Protein AF-A0A842USV2-F1 (afdb_monomer_lite)

Foldseek 3Di:
DDDDDDDDDDDDDPPPVVVVVVVVVVVVVPVPDPPVCVPVPDDPVRVVVVPDDDDDDDDPVNVVVVVVVVVVVVVVVVVVVPDPPCPPVVLLVVLVVVLVVVVVVVVVVVVVDDPVPDDLVVLVVVLVVSLVVSVVVCVPPPVVVVPDDPVVVVVVSVVSVVVSVVVSVVVVVVVVVVVVVVVVVVVVVVVVVVVVVVVVVVVVVVVVVVVVVVVVVVVVVVVVVVVVVVVVVVLVVLVVVLVVLLVVLVVLVVVLVVLVVVLVVLVVVLVVLVVVLVVLVVVLVVLCVVLVVVLVVLVVVLVVCVVVVPDDPVVSVVSVVVSVVSVVVSVVVNVVSVVVSVVSVVSSVVSVVVSVVSVVVSVVSVVVSVVSVVVSVVSLVVSLVVLVVVLVVLVVVLVVLVVVCVVDVVLVVDPVSVVVNVVSVVVNVVSVVVNVCSVVVVPVVVVVCVVPPDDDDPDDDPDDDPVVVVVVVVVVVVVVLVVVLVVLVVVLVVCVPPVDDLVVNLVSLVVNVVSVDPQLQSLLVSLQVNLCSCVPPVVVLVSSLVSLVSSLVSLVVVCVVPVPPPSSVVSNVVSVVSNVVSVVSVVVD

pLDDT: mean 71.05, std 18.77, range [28.55, 98.5]

Radius of gyration: 66.69 Å; chains: 1; bounding box: 138×66×203 Å

Sequence (589 aa):
MAKKNKKSQKSENPLRTFQDLHSAVADLAAHYIPRSEIKEYFTPEELKGVQKKPSYSVTPDERGLVERVVFRLVEKKDKEDGTGEASASESILKAARACIPRILVEAEDLAGIDPSNINPHNVQPFLKNAAENIAMYLLNNEPRLRKYDETAFIDALNNIFTIGEHVETQVRHACKKKINMLEDEVLDAKAAKAEVQADKEKVAGQKEALARDVAKLEADKTAQAAEKSVIEAREAELETELTEAGHACRSVTLANDTLKQRVSGLEAGKAVFEEDKKNLQLDLAQTLEYKQAEMQELQERILANEHDQKLSAAEIKDLQEKLMYAEHEYMQEIDKLQGQLLEADENIVTLSEKSAGLEQERDKAKKDSAQMREEYDALFAQYSARFAELGDSVAEWYAFIESAFAQNAEFNDNEQLQELRSRGKKLAVLVSDLIEEAKSGSRVGQDRKKVNAPWHEPEEASLPTLEDEDDRYSQMLDEVKAEHQKEIWGWMHALKENNAPYELKQKVYAKFLATEPKDNLIRCVAHNNLGNIFYEHSQDYKSARVHYQKAVAAVEQELVQNPENKVAVTRLAQAKQNLDDCNKKLSAA

Structure (mmCIF, N/CA/C/O backbone):
data_AF-A0A842USV2-F1
#
_entry.id   AF-A0A842USV2-F1
#
loop_
_atom_site.group_PDB
_atom_site.id
_atom_site.type_symbol
_atom_site.label_atom_id
_atom_site.label_alt_id
_atom_site.label_comp_id
_atom_site.label_asym_id
_atom_site.label_entity_id
_atom_site.label_seq_id
_atom_site.pdbx_PDB_ins_code
_atom_site.Cartn_x
_atom_site.Cartn_y
_atom_site.Cartn_z
_atom_site.occupancy
_atom_site.B_iso_or_equiv
_atom_site.auth_seq_id
_atom_site.auth_comp_id
_atom_site.auth_asym_id
_atom_site.auth_atom_id
_atom_site.pdbx_PDB_model_num
ATOM 1 N N . MET A 1 1 ? 35.390 -12.923 -41.623 1.00 38.16 1 MET A N 1
ATOM 2 C CA . MET A 1 1 ? 35.066 -13.075 -43.060 1.00 38.16 1 MET A CA 1
ATOM 3 C C . MET A 1 1 ? 35.526 -11.822 -43.797 1.00 38.16 1 MET A C 1
ATOM 5 O O . MET A 1 1 ? 34.946 -10.770 -43.585 1.00 38.16 1 MET A O 1
ATOM 9 N N . ALA A 1 2 ? 36.601 -11.905 -44.587 1.00 28.55 2 ALA A N 1
ATOM 10 C CA . ALA A 1 2 ? 37.207 -10.765 -45.285 1.00 28.55 2 ALA A CA 1
ATOM 11 C C . ALA A 1 2 ? 37.013 -10.905 -46.807 1.00 28.55 2 ALA A C 1
ATOM 13 O O . ALA A 1 2 ? 37.418 -11.914 -47.383 1.00 28.55 2 ALA A O 1
ATOM 14 N N . LYS A 1 3 ? 36.401 -9.909 -47.466 1.00 34.62 3 LYS A N 1
ATOM 15 C CA . LYS A 1 3 ? 36.283 -9.842 -48.935 1.00 34.62 3 LYS A CA 1
ATOM 16 C C . LYS A 1 3 ? 37.470 -9.067 -49.520 1.00 34.62 3 LYS A C 1
ATOM 18 O O . LYS A 1 3 ? 37.649 -7.889 -49.229 1.00 34.62 3 LYS A O 1
ATOM 23 N N . LYS A 1 4 ? 38.273 -9.739 -50.355 1.00 33.78 4 LYS A N 1
ATOM 24 C CA . LYS A 1 4 ? 39.347 -9.151 -51.174 1.00 33.78 4 LYS A CA 1
ATOM 25 C C . LYS A 1 4 ? 38.769 -8.544 -52.458 1.00 33.78 4 LYS A C 1
ATOM 27 O O . LYS A 1 4 ? 38.073 -9.232 -53.198 1.00 33.78 4 LYS A O 1
ATOM 32 N N . ASN A 1 5 ? 39.138 -7.297 -52.744 1.00 30.56 5 ASN A N 1
ATOM 33 C CA . ASN A 1 5 ? 38.917 -6.614 -54.021 1.00 30.56 5 ASN A CA 1
ATOM 34 C C . ASN A 1 5 ? 40.096 -6.890 -54.975 1.00 30.56 5 ASN A C 1
ATOM 36 O O . ASN A 1 5 ? 41.249 -6.667 -54.609 1.00 30.56 5 ASN A O 1
ATOM 40 N N . LYS A 1 6 ? 39.813 -7.357 -56.199 1.00 33.75 6 LYS A N 1
ATOM 41 C CA . LYS A 1 6 ? 40.771 -7.490 -57.314 1.00 33.75 6 LYS A CA 1
ATOM 42 C C . LYS A 1 6 ? 40.609 -6.280 -58.246 1.00 33.75 6 LYS A C 1
ATOM 44 O O . LYS A 1 6 ? 39.528 -6.087 -58.789 1.00 33.75 6 LYS A O 1
ATOM 49 N N . LYS A 1 7 ? 41.674 -5.497 -58.462 1.00 32.78 7 LYS A N 1
ATOM 50 C CA . LYS A 1 7 ? 41.780 -4.518 -59.564 1.00 32.78 7 LYS A CA 1
ATOM 51 C C . LYS A 1 7 ? 42.645 -5.103 -60.686 1.00 32.78 7 LYS A C 1
ATOM 53 O O . LYS A 1 7 ? 43.707 -5.656 -60.419 1.00 32.78 7 LYS A O 1
ATOM 58 N N . SER A 1 8 ? 42.159 -4.979 -61.918 1.00 31.83 8 SER A N 1
ATOM 59 C CA . SER A 1 8 ? 42.776 -5.404 -63.180 1.00 31.83 8 SER A CA 1
ATOM 60 C C . SER A 1 8 ? 43.800 -4.385 -63.700 1.00 31.83 8 SER A C 1
ATOM 62 O O . SER A 1 8 ? 43.504 -3.190 -63.734 1.00 31.83 8 SER A O 1
ATOM 64 N N . GLN A 1 9 ? 44.958 -4.857 -64.168 1.00 31.30 9 GLN A N 1
ATOM 65 C CA . GLN A 1 9 ? 45.901 -4.096 -64.998 1.00 31.30 9 GLN A CA 1
ATOM 66 C C . GLN A 1 9 ? 45.394 -4.023 -66.451 1.00 31.30 9 GLN A C 1
ATOM 68 O O . GLN A 1 9 ? 44.938 -5.027 -66.994 1.00 31.30 9 GLN A O 1
ATOM 73 N N . LYS A 1 10 ? 45.468 -2.835 -67.067 1.00 33.06 10 LYS A N 1
ATOM 74 C CA . LYS A 1 10 ? 45.264 -2.598 -68.508 1.00 33.06 10 LYS A CA 1
ATOM 75 C C . LYS A 1 10 ? 46.613 -2.718 -69.231 1.00 33.06 10 LYS A C 1
ATOM 77 O O . LYS A 1 10 ? 47.576 -2.109 -68.778 1.00 33.06 10 LYS A O 1
ATOM 82 N N . SER A 1 11 ? 46.660 -3.462 -70.334 1.00 32.09 11 SER A N 1
ATOM 83 C CA . SER A 1 11 ? 47.782 -3.513 -71.281 1.00 32.09 11 SER A CA 1
ATOM 84 C C . SER A 1 11 ? 47.703 -2.364 -72.298 1.00 32.09 11 SER A C 1
ATOM 86 O O . SER A 1 11 ? 46.607 -1.976 -72.708 1.00 32.09 11 SER A O 1
ATOM 88 N N . GLU A 1 12 ? 48.856 -1.833 -72.702 1.00 34.00 12 GLU A N 1
ATOM 89 C CA . GLU A 1 12 ? 49.008 -0.778 -73.713 1.00 34.00 12 GLU A CA 1
ATOM 90 C C . GLU A 1 12 ? 48.711 -1.271 -75.143 1.00 34.00 12 GLU A C 1
ATOM 92 O O . GLU A 1 12 ? 48.787 -2.461 -75.442 1.00 34.00 12 GLU A O 1
ATOM 97 N N . ASN A 1 13 ? 48.301 -0.340 -76.011 1.00 35.97 13 ASN A N 1
ATOM 98 C CA . ASN A 1 13 ? 47.619 -0.590 -77.283 1.00 35.97 13 ASN A CA 1
ATOM 99 C C . ASN A 1 13 ? 48.578 -0.376 -78.488 1.00 35.97 13 ASN A C 1
ATOM 101 O O . ASN A 1 13 ? 49.054 0.748 -78.659 1.00 35.97 13 ASN A O 1
ATOM 105 N N . PRO A 1 14 ? 48.834 -1.378 -79.354 1.00 34.91 14 PRO A N 1
ATOM 106 C CA . PRO A 1 14 ? 49.806 -1.324 -80.466 1.00 34.91 14 PRO A CA 1
ATOM 107 C C . PRO A 1 14 ? 49.409 -0.430 -81.664 1.00 34.91 14 PRO A C 1
ATOM 109 O O . PRO A 1 14 ? 50.066 -0.442 -82.696 1.00 34.91 14 PRO A O 1
ATOM 112 N N . LEU A 1 15 ? 48.342 0.364 -81.547 1.00 43.56 15 LEU A N 1
ATOM 113 C CA . LEU A 1 15 ? 47.781 1.179 -82.635 1.00 43.56 15 LEU A CA 1
ATOM 114 C C . LEU A 1 15 ? 48.346 2.611 -82.713 1.00 43.56 15 LEU A C 1
ATOM 116 O O . LEU A 1 15 ? 47.993 3.355 -83.625 1.00 43.56 15 LEU A O 1
ATOM 120 N N . ARG A 1 16 ? 49.211 3.017 -81.773 1.00 39.38 16 ARG A N 1
ATOM 121 C CA . ARG A 1 16 ? 49.755 4.388 -81.706 1.00 39.38 16 ARG A CA 1
ATOM 122 C C . ARG A 1 16 ? 50.909 4.631 -82.694 1.00 39.38 16 ARG A C 1
ATOM 124 O O . ARG A 1 16 ? 51.051 5.739 -83.186 1.00 39.38 16 ARG A O 1
ATOM 131 N N . THR A 1 17 ? 51.659 3.590 -83.055 1.00 47.75 17 THR A N 1
ATOM 132 C CA . THR A 1 17 ? 52.836 3.658 -83.947 1.00 47.75 17 THR A CA 1
ATOM 133 C C . THR A 1 17 ? 52.497 3.923 -85.418 1.00 47.75 17 THR A C 1
ATOM 135 O O . THR A 1 17 ? 53.303 4.502 -86.139 1.00 47.75 17 THR A O 1
ATOM 138 N N . PHE A 1 18 ? 51.296 3.565 -85.881 1.00 40.94 18 PHE A N 1
ATOM 139 C CA . PHE A 1 18 ? 50.905 3.728 -87.291 1.00 40.94 18 PHE A CA 1
ATOM 140 C C . PHE A 1 18 ? 50.497 5.174 -87.644 1.00 40.94 18 PHE A C 1
ATOM 142 O O . PHE A 1 18 ? 50.621 5.617 -88.784 1.00 40.94 18 PHE A O 1
ATOM 149 N N . GLN A 1 19 ? 50.031 5.933 -86.649 1.00 42.72 19 GLN A N 1
ATOM 150 C CA . GLN A 1 19 ? 49.592 7.325 -86.795 1.00 42.72 19 GLN A CA 1
ATOM 151 C C . GLN A 1 19 ? 50.779 8.300 -86.931 1.00 42.72 19 GLN A C 1
ATOM 153 O O . GLN A 1 19 ? 50.674 9.333 -87.600 1.00 42.72 19 GLN A O 1
ATOM 158 N N . ASP A 1 20 ? 51.927 7.923 -86.364 1.00 46.88 20 ASP A N 1
ATOM 159 C CA . ASP A 1 20 ? 53.172 8.689 -86.428 1.00 46.88 20 ASP A CA 1
ATOM 160 C C . ASP A 1 20 ? 53.834 8.588 -87.820 1.00 46.88 20 ASP A C 1
ATOM 162 O O . ASP A 1 20 ? 54.338 9.584 -88.340 1.00 46.88 20 ASP A O 1
ATOM 166 N N . LEU A 1 21 ? 53.740 7.428 -88.488 1.00 41.53 21 LEU A N 1
ATOM 167 C CA . LEU A 1 21 ? 54.283 7.215 -89.839 1.00 41.53 21 LEU A CA 1
ATOM 168 C C . LEU A 1 21 ? 53.532 8.035 -90.905 1.00 41.53 21 LEU A C 1
ATOM 170 O O . LEU A 1 21 ? 54.140 8.643 -91.784 1.00 41.53 21 LEU A O 1
ATOM 174 N N . HIS A 1 22 ? 52.204 8.112 -90.792 1.00 43.81 22 HIS A N 1
ATOM 175 C CA . HIS A 1 22 ? 51.360 8.858 -91.730 1.00 43.81 22 HIS A CA 1
ATOM 176 C C . HIS A 1 22 ? 51.573 10.381 -91.636 1.00 43.81 22 HIS A C 1
ATOM 178 O O . HIS A 1 22 ? 51.468 11.093 -92.637 1.00 43.81 22 HIS A O 1
ATOM 184 N N . SER A 1 23 ? 51.907 10.880 -90.440 1.00 45.72 23 SER A N 1
ATOM 185 C CA . SER A 1 23 ? 52.206 12.300 -90.211 1.00 45.72 23 SER A CA 1
ATOM 186 C C . SER A 1 23 ? 53.564 12.694 -90.805 1.00 45.72 23 SER A C 1
ATOM 188 O O . SER A 1 23 ? 53.673 13.742 -91.438 1.00 45.72 23 SER A O 1
ATOM 190 N N . ALA A 1 24 ? 54.569 11.815 -90.720 1.00 43.31 24 ALA A N 1
ATOM 191 C CA . ALA A 1 24 ? 55.893 12.059 -91.296 1.00 43.31 24 ALA A CA 1
ATOM 192 C C . ALA A 1 24 ? 55.877 12.167 -92.836 1.00 43.31 24 ALA A C 1
ATOM 194 O O . ALA A 1 24 ? 56.591 12.990 -93.409 1.00 43.31 24 ALA A O 1
ATOM 195 N N . VAL A 1 25 ? 55.035 11.380 -93.518 1.00 41.03 25 VAL A N 1
ATOM 196 C CA . VAL A 1 25 ? 54.899 11.416 -94.989 1.00 41.03 25 VAL A CA 1
ATOM 197 C C . VAL A 1 25 ? 54.176 12.684 -95.465 1.00 41.03 25 VAL A C 1
ATOM 199 O O . VAL A 1 25 ? 54.561 13.275 -96.476 1.00 41.03 25 VAL A O 1
ATOM 202 N N . ALA A 1 26 ? 53.164 13.144 -94.721 1.00 45.59 26 ALA A N 1
ATOM 203 C CA . ALA A 1 26 ? 52.454 14.389 -95.017 1.00 45.59 26 ALA A CA 1
ATOM 204 C C . ALA A 1 26 ? 53.352 15.629 -94.841 1.00 45.59 26 ALA A C 1
ATOM 206 O O . ALA A 1 26 ? 53.312 16.544 -95.669 1.00 45.59 26 ALA A O 1
ATOM 207 N N . ASP A 1 27 ? 54.211 15.628 -93.820 1.00 43.28 27 ASP A N 1
ATOM 208 C CA . ASP A 1 27 ? 55.177 16.704 -93.579 1.00 43.28 27 ASP A CA 1
ATOM 209 C C . ASP A 1 27 ? 56.269 16.763 -94.662 1.00 43.28 27 ASP A C 1
ATOM 211 O O . ASP A 1 27 ? 56.686 17.855 -95.065 1.00 43.28 27 ASP A O 1
ATOM 215 N N . LEU A 1 28 ? 56.670 15.605 -95.205 1.00 39.31 28 LEU A N 1
ATOM 216 C CA . LEU A 1 28 ? 57.614 15.514 -96.322 1.00 39.31 28 LEU A CA 1
ATOM 217 C C . LEU A 1 28 ? 57.017 16.095 -97.618 1.00 39.31 28 LEU A C 1
ATOM 219 O O . LEU A 1 28 ? 57.683 16.847 -98.326 1.00 39.31 28 LEU A O 1
ATOM 223 N N . ALA A 1 29 ? 55.743 15.807 -97.909 1.00 41.22 29 ALA A N 1
ATOM 224 C CA . ALA A 1 29 ? 55.046 16.338 -99.084 1.00 41.22 29 ALA A CA 1
ATOM 225 C C . ALA A 1 29 ? 54.831 17.862 -99.006 1.00 41.22 29 ALA A C 1
ATOM 227 O O . ALA A 1 29 ? 54.928 18.562 -100.016 1.00 41.22 29 ALA A O 1
ATOM 228 N N . ALA A 1 30 ? 54.595 18.391 -97.802 1.00 43.78 30 ALA A N 1
ATOM 229 C CA . ALA A 1 30 ? 54.422 19.823 -97.566 1.00 43.78 30 ALA A CA 1
ATOM 230 C C . ALA A 1 30 ? 55.724 20.638 -97.705 1.00 43.78 30 ALA A C 1
ATOM 232 O O . ALA A 1 30 ? 55.653 21.850 -97.906 1.00 43.78 30 ALA A O 1
ATOM 233 N N . HIS A 1 31 ? 56.897 20.000 -97.608 1.00 39.09 31 HIS A N 1
ATOM 234 C CA . HIS A 1 31 ? 58.198 20.674 -97.710 1.00 39.09 31 HIS A CA 1
ATOM 235 C C . HIS A 1 31 ? 58.675 20.921 -99.151 1.00 39.09 31 HIS A C 1
ATOM 237 O O . HIS A 1 31 ? 59.448 21.850 -99.369 1.00 39.09 31 HIS A O 1
ATOM 243 N N . TYR A 1 32 ? 58.216 20.139 -100.134 1.00 39.03 32 TYR A N 1
ATOM 244 C CA . TYR A 1 32 ? 58.728 20.200 -101.515 1.00 39.03 32 TYR A CA 1
ATOM 245 C C . TYR A 1 32 ? 57.762 20.823 -102.538 1.00 39.03 32 TYR A C 1
ATOM 247 O O . TYR A 1 32 ? 58.141 21.000 -103.695 1.00 39.03 32 TYR A O 1
ATOM 255 N N . ILE A 1 33 ? 56.537 21.188 -102.139 1.00 41.28 33 ILE A N 1
ATOM 256 C CA . ILE A 1 33 ? 55.538 21.810 -103.025 1.00 41.28 33 ILE A CA 1
ATOM 257 C C . ILE A 1 33 ? 55.096 23.159 -102.428 1.00 41.28 33 ILE A C 1
ATOM 259 O O . ILE A 1 33 ? 54.502 23.177 -101.346 1.00 41.28 33 ILE A O 1
ATOM 263 N N . PRO A 1 34 ? 55.333 24.303 -103.101 1.00 45.97 34 PRO A N 1
ATOM 264 C CA . PRO A 1 34 ? 54.844 25.598 -102.638 1.00 45.97 34 PRO A CA 1
ATOM 265 C C . PRO A 1 34 ? 53.315 25.592 -102.501 1.00 45.97 34 PRO A C 1
ATOM 267 O O . PRO A 1 34 ? 52.591 25.256 -103.439 1.00 45.97 34 PRO A O 1
ATOM 270 N N . ARG A 1 35 ? 52.793 26.018 -101.341 1.00 41.81 35 ARG A N 1
ATOM 271 C CA . ARG A 1 35 ? 51.342 26.035 -101.042 1.00 41.81 35 ARG A CA 1
ATOM 272 C C . ARG A 1 35 ? 50.483 26.800 -102.061 1.00 41.81 35 ARG A C 1
ATOM 274 O O . ARG A 1 35 ? 49.276 26.576 -102.109 1.00 41.81 35 ARG A O 1
ATOM 281 N N . SER A 1 36 ? 51.075 27.700 -102.845 1.00 44.25 36 SER A N 1
ATOM 282 C CA . SER A 1 36 ? 50.402 28.453 -103.909 1.00 44.25 36 SER A CA 1
ATOM 283 C C . SER A 1 36 ? 50.013 27.593 -105.113 1.00 44.25 36 SER A C 1
ATOM 285 O O . SER A 1 36 ? 48.995 27.876 -105.733 1.00 44.25 36 SER A O 1
ATOM 287 N N . GLU A 1 37 ? 50.763 26.530 -105.409 1.00 47.53 37 GLU A N 1
ATOM 288 C CA . GLU A 1 37 ? 50.543 25.678 -106.587 1.00 47.53 37 GLU A CA 1
ATOM 289 C C . GLU A 1 37 ? 49.551 24.541 -106.305 1.00 47.53 37 GLU A C 1
ATOM 291 O O . GLU A 1 37 ? 48.874 24.064 -107.206 1.00 47.53 37 GLU A O 1
ATOM 296 N N . ILE A 1 38 ? 49.355 24.166 -105.036 1.00 44.78 38 ILE A N 1
ATOM 297 C CA . ILE A 1 38 ? 48.460 23.068 -104.618 1.00 44.78 38 ILE A CA 1
ATOM 298 C C . ILE A 1 38 ? 47.001 23.281 -105.084 1.00 44.78 38 ILE A C 1
ATOM 300 O O . ILE A 1 38 ? 46.274 22.315 -105.299 1.00 44.78 38 ILE A O 1
ATOM 304 N N . LYS A 1 39 ? 46.563 24.530 -105.294 1.00 43.84 39 LYS A N 1
ATOM 305 C CA . LYS A 1 39 ? 45.187 24.858 -105.717 1.00 43.84 39 LYS A CA 1
ATOM 306 C C . LYS A 1 39 ? 44.909 24.667 -107.212 1.00 43.84 39 LYS A C 1
ATOM 308 O O . LYS A 1 39 ? 43.743 24.638 -107.585 1.00 43.84 39 LYS A O 1
ATOM 313 N N . GLU A 1 40 ? 45.935 24.541 -108.053 1.00 45.09 40 GLU A N 1
ATOM 314 C CA . GLU A 1 40 ? 45.755 24.269 -109.489 1.00 45.09 40 GLU A CA 1
ATOM 315 C C . GLU A 1 40 ? 45.607 22.772 -109.794 1.00 45.09 40 GLU A C 1
ATOM 317 O O . GLU A 1 40 ? 45.164 22.403 -110.880 1.00 45.09 40 GLU A O 1
ATOM 322 N N . TYR A 1 41 ? 45.947 21.904 -108.836 1.00 42.25 41 TYR A N 1
ATOM 323 C CA . TYR A 1 41 ? 46.089 20.463 -109.073 1.00 42.25 41 TYR A CA 1
ATOM 324 C C . TYR A 1 41 ? 45.097 19.582 -108.309 1.00 42.25 41 TYR A C 1
ATOM 326 O O . TYR A 1 41 ? 45.066 18.379 -108.559 1.00 42.25 41 TYR A O 1
ATOM 334 N N . PHE A 1 42 ? 44.277 20.160 -107.428 1.00 43.59 42 PHE A N 1
ATOM 335 C CA . PHE A 1 42 ? 43.240 19.447 -106.680 1.00 43.59 42 PHE A CA 1
ATOM 336 C C . PHE A 1 42 ? 41.930 20.228 -106.705 1.00 43.59 42 PHE A C 1
ATOM 338 O O . PHE A 1 42 ? 41.908 21.445 -106.500 1.00 43.59 42 PHE A O 1
ATOM 345 N N . THR A 1 43 ? 40.822 19.527 -106.923 1.00 55.19 43 THR A N 1
ATOM 346 C CA . THR A 1 43 ? 39.489 20.122 -106.816 1.00 55.19 43 THR A CA 1
ATOM 347 C C . THR A 1 43 ? 39.140 20.407 -105.346 1.00 55.19 43 THR A C 1
ATOM 349 O O . THR A 1 43 ? 39.605 19.710 -104.437 1.00 55.19 43 THR A O 1
ATOM 352 N N . PRO A 1 44 ? 38.302 21.420 -105.058 1.00 49.94 44 PRO A N 1
ATOM 353 C CA . PRO A 1 44 ? 37.838 21.692 -103.697 1.00 49.94 44 PRO A CA 1
ATOM 354 C C . PRO A 1 44 ? 37.141 20.495 -103.022 1.00 49.94 44 PRO A C 1
ATOM 356 O O . PRO A 1 44 ? 37.145 20.410 -101.792 1.00 49.94 44 PRO A O 1
ATOM 359 N N . GLU A 1 45 ? 36.554 19.569 -103.789 1.00 50.09 45 GLU A N 1
ATOM 360 C CA . GLU A 1 45 ? 35.992 18.311 -103.283 1.00 50.09 45 GLU A CA 1
ATOM 361 C C . GLU A 1 45 ? 37.061 17.327 -102.774 1.00 50.09 45 GLU A C 1
ATOM 363 O O . GLU A 1 45 ? 36.884 16.755 -101.697 1.00 50.09 45 GLU A O 1
ATOM 368 N N . GLU A 1 46 ? 38.186 17.173 -103.477 1.00 47.91 46 GLU A N 1
ATOM 369 C CA . GLU A 1 46 ? 39.289 16.278 -103.077 1.00 47.91 46 GLU A CA 1
ATOM 370 C C . GLU A 1 46 ? 39.966 16.754 -101.783 1.00 47.91 46 GLU A C 1
ATOM 372 O O . GLU A 1 46 ? 40.330 15.952 -100.923 1.00 47.91 46 GLU A O 1
ATOM 377 N N . LEU A 1 47 ? 40.035 18.070 -101.572 1.00 48.78 47 LEU A N 1
ATOM 378 C CA . LEU A 1 47 ? 40.558 18.656 -100.334 1.00 48.78 47 LEU A CA 1
ATOM 379 C C . LEU A 1 47 ? 39.574 18.561 -99.151 1.00 48.78 47 LEU A C 1
ATOM 381 O O . LEU A 1 47 ? 39.999 18.572 -97.994 1.00 48.78 47 LEU A O 1
ATOM 385 N N . LYS A 1 48 ? 38.263 18.422 -99.402 1.00 46.22 48 LYS A N 1
ATOM 386 C CA . LYS A 1 48 ? 37.244 18.240 -98.346 1.00 46.22 48 LYS A CA 1
ATOM 387 C C . LYS A 1 48 ? 37.225 16.826 -97.756 1.00 46.22 48 LYS A C 1
ATOM 389 O O . LYS A 1 48 ? 36.739 16.658 -96.636 1.00 46.22 48 LYS A O 1
ATOM 394 N N . GLY A 1 49 ? 37.769 15.830 -98.459 1.00 45.62 49 GLY A N 1
ATOM 395 C CA . GLY A 1 49 ? 37.882 14.448 -97.970 1.00 45.62 49 GLY A CA 1
ATOM 396 C C . GLY A 1 49 ? 38.835 14.273 -96.780 1.00 45.62 49 GLY A C 1
ATOM 397 O O . GLY A 1 49 ? 38.699 13.322 -96.020 1.00 45.62 49 GLY A O 1
ATOM 398 N N . VAL A 1 50 ? 39.743 15.228 -96.553 1.00 39.09 50 VAL A N 1
ATOM 399 C CA . VAL A 1 50 ? 40.839 15.130 -95.569 1.00 39.09 50 VAL A CA 1
ATOM 400 C C . VAL A 1 50 ? 40.424 15.550 -94.141 1.00 39.09 50 VAL A C 1
ATOM 402 O O . VAL A 1 50 ? 41.189 15.389 -93.196 1.00 39.09 50 VAL A O 1
ATOM 405 N N . GLN A 1 51 ? 39.197 16.048 -93.926 1.00 37.31 51 GLN A N 1
ATOM 406 C CA . GLN A 1 51 ? 38.736 16.547 -92.612 1.00 37.31 51 GLN A CA 1
ATOM 407 C C . GLN A 1 51 ? 37.547 15.793 -91.983 1.00 37.31 51 GLN A C 1
ATOM 409 O O . GLN A 1 51 ? 36.819 16.358 -91.162 1.00 37.31 51 GLN A O 1
ATOM 414 N N . LYS A 1 52 ? 37.334 14.505 -92.284 1.00 36.31 52 LYS A N 1
ATOM 415 C CA . LYS A 1 52 ? 36.351 13.684 -91.546 1.00 36.31 52 LYS A CA 1
ATOM 416 C C . LYS A 1 52 ? 36.959 12.393 -90.986 1.00 36.31 52 LYS A C 1
ATOM 418 O O . LYS A 1 52 ? 37.798 11.764 -91.611 1.00 36.31 52 LYS A O 1
ATOM 423 N N . LYS A 1 53 ? 36.528 12.068 -89.758 1.00 33.25 53 LYS A N 1
ATOM 424 C CA . LYS A 1 53 ? 36.924 10.940 -88.887 1.00 33.25 53 LYS A CA 1
ATOM 425 C C . LYS A 1 53 ? 37.068 9.589 -89.622 1.00 33.25 53 LYS A C 1
ATOM 427 O O . LYS A 1 53 ? 36.349 9.362 -90.591 1.00 33.25 53 LYS A O 1
ATOM 432 N N . PRO A 1 54 ? 37.934 8.681 -89.126 1.00 39.50 54 PRO A N 1
ATOM 433 C CA . PRO A 1 54 ? 38.548 7.637 -89.937 1.00 39.50 54 PRO A CA 1
ATOM 434 C C . PRO A 1 54 ? 37.605 6.460 -90.195 1.00 39.50 54 PRO A C 1
ATOM 436 O O . PRO A 1 54 ? 37.067 5.861 -89.263 1.00 39.50 54 PRO A O 1
ATOM 439 N N . SER A 1 55 ? 37.477 6.081 -91.464 1.00 31.33 55 SER A N 1
ATOM 440 C CA . SER A 1 55 ? 37.139 4.717 -91.868 1.00 31.33 55 SER A CA 1
ATOM 441 C C . SER A 1 55 ? 38.419 4.033 -92.340 1.00 31.33 55 SER A C 1
ATOM 443 O O . SER A 1 55 ? 39.106 4.536 -93.224 1.00 31.33 55 SER A O 1
ATOM 445 N N . TYR A 1 56 ? 38.752 2.908 -91.716 1.00 46.88 56 TYR A N 1
ATOM 446 C CA . TYR A 1 56 ? 39.998 2.180 -91.924 1.00 46.88 56 TYR A CA 1
ATOM 447 C C . TYR A 1 56 ? 39.924 1.284 -93.166 1.00 46.88 56 TYR A C 1
ATOM 449 O O . TYR A 1 56 ? 39.409 0.171 -93.094 1.00 46.88 56 TYR A O 1
ATOM 457 N N . SER A 1 57 ? 40.469 1.766 -94.282 1.00 33.56 57 SER A N 1
ATOM 458 C CA . SER A 1 57 ? 41.028 0.954 -95.373 1.00 33.56 57 SER A CA 1
ATOM 459 C C . SER A 1 57 ? 41.754 1.880 -96.348 1.00 33.56 57 SER A C 1
ATOM 461 O O . SER A 1 57 ? 41.121 2.788 -96.882 1.00 33.56 57 SER A O 1
ATOM 463 N N . VAL A 1 58 ? 43.046 1.647 -96.591 1.00 36.03 58 VAL A N 1
ATOM 464 C CA . VAL A 1 58 ? 43.791 2.337 -97.658 1.00 36.03 58 VAL A CA 1
ATOM 465 C C . VAL A 1 58 ? 43.150 1.959 -98.987 1.00 36.03 58 VAL A C 1
ATOM 467 O O . VAL A 1 58 ? 43.046 0.771 -99.309 1.00 36.03 58 VAL A O 1
ATOM 470 N N . THR A 1 59 ? 42.684 2.948 -99.742 1.00 45.75 59 THR A N 1
ATOM 471 C CA . THR A 1 59 ? 42.077 2.686 -101.052 1.00 45.75 59 THR A CA 1
ATOM 472 C C . THR A 1 59 ? 43.159 2.641 -102.137 1.00 45.75 59 THR A C 1
ATOM 474 O O . THR A 1 59 ? 44.179 3.324 -102.022 1.00 45.75 59 THR A O 1
ATOM 477 N N . PRO A 1 60 ? 42.977 1.856 -103.217 1.00 41.38 60 PRO A N 1
ATOM 478 C CA . PRO A 1 60 ? 43.901 1.835 -104.357 1.00 41.38 60 PRO A CA 1
ATOM 479 C C . PRO A 1 60 ? 44.221 3.229 -104.934 1.00 41.38 60 PRO A C 1
ATOM 481 O O . PRO A 1 60 ? 45.308 3.438 -105.475 1.00 41.38 60 PRO A O 1
ATOM 484 N N . ASP A 1 61 ? 43.315 4.193 -104.754 1.00 46.59 61 ASP A N 1
ATOM 485 C CA . ASP A 1 61 ? 43.441 5.564 -105.251 1.00 46.59 61 ASP A CA 1
ATOM 486 C C . ASP A 1 61 ? 44.514 6.391 -104.519 1.00 46.59 61 ASP A C 1
ATOM 488 O O . ASP A 1 61 ? 45.160 7.247 -105.133 1.00 46.59 61 ASP A O 1
ATOM 492 N N . GLU A 1 62 ? 44.783 6.095 -103.242 1.00 43.81 62 GLU A N 1
ATOM 493 C CA . GLU A 1 62 ? 45.795 6.790 -102.428 1.00 43.81 62 GLU A CA 1
ATOM 494 C C . GLU A 1 62 ? 47.222 6.364 -102.814 1.00 43.81 62 GLU A C 1
ATOM 496 O O . GLU A 1 62 ? 48.138 7.189 -102.856 1.00 43.81 62 GLU A O 1
ATOM 501 N N . ARG A 1 63 ? 47.401 5.099 -103.225 1.00 44.31 63 ARG A N 1
ATOM 502 C CA . ARG A 1 63 ? 48.669 4.582 -103.774 1.00 44.31 63 ARG A CA 1
ATOM 503 C C . ARG A 1 63 ? 48.989 5.214 -105.133 1.00 44.31 63 ARG A C 1
ATOM 505 O O . ARG A 1 63 ? 50.129 5.597 -105.388 1.00 44.31 63 ARG A O 1
ATOM 512 N N . GLY A 1 64 ? 47.962 5.425 -105.960 1.00 49.06 64 GLY A N 1
ATOM 513 C CA . GLY A 1 64 ? 48.090 6.110 -107.248 1.00 49.06 64 GLY A CA 1
ATOM 514 C C . GLY A 1 64 ? 48.416 7.606 -107.137 1.00 49.06 64 GLY A C 1
ATOM 515 O O . GLY A 1 64 ? 48.823 8.223 -108.123 1.00 49.06 64 GLY A O 1
ATOM 516 N N . LEU A 1 65 ? 48.241 8.233 -105.967 1.00 46.12 65 LEU A N 1
ATOM 517 C CA . LEU A 1 65 ? 48.564 9.650 -105.763 1.00 46.12 65 LEU A CA 1
ATOM 518 C C . LEU A 1 65 ? 50.081 9.878 -105.659 1.00 46.12 65 LEU A C 1
ATOM 520 O O . LEU A 1 65 ? 50.619 10.769 -106.316 1.00 46.12 65 LEU A O 1
ATOM 524 N N . VAL A 1 66 ? 50.775 9.025 -104.902 1.00 43.62 66 VAL A N 1
ATOM 525 C CA . VAL A 1 66 ? 52.238 9.082 -104.730 1.00 43.62 66 VAL A CA 1
ATOM 526 C C . VAL A 1 66 ? 52.950 8.788 -106.054 1.00 43.62 66 VAL A C 1
ATOM 528 O O . VAL A 1 66 ? 53.878 9.501 -106.434 1.00 43.62 66 VAL A O 1
ATOM 531 N N . GLU A 1 67 ? 52.458 7.809 -106.819 1.00 46.09 67 GLU A N 1
ATOM 532 C CA . GLU A 1 67 ? 53.002 7.474 -108.141 1.00 46.09 67 GLU A CA 1
ATOM 533 C C . GLU A 1 67 ? 52.875 8.636 -109.141 1.00 46.09 67 GLU A C 1
ATOM 535 O O . GLU A 1 67 ? 53.818 8.915 -109.884 1.00 46.09 67 GLU A O 1
ATOM 540 N N . ARG A 1 68 ? 51.755 9.374 -109.126 1.00 51.75 68 ARG A N 1
ATOM 541 C CA . ARG A 1 68 ? 51.528 10.525 -110.020 1.00 51.75 68 ARG A CA 1
ATOM 542 C C . ARG A 1 68 ? 52.399 11.737 -109.682 1.00 51.75 68 ARG A C 1
ATOM 544 O O . ARG A 1 68 ? 52.856 12.417 -110.602 1.00 51.75 68 ARG A O 1
ATOM 551 N N . VAL A 1 69 ? 52.662 11.995 -108.399 1.00 46.66 69 VAL A N 1
ATOM 552 C CA . VAL A 1 69 ? 53.537 13.099 -107.957 1.00 46.66 69 VAL A CA 1
ATOM 553 C C . VAL A 1 69 ? 54.988 12.840 -108.367 1.00 46.66 69 VAL A C 1
ATOM 555 O O . VAL A 1 69 ? 55.639 13.717 -108.933 1.00 46.66 69 VAL A O 1
ATOM 558 N N . VAL A 1 70 ? 55.470 11.608 -108.183 1.00 45.59 70 VAL A N 1
ATOM 559 C CA . VAL A 1 70 ? 56.817 11.205 -108.616 1.00 45.59 70 VAL A CA 1
ATOM 560 C C . VAL A 1 70 ? 56.945 11.241 -110.144 1.00 45.59 70 VAL A C 1
ATOM 562 O O . VAL A 1 70 ? 57.974 11.672 -110.661 1.00 45.59 70 VAL A O 1
ATOM 565 N N . PHE A 1 71 ? 55.901 10.848 -110.884 1.00 47.66 71 PHE A N 1
ATOM 566 C CA . PHE A 1 71 ? 55.904 10.887 -112.351 1.00 47.66 71 PHE A CA 1
ATOM 567 C C . PHE A 1 71 ? 56.056 12.314 -112.900 1.00 47.66 71 PHE A C 1
ATOM 569 O O . PHE A 1 71 ? 56.849 12.539 -113.811 1.00 47.66 71 PHE A O 1
ATOM 576 N N . ARG A 1 72 ? 55.360 13.297 -112.313 1.00 50.41 72 ARG A N 1
ATOM 577 C CA . ARG A 1 72 ? 55.401 14.690 -112.790 1.00 50.41 72 ARG A CA 1
ATOM 578 C C . ARG A 1 72 ? 56.651 15.463 -112.369 1.00 50.41 72 ARG A C 1
ATOM 580 O O . ARG A 1 72 ? 57.061 16.364 -113.094 1.00 50.41 72 ARG A O 1
ATOM 587 N N . LEU A 1 73 ? 57.282 15.111 -111.246 1.00 46.06 73 LEU A N 1
ATOM 588 C CA . LEU A 1 73 ? 58.565 15.704 -110.841 1.00 46.06 73 LEU A CA 1
ATOM 589 C C . LEU A 1 73 ? 59.712 15.290 -111.776 1.00 46.06 73 LEU A C 1
ATOM 591 O O . LEU A 1 73 ? 60.590 16.100 -112.061 1.00 46.06 73 LEU A O 1
ATOM 595 N N . VAL A 1 74 ? 59.665 14.065 -112.308 1.00 47.66 74 VAL A N 1
ATOM 596 C CA . VAL A 1 74 ? 60.596 13.593 -113.348 1.00 47.66 74 VAL A CA 1
ATOM 597 C C . VAL A 1 74 ? 60.334 14.306 -114.676 1.00 47.66 74 VAL A C 1
ATOM 599 O O . VAL A 1 74 ? 61.261 14.827 -115.283 1.00 47.66 74 VAL A O 1
ATOM 602 N N . GLU A 1 75 ? 59.067 14.429 -115.080 1.00 49.19 75 GLU A N 1
ATOM 603 C CA . GLU A 1 75 ? 58.681 15.113 -116.323 1.00 49.19 75 GLU A CA 1
ATOM 604 C C . GLU A 1 75 ? 59.047 16.611 -116.328 1.00 49.19 75 GLU A C 1
ATOM 606 O O . GLU A 1 75 ? 59.298 17.193 -117.383 1.00 49.19 75 GLU A O 1
ATOM 611 N N . LYS A 1 76 ? 59.074 17.248 -115.149 1.00 50.03 76 LYS A N 1
ATOM 612 C CA . LYS A 1 76 ? 59.520 18.638 -114.978 1.00 50.03 76 LYS A CA 1
ATOM 613 C C . LYS A 1 76 ? 61.036 18.765 -115.145 1.00 50.03 76 LYS A C 1
ATOM 615 O O . LYS A 1 76 ? 61.483 19.687 -115.817 1.00 50.03 76 LYS A O 1
ATOM 620 N N . LYS A 1 77 ? 61.805 17.810 -114.617 1.00 48.12 77 LYS A N 1
ATOM 621 C CA . LYS A 1 77 ? 63.270 17.800 -114.713 1.00 48.12 77 LYS A CA 1
ATOM 622 C C . LYS A 1 77 ? 63.760 17.494 -116.137 1.00 48.12 77 LYS A C 1
ATOM 624 O O . LYS A 1 77 ? 64.620 18.201 -116.645 1.00 48.12 77 LYS A O 1
ATOM 629 N N . ASP A 1 78 ? 63.107 16.564 -116.838 1.00 48.47 78 ASP A N 1
ATOM 630 C CA . ASP A 1 78 ? 63.395 16.273 -118.256 1.00 48.47 78 ASP A CA 1
ATOM 631 C C . ASP A 1 78 ? 63.086 17.465 -119.186 1.00 48.47 78 ASP A C 1
ATOM 633 O O . ASP A 1 78 ? 63.729 17.639 -120.223 1.00 48.47 78 ASP A O 1
ATOM 637 N N . LYS A 1 79 ? 62.113 18.315 -118.824 1.00 51.00 79 LYS A N 1
ATOM 638 C CA . LYS A 1 79 ? 61.806 19.558 -119.556 1.00 51.00 79 LYS A CA 1
ATOM 639 C C . LYS A 1 79 ? 62.791 20.689 -119.249 1.00 51.00 79 LYS A C 1
ATOM 641 O O . LYS A 1 79 ? 62.991 21.542 -120.111 1.00 51.00 79 LYS A O 1
ATOM 646 N N . GLU A 1 80 ? 63.387 20.704 -118.059 1.00 49.53 80 GLU A N 1
ATOM 647 C CA . GLU A 1 80 ? 64.384 21.701 -117.647 1.00 49.53 80 GLU A CA 1
ATOM 648 C C . GLU A 1 80 ? 65.782 21.402 -118.226 1.00 49.53 80 GLU A C 1
ATOM 650 O O . GLU A 1 80 ? 66.497 22.340 -118.577 1.00 49.53 80 GLU A O 1
ATOM 655 N N . ASP A 1 81 ? 66.131 20.127 -118.442 1.00 44.22 81 ASP A N 1
ATOM 656 C CA . ASP A 1 81 ? 67.483 19.719 -118.867 1.00 44.22 81 ASP A CA 1
ATOM 657 C C . ASP A 1 81 ? 67.691 19.629 -120.397 1.00 44.22 81 ASP A C 1
ATOM 659 O O . ASP A 1 81 ? 68.803 19.370 -120.859 1.00 44.22 81 ASP A O 1
ATOM 663 N N . GLY A 1 82 ? 66.655 19.876 -121.213 1.00 47.28 82 GLY A N 1
ATOM 664 C CA . GLY A 1 82 ? 66.769 20.199 -122.649 1.00 47.28 82 GLY A CA 1
ATOM 665 C C . GLY A 1 82 ? 67.515 19.201 -123.554 1.00 47.28 82 GLY A C 1
ATOM 666 O O . GLY A 1 82 ? 67.854 19.546 -124.688 1.00 47.28 82 GLY A O 1
ATOM 667 N N . THR A 1 83 ? 67.776 17.974 -123.100 1.00 47.25 83 THR A N 1
ATOM 668 C CA . THR A 1 83 ? 68.527 16.955 -123.843 1.00 47.25 83 THR A CA 1
ATOM 669 C C . THR A 1 83 ? 67.604 15.794 -124.198 1.00 47.25 83 THR A C 1
ATOM 671 O O . THR A 1 83 ? 67.020 15.134 -123.346 1.00 47.25 83 THR A O 1
ATOM 674 N N . GLY A 1 84 ? 67.425 15.549 -125.497 1.00 49.28 84 GLY A N 1
ATOM 675 C CA . GLY A 1 84 ? 66.568 14.491 -126.040 1.00 49.28 84 GLY A CA 1
ATOM 676 C C . GLY A 1 84 ? 67.099 13.064 -125.839 1.00 49.28 84 GLY A C 1
ATOM 677 O O . GLY A 1 84 ? 67.072 12.281 -126.783 1.00 49.28 84 GLY A O 1
ATOM 678 N N . GLU A 1 85 ? 67.556 12.705 -124.636 1.00 50.22 85 GLU A N 1
ATOM 679 C CA . GLU A 1 85 ? 67.949 11.343 -124.235 1.00 50.22 85 GLU A CA 1
ATOM 680 C C . GLU A 1 85 ? 66.929 10.713 -123.266 1.00 50.22 85 GLU A C 1
ATOM 682 O O . GLU A 1 85 ? 67.269 10.089 -122.264 1.00 50.22 85 GLU A O 1
ATOM 687 N N . ALA A 1 86 ? 65.638 10.816 -123.592 1.00 45.62 86 ALA A N 1
ATOM 688 C CA . ALA A 1 86 ? 64.553 10.261 -122.774 1.00 45.62 86 ALA A CA 1
ATOM 689 C C . ALA A 1 86 ? 64.654 8.731 -122.560 1.00 45.62 86 ALA A C 1
ATOM 691 O O . ALA A 1 86 ? 64.166 8.199 -121.572 1.00 45.62 86 ALA A O 1
ATOM 692 N N . SER A 1 87 ? 65.333 7.987 -123.441 1.00 47.94 87 SER A N 1
ATOM 693 C CA . SER A 1 87 ? 65.302 6.516 -123.409 1.00 47.94 87 SER A CA 1
ATOM 694 C C . SER A 1 87 ? 66.209 5.862 -122.351 1.00 47.94 87 SER A C 1
ATOM 696 O O . SER A 1 87 ? 65.910 4.741 -121.925 1.00 47.94 87 SER A O 1
ATOM 698 N N . ALA A 1 88 ? 67.318 6.494 -121.954 1.00 46.09 88 ALA A N 1
ATOM 699 C CA . ALA A 1 88 ? 68.281 5.902 -121.016 1.00 46.09 88 ALA A CA 1
ATOM 700 C C . ALA A 1 88 ? 67.926 6.243 -119.562 1.00 46.09 88 ALA A C 1
ATOM 702 O O . ALA A 1 88 ? 67.848 5.342 -118.723 1.00 46.09 88 ALA A O 1
ATOM 703 N N . SER A 1 89 ? 67.590 7.510 -119.297 1.00 48.22 89 SER A N 1
ATOM 704 C CA . SER A 1 89 ? 67.097 7.981 -117.998 1.00 48.22 89 SER A CA 1
ATOM 705 C C . SER A 1 89 ? 65.807 7.271 -117.588 1.00 48.22 89 SER A C 1
ATOM 707 O O . SER A 1 89 ? 65.682 6.840 -116.443 1.00 48.22 89 SER A O 1
ATOM 709 N N . GLU A 1 90 ? 64.887 7.037 -118.530 1.00 48.97 90 GLU A N 1
ATOM 710 C CA . GLU A 1 90 ? 63.650 6.296 -118.271 1.00 48.97 90 GLU A CA 1
ATOM 711 C C . GLU A 1 90 ? 63.917 4.828 -117.903 1.00 48.97 90 GLU A C 1
ATOM 713 O O . GLU A 1 90 ? 63.260 4.295 -117.012 1.00 48.97 90 GLU A O 1
ATOM 718 N N . SER A 1 91 ? 64.925 4.185 -118.502 1.00 49.31 91 SER A N 1
ATOM 719 C CA . SER A 1 91 ? 65.287 2.790 -118.200 1.00 49.31 91 SER A CA 1
ATOM 720 C C . SER A 1 91 ? 65.958 2.650 -116.826 1.00 49.31 91 SER A C 1
ATOM 722 O O . SER A 1 91 ? 65.607 1.750 -116.059 1.00 49.31 91 SER A O 1
ATOM 724 N N . ILE A 1 92 ? 66.845 3.586 -116.462 1.00 50.25 92 ILE A N 1
ATOM 725 C CA . ILE A 1 92 ? 67.462 3.656 -115.125 1.00 50.25 92 ILE A CA 1
ATOM 726 C C . ILE A 1 92 ? 66.401 3.965 -114.061 1.00 50.25 92 ILE A C 1
ATOM 728 O O . ILE A 1 92 ? 66.360 3.305 -113.024 1.00 50.25 92 ILE A O 1
ATOM 732 N N . LEU A 1 93 ? 65.485 4.902 -114.327 1.00 51.47 93 LEU A N 1
ATOM 733 C CA . LEU A 1 93 ? 64.375 5.222 -113.426 1.00 51.47 93 LEU A CA 1
ATOM 734 C C . LEU A 1 93 ? 63.390 4.061 -113.279 1.00 51.47 93 LEU A C 1
ATOM 736 O O . LEU A 1 93 ? 62.874 3.849 -112.186 1.00 51.47 93 LEU A O 1
ATOM 740 N N . LYS A 1 94 ? 63.136 3.277 -114.332 1.00 54.06 94 LYS A N 1
ATOM 741 C CA . LYS A 1 94 ? 62.275 2.084 -114.269 1.00 54.06 94 LYS A CA 1
ATOM 742 C C . LYS A 1 94 ? 62.911 0.969 -113.436 1.00 54.06 94 LYS A C 1
ATOM 744 O O . LYS A 1 94 ? 62.215 0.324 -112.655 1.00 54.06 94 LYS A O 1
ATOM 749 N N . ALA A 1 95 ? 64.226 0.789 -113.546 1.00 49.00 95 ALA A N 1
ATOM 750 C CA . ALA A 1 95 ? 64.984 -0.139 -112.712 1.00 49.00 95 ALA A CA 1
ATOM 751 C C . ALA A 1 95 ? 65.082 0.336 -111.249 1.00 49.00 95 ALA A C 1
ATOM 753 O O . ALA A 1 95 ? 64.845 -0.454 -110.338 1.00 49.00 95 ALA A O 1
ATOM 754 N N . ALA A 1 96 ? 65.312 1.630 -111.000 1.00 48.88 96 ALA A N 1
ATOM 755 C CA . ALA A 1 96 ? 65.263 2.207 -109.656 1.00 48.88 96 ALA A CA 1
ATOM 756 C C . ALA A 1 96 ? 63.857 2.082 -109.034 1.00 48.88 96 ALA A C 1
ATOM 758 O O . ALA A 1 96 ? 63.728 1.658 -107.888 1.00 48.88 96 ALA A O 1
ATOM 759 N N . ARG A 1 97 ? 62.789 2.338 -109.809 1.00 51.03 97 ARG A N 1
ATOM 760 C CA . ARG A 1 97 ? 61.381 2.132 -109.407 1.00 51.03 97 ARG A CA 1
ATOM 761 C C . ARG A 1 97 ? 61.066 0.679 -109.044 1.00 51.03 97 ARG A C 1
ATOM 763 O O . ARG A 1 97 ? 60.245 0.461 -108.163 1.00 51.03 97 ARG A O 1
ATOM 770 N N . ALA A 1 98 ? 61.703 -0.302 -109.685 1.00 49.84 98 ALA A N 1
ATOM 771 C CA . ALA A 1 98 ? 61.528 -1.714 -109.341 1.00 49.84 98 ALA A CA 1
ATOM 772 C C . ALA A 1 98 ? 62.248 -2.105 -108.035 1.00 49.84 98 ALA A C 1
ATOM 774 O O . ALA A 1 98 ? 61.786 -2.997 -107.325 1.00 49.84 98 ALA A O 1
ATOM 775 N N . CYS A 1 99 ? 63.349 -1.427 -107.693 1.00 46.53 99 CYS A N 1
ATOM 776 C CA . CYS A 1 99 ? 64.138 -1.717 -106.493 1.00 46.53 99 CYS A CA 1
ATOM 777 C C . CYS A 1 99 ? 63.659 -0.958 -105.239 1.00 46.53 99 CYS A C 1
ATOM 779 O O . CYS A 1 99 ? 63.740 -1.503 -104.140 1.00 46.53 99 CYS A O 1
ATOM 781 N N . ILE A 1 100 ? 63.114 0.257 -105.381 1.00 46.81 100 ILE A N 1
ATOM 782 C CA . ILE A 1 100 ? 62.672 1.113 -104.259 1.00 46.81 100 ILE A CA 1
ATOM 783 C C . ILE A 1 100 ? 61.641 0.435 -103.329 1.00 46.81 100 ILE A C 1
ATOM 785 O O . ILE A 1 100 ? 61.842 0.493 -102.119 1.00 46.81 100 ILE A O 1
ATOM 789 N N . PRO A 1 101 ? 60.590 -0.260 -103.814 1.00 47.31 101 PRO A N 1
ATOM 790 C CA . PRO A 1 101 ? 59.646 -0.956 -102.937 1.00 47.31 101 PRO A CA 1
ATOM 791 C C . PRO A 1 101 ? 60.306 -2.053 -102.098 1.00 47.31 101 PRO A C 1
ATOM 793 O O . PRO A 1 101 ? 59.899 -2.286 -100.969 1.00 47.31 101 PRO A O 1
ATOM 796 N N . ARG A 1 102 ? 61.347 -2.707 -102.626 1.00 48.72 102 ARG A N 1
ATOM 797 C CA . ARG A 1 102 ? 62.075 -3.767 -101.921 1.00 48.72 102 ARG A CA 1
ATOM 798 C C . ARG A 1 102 ? 62.989 -3.197 -100.835 1.00 48.72 102 ARG A C 1
ATOM 800 O O . ARG A 1 102 ? 63.020 -3.731 -99.736 1.00 48.72 102 ARG A O 1
ATOM 807 N N . ILE A 1 103 ? 63.638 -2.065 -101.117 1.00 48.28 103 ILE A N 1
ATOM 808 C CA . ILE A 1 103 ? 64.437 -1.304 -100.142 1.00 48.28 103 ILE A CA 1
ATOM 809 C C . ILE A 1 103 ? 63.545 -0.732 -99.031 1.00 48.28 103 ILE A C 1
ATOM 811 O O . ILE A 1 103 ? 63.937 -0.749 -97.871 1.00 48.28 103 ILE A O 1
ATOM 815 N N . LEU A 1 104 ? 62.342 -0.251 -99.365 1.00 43.91 104 LEU A N 1
ATOM 816 C CA . LEU A 1 104 ? 61.390 0.292 -98.390 1.00 43.91 104 LEU A CA 1
ATOM 817 C C . LEU A 1 104 ? 60.773 -0.793 -97.496 1.00 43.91 104 LEU A C 1
ATOM 819 O O . LEU A 1 104 ? 60.654 -0.563 -96.301 1.00 43.91 104 LEU A O 1
ATOM 823 N N . VAL A 1 105 ? 60.449 -1.974 -98.037 1.00 46.94 105 VAL A N 1
ATOM 824 C CA . VAL A 1 105 ? 59.961 -3.120 -97.242 1.00 46.94 105 VAL A CA 1
ATOM 825 C C . VAL A 1 105 ? 61.053 -3.647 -96.303 1.00 46.94 105 VAL A C 1
ATOM 827 O O . VAL A 1 105 ? 60.792 -3.873 -95.127 1.00 46.94 105 VAL A O 1
ATOM 830 N N . GLU A 1 106 ? 62.299 -3.764 -96.773 1.00 48.72 106 GLU A N 1
ATOM 831 C CA . GLU A 1 106 ? 63.424 -4.179 -95.918 1.00 48.72 106 GLU A CA 1
ATOM 832 C C . GLU A 1 106 ? 63.801 -3.097 -94.877 1.00 48.72 106 GLU A C 1
ATOM 834 O O . GLU A 1 106 ? 64.268 -3.422 -93.785 1.00 48.72 106 GLU A O 1
ATOM 839 N N . ALA A 1 107 ? 63.551 -1.813 -95.165 1.00 45.84 107 ALA A N 1
ATOM 840 C CA . ALA A 1 107 ? 63.701 -0.716 -94.206 1.00 45.84 107 ALA A CA 1
ATOM 841 C C . ALA A 1 107 ? 62.554 -0.646 -93.175 1.00 45.84 107 ALA A C 1
ATOM 843 O O . ALA A 1 107 ? 62.808 -0.289 -92.025 1.00 45.84 107 ALA A O 1
ATOM 844 N N . GLU A 1 108 ? 61.319 -1.007 -93.543 1.00 44.09 108 GLU A N 1
ATOM 845 C CA . GLU A 1 108 ? 60.192 -1.168 -92.608 1.00 44.09 108 GLU A CA 1
ATOM 846 C C . GLU A 1 108 ? 60.424 -2.339 -91.641 1.00 44.09 108 GLU A C 1
ATOM 848 O O . GLU A 1 108 ? 60.187 -2.190 -90.440 1.00 44.09 108 GLU A O 1
ATOM 853 N N . ASP A 1 109 ? 60.979 -3.456 -92.122 1.00 47.78 109 ASP A N 1
ATOM 854 C CA . ASP A 1 109 ? 61.380 -4.586 -91.271 1.00 47.78 109 ASP A CA 1
ATOM 855 C C . ASP A 1 109 ? 62.499 -4.195 -90.282 1.00 47.78 109 ASP A C 1
ATOM 857 O O . ASP A 1 109 ? 62.504 -4.648 -89.136 1.00 47.78 109 ASP A O 1
ATOM 861 N N . LEU A 1 110 ? 63.411 -3.295 -90.675 1.00 45.38 110 LEU A N 1
ATOM 862 C CA . LEU A 1 110 ? 64.414 -2.696 -89.781 1.00 45.38 110 LEU A CA 1
ATOM 863 C C . LEU A 1 110 ? 63.814 -1.662 -88.808 1.00 45.38 110 LEU A C 1
ATOM 865 O O . LEU A 1 110 ? 64.305 -1.532 -87.689 1.00 45.38 110 LEU A O 1
ATOM 869 N N . ALA A 1 111 ? 62.751 -0.945 -89.188 1.00 43.84 111 ALA A N 1
ATOM 870 C CA . ALA A 1 111 ? 62.061 0.032 -88.335 1.00 43.84 111 ALA A CA 1
ATOM 871 C C . ALA A 1 111 ? 61.180 -0.619 -87.248 1.00 43.84 111 ALA A C 1
ATOM 873 O O . ALA A 1 111 ? 60.845 0.029 -86.255 1.00 43.84 111 ALA A O 1
ATOM 874 N N . GLY A 1 112 ? 60.839 -1.903 -87.403 1.00 43.19 112 GLY A N 1
ATOM 875 C CA . GLY A 1 112 ? 60.236 -2.734 -86.356 1.00 43.19 112 GLY A CA 1
ATOM 876 C C . GLY A 1 112 ? 61.221 -3.209 -85.277 1.00 43.19 112 GLY A C 1
ATOM 877 O O . GLY A 1 112 ? 60.799 -3.806 -84.284 1.00 43.19 112 GLY A O 1
ATOM 878 N N . ILE A 1 113 ? 62.523 -2.954 -85.448 1.00 44.22 113 ILE A N 1
ATOM 879 C CA . ILE A 1 113 ? 63.574 -3.287 -84.481 1.00 44.22 113 ILE A CA 1
ATOM 880 C C . ILE A 1 113 ? 63.756 -2.110 -83.520 1.00 44.22 113 ILE A C 1
ATOM 882 O O . ILE A 1 113 ? 63.837 -0.957 -83.937 1.00 44.22 113 ILE A O 1
ATOM 886 N N . ASP A 1 114 ? 63.842 -2.407 -82.220 1.00 43.56 114 ASP A N 1
ATOM 887 C CA . ASP A 1 114 ? 64.171 -1.427 -81.183 1.00 43.56 114 ASP A CA 1
ATOM 888 C C . ASP A 1 114 ? 65.414 -0.604 -81.601 1.00 43.56 114 ASP A C 1
ATOM 890 O O . ASP A 1 114 ? 66.480 -1.196 -81.815 1.00 43.56 114 ASP A O 1
ATOM 894 N N . PRO A 1 115 ? 65.319 0.738 -81.714 1.00 43.44 115 PRO A N 1
ATOM 895 C CA . PRO A 1 115 ? 66.422 1.595 -82.149 1.00 43.44 115 PRO A CA 1
ATOM 896 C C . PRO A 1 115 ? 67.700 1.438 -81.315 1.00 43.44 115 PRO A C 1
ATOM 898 O O . PRO A 1 115 ? 68.789 1.735 -81.804 1.00 43.44 115 PRO A O 1
ATOM 901 N N . SER A 1 116 ? 67.591 0.948 -80.074 1.00 44.88 116 SER A N 1
ATOM 902 C CA . SER A 1 116 ? 68.734 0.653 -79.202 1.00 44.88 116 SER A CA 1
ATOM 903 C C . SER A 1 116 ? 69.541 -0.593 -79.612 1.00 44.88 116 SER A C 1
ATOM 905 O O . SER A 1 116 ? 70.686 -0.738 -79.185 1.00 44.88 116 SER A O 1
ATOM 907 N N . ASN A 1 117 ? 68.996 -1.452 -80.484 1.00 42.53 117 ASN A N 1
ATOM 908 C CA . ASN A 1 117 ? 69.634 -2.673 -80.994 1.00 42.53 117 ASN A CA 1
ATOM 909 C C . ASN A 1 117 ? 70.187 -2.542 -82.426 1.00 42.53 117 ASN A C 1
ATOM 911 O O . ASN A 1 117 ? 70.808 -3.479 -82.937 1.00 42.53 117 ASN A O 1
ATOM 915 N N . ILE A 1 118 ? 69.994 -1.397 -83.088 1.00 47.81 118 ILE A N 1
ATOM 916 C CA . ILE A 1 118 ? 70.542 -1.151 -84.425 1.00 47.81 118 ILE A CA 1
ATOM 917 C C . ILE A 1 118 ? 72.004 -0.728 -84.274 1.00 47.81 118 ILE A C 1
ATOM 919 O O . ILE A 1 118 ? 72.305 0.412 -83.926 1.00 47.81 118 ILE A O 1
ATOM 923 N N . ASN A 1 119 ? 72.932 -1.651 -84.540 1.00 48.19 119 ASN A N 1
ATOM 924 C CA . ASN A 1 119 ? 74.353 -1.322 -84.589 1.00 48.19 119 ASN A CA 1
ATOM 925 C C . ASN A 1 119 ? 74.622 -0.434 -85.823 1.00 48.19 119 ASN A C 1
ATOM 927 O O . ASN A 1 119 ? 74.483 -0.927 -86.948 1.00 48.19 119 ASN A O 1
ATOM 931 N N . PRO A 1 120 ? 75.049 0.834 -85.658 1.00 48.47 120 PRO A N 1
ATOM 932 C CA . PRO A 1 120 ? 75.306 1.742 -86.779 1.00 48.47 120 PRO A CA 1
ATOM 933 C C . PRO A 1 120 ? 76.330 1.180 -87.774 1.00 48.47 120 PRO A C 1
ATOM 935 O O . PRO A 1 120 ? 76.254 1.450 -88.970 1.00 48.47 120 PRO A O 1
ATOM 938 N N . HIS A 1 121 ? 77.247 0.325 -87.307 1.00 50.09 121 HIS A N 1
ATOM 939 C CA . HIS A 1 121 ? 78.251 -0.325 -88.149 1.00 50.09 121 HIS A CA 1
ATOM 940 C C . HIS A 1 121 ? 77.676 -1.346 -89.145 1.00 50.09 121 HIS A C 1
ATOM 942 O O . HIS A 1 121 ? 78.370 -1.712 -90.089 1.00 50.09 121 HIS A O 1
ATOM 948 N N . ASN A 1 122 ? 76.419 -1.775 -88.984 1.00 52.84 122 ASN A N 1
ATOM 949 C CA . ASN A 1 122 ? 75.764 -2.727 -89.887 1.00 52.84 122 ASN A CA 1
ATOM 950 C C . ASN A 1 122 ? 74.930 -2.053 -90.989 1.00 52.84 122 ASN A C 1
ATOM 952 O O . ASN A 1 122 ? 74.554 -2.718 -91.953 1.00 52.84 122 ASN A O 1
ATOM 956 N N . VAL A 1 123 ? 74.684 -0.741 -90.899 1.00 54.06 123 VAL A N 1
ATOM 957 C CA . VAL A 1 123 ? 73.919 0.014 -91.910 1.00 54.06 123 VAL A CA 1
ATOM 958 C C . VAL A 1 123 ? 74.765 0.263 -93.164 1.00 54.06 123 VAL A C 1
ATOM 960 O O . VAL A 1 123 ? 74.282 0.122 -94.287 1.00 54.06 123 VAL A O 1
ATOM 963 N N . GLN A 1 124 ? 76.058 0.548 -92.991 1.00 53.34 124 GLN A N 1
ATOM 964 C CA . GLN A 1 124 ? 76.969 0.840 -94.101 1.00 53.34 124 GLN A CA 1
ATOM 965 C C . GLN A 1 124 ? 77.218 -0.370 -95.034 1.00 53.34 124 GLN A C 1
ATOM 967 O O . GLN A 1 124 ? 77.121 -0.202 -96.252 1.00 53.34 124 GLN A O 1
ATOM 972 N N . PRO A 1 125 ? 77.469 -1.601 -94.530 1.00 57.84 125 PRO A N 1
ATOM 973 C CA . PRO A 1 125 ? 77.561 -2.794 -95.375 1.00 57.84 125 PRO A CA 1
ATOM 974 C C . PRO A 1 125 ? 76.252 -3.103 -96.107 1.00 57.84 125 PRO A C 1
ATOM 976 O O . PRO A 1 125 ? 76.286 -3.578 -97.239 1.00 57.84 125 PRO A O 1
ATOM 979 N N . PHE A 1 126 ? 75.106 -2.813 -95.485 1.00 57.69 126 PHE A N 1
ATOM 980 C CA . PHE A 1 126 ? 73.787 -3.072 -96.059 1.00 57.69 126 PHE A CA 1
ATOM 981 C C . PHE A 1 126 ? 73.477 -2.127 -97.229 1.00 57.69 126 PHE A C 1
ATOM 983 O O . PHE A 1 126 ? 73.122 -2.587 -98.313 1.00 57.69 126 PHE A O 1
ATOM 990 N N . LEU A 1 127 ? 73.712 -0.821 -97.056 1.00 54.78 127 LEU A N 1
ATOM 991 C CA . LEU A 1 127 ? 73.564 0.172 -98.128 1.00 54.78 127 LEU A CA 1
ATOM 992 C C . LEU A 1 127 ? 74.544 -0.076 -99.280 1.00 54.78 127 LEU A C 1
ATOM 994 O O . LEU A 1 127 ? 74.165 0.036 -100.445 1.00 54.78 127 LEU A O 1
ATOM 998 N N . LYS A 1 128 ? 75.780 -0.482 -98.964 1.00 59.56 128 LYS A N 1
ATOM 999 C CA . LYS A 1 128 ? 76.777 -0.869 -99.968 1.00 59.56 128 LYS A CA 1
ATOM 1000 C C . LYS A 1 128 ? 76.316 -2.082 -100.784 1.00 59.56 128 LYS A C 1
ATOM 1002 O O . LYS A 1 128 ? 76.357 -2.036 -102.008 1.00 59.56 128 LYS A O 1
ATOM 1007 N N . ASN A 1 129 ? 75.814 -3.127 -100.127 1.00 62.72 129 ASN A N 1
ATOM 1008 C CA . ASN A 1 129 ? 75.323 -4.336 -100.792 1.00 62.72 129 ASN A CA 1
ATOM 1009 C C . ASN A 1 129 ? 74.063 -4.053 -101.637 1.00 62.72 129 ASN A C 1
ATOM 1011 O O . ASN A 1 129 ? 73.919 -4.558 -102.748 1.00 62.72 129 ASN A O 1
ATOM 1015 N N . ALA A 1 130 ? 73.161 -3.185 -101.167 1.00 60.38 130 ALA A N 1
ATOM 1016 C CA . ALA A 1 130 ? 72.012 -2.737 -101.954 1.00 60.38 130 ALA A CA 1
ATOM 1017 C C . ALA A 1 130 ? 72.446 -1.960 -103.212 1.00 60.38 130 ALA A C 1
ATOM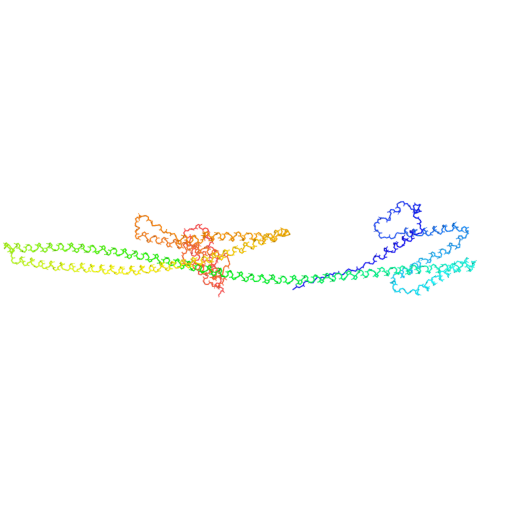 1019 O O . ALA A 1 130 ? 71.957 -2.244 -104.306 1.00 60.38 130 ALA A O 1
ATOM 1020 N N . ALA A 1 131 ? 73.408 -1.039 -103.087 1.00 57.41 131 ALA A N 1
ATOM 1021 C CA . ALA A 1 131 ? 73.960 -0.294 -104.218 1.00 57.41 131 ALA A CA 1
ATOM 1022 C C . ALA A 1 131 ? 74.670 -1.210 -105.233 1.00 57.41 131 ALA A C 1
ATOM 1024 O O . ALA A 1 131 ? 74.447 -1.077 -106.436 1.00 57.41 131 ALA A O 1
ATOM 1025 N N . GLU A 1 132 ? 75.451 -2.188 -104.763 1.00 61.41 132 GLU A N 1
ATOM 1026 C CA . GLU A 1 132 ? 76.117 -3.195 -105.605 1.00 61.41 132 GLU A CA 1
ATOM 1027 C C . GLU A 1 132 ? 75.107 -4.079 -106.357 1.00 61.41 132 GLU A C 1
ATOM 1029 O O . GLU A 1 132 ? 75.272 -4.333 -107.552 1.00 61.41 132 GLU A O 1
ATOM 1034 N N . ASN A 1 133 ? 74.015 -4.491 -105.708 1.00 62.38 133 ASN A N 1
ATOM 1035 C CA . ASN A 1 133 ? 72.962 -5.280 -106.352 1.00 62.38 133 ASN A CA 1
ATOM 1036 C C . ASN A 1 133 ? 72.175 -4.476 -107.397 1.00 62.38 133 ASN A C 1
ATOM 1038 O O . ASN A 1 133 ? 71.834 -5.010 -108.453 1.00 62.38 133 ASN A O 1
ATOM 1042 N N . ILE A 1 134 ? 71.922 -3.187 -107.147 1.00 60.72 134 ILE A N 1
ATOM 1043 C CA . ILE A 1 134 ? 71.285 -2.285 -108.120 1.00 60.72 134 ILE A CA 1
ATOM 1044 C C . ILE A 1 134 ? 72.212 -2.058 -109.320 1.00 60.72 134 ILE A C 1
ATOM 1046 O O . ILE A 1 134 ? 71.767 -2.163 -110.463 1.00 60.72 134 ILE A O 1
ATOM 1050 N N . ALA A 1 135 ? 73.503 -1.824 -109.073 1.00 59.16 135 ALA A N 1
ATOM 1051 C CA . ALA A 1 135 ? 74.528 -1.700 -110.107 1.00 59.16 135 ALA A CA 1
ATOM 1052 C C . ALA A 1 135 ? 74.605 -2.957 -110.989 1.00 59.16 135 ALA A C 1
ATOM 1054 O O . ALA A 1 135 ? 74.560 -2.864 -112.217 1.00 59.16 135 ALA A O 1
ATOM 1055 N N . MET A 1 136 ? 74.637 -4.142 -110.373 1.00 61.94 136 MET A N 1
ATOM 1056 C CA . MET A 1 136 ? 74.646 -5.426 -111.078 1.00 61.94 136 MET A CA 1
ATOM 1057 C C . MET A 1 136 ? 73.359 -5.675 -111.870 1.00 61.94 136 MET A C 1
ATOM 1059 O O . MET A 1 136 ? 73.410 -6.186 -112.990 1.00 61.94 136 MET A O 1
ATOM 1063 N N . TYR A 1 137 ? 72.198 -5.303 -111.325 1.00 61.09 137 TYR A N 1
ATOM 1064 C CA . TYR A 1 137 ? 70.919 -5.431 -112.021 1.00 61.09 137 TYR A CA 1
ATOM 1065 C C . TYR A 1 137 ? 70.848 -4.524 -113.258 1.00 61.09 137 TYR A C 1
ATOM 1067 O O . TYR A 1 137 ? 70.400 -4.973 -114.315 1.00 61.09 137 TYR A O 1
ATOM 1075 N N . LEU A 1 138 ? 71.335 -3.283 -113.151 1.00 58.44 138 LEU A N 1
ATOM 1076 C CA . LEU A 1 138 ? 71.401 -2.322 -114.255 1.00 58.44 138 LEU A CA 1
ATOM 1077 C C . LEU A 1 138 ? 72.363 -2.782 -115.363 1.00 58.44 138 LEU A C 1
ATOM 1079 O O . LEU A 1 138 ? 72.003 -2.757 -116.539 1.00 58.44 138 LEU A O 1
ATOM 1083 N N . LEU A 1 139 ? 73.552 -3.273 -114.995 1.00 58.59 139 LEU A N 1
ATOM 1084 C CA . LEU A 1 139 ? 74.561 -3.774 -115.941 1.00 58.59 139 LEU A CA 1
ATOM 1085 C C . LEU A 1 139 ? 74.112 -5.035 -116.698 1.00 58.59 139 LEU A C 1
ATOM 1087 O O . LEU A 1 139 ? 74.468 -5.225 -117.868 1.00 58.59 139 LEU A O 1
ATOM 1091 N N . ASN A 1 140 ? 73.340 -5.903 -116.038 1.00 59.94 140 ASN A N 1
ATOM 1092 C CA . ASN A 1 140 ? 72.887 -7.163 -116.624 1.00 59.94 140 ASN A CA 1
ATOM 1093 C C . ASN A 1 140 ? 71.640 -7.018 -117.495 1.00 59.94 140 ASN A C 1
ATOM 1095 O O . ASN A 1 140 ? 71.523 -7.740 -118.484 1.00 59.94 140 ASN A O 1
ATOM 1099 N N . ASN A 1 141 ? 70.725 -6.109 -117.152 1.00 52.06 141 ASN A N 1
ATOM 1100 C CA . ASN A 1 141 ? 69.429 -6.039 -117.823 1.00 52.06 141 ASN A CA 1
ATOM 1101 C C . ASN A 1 141 ? 69.326 -4.950 -118.888 1.00 52.06 141 ASN A C 1
ATOM 1103 O O . ASN A 1 141 ? 68.421 -5.055 -119.709 1.00 52.06 141 ASN A O 1
ATOM 1107 N N . GLU A 1 142 ? 70.247 -3.976 -118.944 1.00 58.59 142 GLU A N 1
ATOM 1108 C CA . GLU A 1 142 ? 70.151 -2.890 -119.925 1.00 58.59 142 GLU A CA 1
ATOM 1109 C C . GLU A 1 142 ? 71.407 -2.755 -120.812 1.00 58.59 142 GLU A C 1
ATOM 1111 O O . GLU A 1 142 ? 72.354 -2.036 -120.483 1.00 58.59 142 GLU A O 1
ATOM 1116 N N . PRO A 1 143 ? 71.442 -3.423 -121.988 1.00 56.59 143 PRO A N 1
ATOM 1117 C CA . PRO A 1 143 ? 72.617 -3.481 -122.868 1.00 56.59 143 PRO A CA 1
ATOM 1118 C C . PRO A 1 143 ? 73.126 -2.115 -123.348 1.00 56.59 143 PRO A C 1
ATOM 1120 O O . PRO A 1 143 ? 74.284 -1.992 -123.745 1.00 56.59 143 PRO A O 1
ATOM 1123 N N . ARG A 1 144 ? 72.268 -1.086 -123.319 1.00 54.59 144 ARG A N 1
ATOM 1124 C CA . ARG A 1 144 ? 72.594 0.292 -123.714 1.00 54.59 144 ARG A CA 1
ATOM 1125 C C . ARG A 1 144 ? 73.529 0.987 -122.722 1.00 54.59 144 ARG A C 1
ATOM 1127 O O . ARG A 1 144 ? 74.310 1.832 -123.146 1.00 54.59 144 ARG A O 1
ATOM 1134 N N . LEU A 1 145 ? 73.535 0.571 -121.453 1.00 54.16 145 LEU A N 1
ATOM 1135 C CA . LEU A 1 145 ? 74.441 1.109 -120.432 1.00 54.16 145 LEU A CA 1
ATOM 1136 C C . LEU A 1 145 ? 75.904 0.699 -120.651 1.00 54.16 145 LEU A C 1
ATOM 1138 O O . LEU A 1 145 ? 76.799 1.386 -120.179 1.00 54.16 145 LEU A O 1
ATOM 1142 N N . ARG A 1 146 ? 76.178 -0.339 -121.459 1.00 56.19 146 ARG A N 1
ATOM 1143 C CA . ARG A 1 146 ? 77.555 -0.735 -121.828 1.00 56.19 146 ARG A CA 1
ATOM 1144 C C . ARG A 1 146 ? 78.256 0.242 -122.780 1.00 56.19 146 ARG A C 1
ATOM 1146 O O . ARG A 1 146 ? 79.427 0.042 -123.081 1.00 56.19 146 ARG A O 1
ATOM 1153 N N . LYS A 1 147 ? 77.542 1.245 -123.305 1.00 52.22 147 LYS A N 1
ATOM 1154 C CA . LYS A 1 147 ? 78.092 2.292 -124.184 1.00 52.22 147 LYS A CA 1
ATOM 1155 C C . LYS A 1 147 ? 78.319 3.634 -123.481 1.00 52.22 147 LYS A C 1
ATOM 1157 O O . LYS A 1 147 ? 78.842 4.537 -124.125 1.00 52.22 147 LYS A O 1
ATOM 1162 N N . TYR A 1 148 ? 77.919 3.774 -122.218 1.00 53.62 148 TYR A N 1
ATOM 1163 C CA . TYR A 1 148 ? 78.140 5.000 -121.456 1.00 53.62 148 TYR A CA 1
ATOM 1164 C C . TYR A 1 148 ? 79.559 5.023 -120.873 1.00 53.62 148 TYR A C 1
ATOM 1166 O O . TYR A 1 148 ? 80.093 3.987 -120.483 1.00 53.62 148 TYR A O 1
ATOM 1174 N N . ASP A 1 149 ? 80.161 6.212 -120.865 1.00 54.62 149 ASP A N 1
ATOM 1175 C CA . ASP A 1 149 ? 81.464 6.502 -120.264 1.00 54.62 149 ASP A CA 1
ATOM 1176 C C . ASP A 1 149 ? 81.474 6.058 -118.789 1.00 54.62 149 ASP A C 1
ATOM 1178 O O . ASP A 1 149 ? 80.567 6.399 -118.023 1.00 54.62 149 ASP A O 1
ATOM 1182 N N . GLU A 1 150 ? 82.493 5.286 -118.404 1.00 61.25 150 GLU A N 1
ATOM 1183 C CA . GLU A 1 150 ? 82.734 4.750 -117.055 1.00 61.25 150 GLU A CA 1
ATOM 1184 C C . GLU A 1 150 ? 82.629 5.846 -115.978 1.00 61.25 150 GLU A C 1
ATOM 1186 O O . GLU A 1 150 ? 82.151 5.607 -114.866 1.00 61.25 150 GLU A O 1
ATOM 1191 N N . THR A 1 151 ? 82.959 7.082 -116.356 1.00 59.91 151 THR A N 1
ATOM 1192 C CA . THR A 1 151 ? 82.890 8.279 -115.515 1.00 59.91 151 THR A CA 1
ATOM 1193 C C . THR A 1 151 ? 81.461 8.604 -115.047 1.00 59.91 151 THR A C 1
ATOM 1195 O O . THR A 1 151 ? 81.240 8.843 -113.861 1.00 59.91 151 THR A O 1
ATOM 1198 N N . ALA A 1 152 ? 80.456 8.530 -115.929 1.00 60.59 152 ALA A N 1
ATOM 1199 C CA . ALA A 1 152 ? 79.068 8.867 -115.584 1.00 60.59 152 ALA A CA 1
ATOM 1200 C C . ALA A 1 152 ? 78.425 7.836 -114.637 1.00 60.59 152 ALA A C 1
ATOM 1202 O O . ALA A 1 152 ? 77.566 8.165 -113.815 1.00 60.59 152 ALA A O 1
ATOM 1203 N N . PHE A 1 153 ? 78.855 6.576 -114.731 1.00 63.91 153 PHE A N 1
ATOM 1204 C CA . PHE A 1 153 ? 78.405 5.511 -113.838 1.00 63.91 153 PHE A CA 1
ATOM 1205 C C . PHE A 1 153 ? 79.005 5.652 -112.433 1.00 63.91 153 PHE A C 1
ATOM 1207 O O . PHE A 1 153 ? 78.299 5.489 -111.435 1.00 63.91 153 PHE A O 1
ATOM 1214 N N . ILE A 1 154 ? 80.290 6.013 -112.352 1.00 67.81 154 ILE A N 1
ATOM 1215 C CA . ILE A 1 154 ? 80.969 6.304 -111.084 1.00 67.81 154 ILE A CA 1
ATOM 1216 C C . ILE A 1 154 ? 80.319 7.509 -110.387 1.00 67.81 154 ILE A C 1
ATOM 1218 O O . ILE A 1 154 ? 80.055 7.443 -109.186 1.00 67.81 154 ILE A O 1
ATOM 1222 N N . ASP A 1 155 ? 79.966 8.564 -111.125 1.00 66.00 155 ASP A N 1
ATOM 1223 C CA . ASP A 1 155 ? 79.281 9.734 -110.561 1.00 66.00 155 ASP A CA 1
ATOM 1224 C C . ASP A 1 155 ? 77.882 9.403 -110.017 1.00 66.00 155 ASP A C 1
ATOM 1226 O O . ASP A 1 155 ? 77.490 9.888 -108.952 1.00 66.00 155 ASP A O 1
ATOM 1230 N N . ALA A 1 156 ? 77.130 8.525 -110.688 1.00 62.41 156 ALA A N 1
ATOM 1231 C CA . ALA A 1 156 ? 75.836 8.061 -110.188 1.00 62.41 156 ALA A CA 1
ATOM 1232 C C . ALA A 1 156 ? 75.971 7.265 -108.877 1.00 62.41 156 ALA A C 1
ATOM 1234 O O . ALA A 1 156 ? 75.189 7.472 -107.947 1.00 62.41 156 ALA A O 1
ATOM 1235 N N . LEU A 1 157 ? 76.981 6.393 -108.771 1.00 65.25 157 LEU A N 1
ATOM 1236 C CA . LEU A 1 157 ? 77.262 5.650 -107.540 1.00 65.25 157 LEU A CA 1
ATOM 1237 C C . LEU A 1 157 ? 77.704 6.575 -106.403 1.00 65.25 157 LEU A C 1
ATOM 1239 O O . LEU A 1 157 ? 77.203 6.439 -105.287 1.00 65.25 157 LEU A O 1
ATOM 1243 N N . ASN A 1 158 ? 78.572 7.549 -106.683 1.00 67.25 158 ASN A N 1
ATOM 1244 C CA . ASN A 1 158 ? 79.001 8.535 -105.692 1.00 67.25 158 ASN A CA 1
ATOM 1245 C C . ASN A 1 158 ? 77.814 9.339 -105.147 1.00 67.25 158 ASN A C 1
ATOM 1247 O O . ASN A 1 158 ? 77.688 9.486 -103.934 1.00 67.25 158 ASN A O 1
ATOM 1251 N N . ASN A 1 159 ? 76.884 9.760 -106.009 1.00 67.62 159 ASN A N 1
ATOM 1252 C CA . ASN A 1 159 ? 75.667 10.452 -105.578 1.00 67.62 159 ASN A CA 1
ATOM 1253 C C . ASN A 1 159 ? 74.775 9.582 -104.676 1.00 67.62 159 ASN A C 1
ATOM 1255 O O . ASN A 1 159 ? 74.218 10.083 -103.699 1.00 67.62 159 ASN A O 1
ATOM 1259 N N . ILE A 1 160 ? 74.661 8.279 -104.954 1.00 63.69 160 ILE A N 1
ATOM 1260 C CA . ILE A 1 160 ? 73.923 7.342 -104.091 1.00 63.69 160 ILE A CA 1
ATOM 1261 C C . ILE A 1 160 ? 74.597 7.227 -102.715 1.00 63.69 160 ILE A C 1
ATOM 1263 O O . ILE A 1 160 ? 73.904 7.262 -101.696 1.00 63.69 160 ILE A O 1
ATOM 1267 N N . PHE A 1 161 ? 75.931 7.154 -102.664 1.00 62.97 161 PHE A N 1
ATOM 1268 C CA . PHE A 1 161 ? 76.671 7.147 -101.398 1.00 62.97 161 PHE A CA 1
ATOM 1269 C C . PHE A 1 161 ? 76.475 8.445 -100.604 1.00 62.97 161 PHE A C 1
ATOM 1271 O O . PHE A 1 161 ? 76.188 8.379 -99.409 1.00 62.97 161 PHE A O 1
ATOM 1278 N N . THR A 1 162 ? 76.532 9.612 -101.253 1.00 67.00 162 THR A N 1
ATOM 1279 C CA . THR A 1 162 ? 76.299 10.909 -100.593 1.00 67.00 162 THR A CA 1
ATOM 1280 C C . THR A 1 162 ? 74.877 11.029 -100.037 1.00 67.00 162 THR A C 1
ATOM 1282 O O . THR A 1 162 ? 74.676 11.546 -98.937 1.00 67.00 162 THR A O 1
ATOM 1285 N N . ILE A 1 163 ? 73.873 10.510 -100.753 1.00 66.62 163 ILE A N 1
ATOM 1286 C CA . ILE A 1 163 ? 72.492 10.443 -100.252 1.00 66.62 163 ILE A CA 1
ATOM 1287 C C . ILE A 1 163 ? 72.412 9.514 -99.031 1.00 66.62 163 ILE A C 1
ATOM 1289 O O . ILE A 1 163 ? 71.762 9.866 -98.046 1.00 66.62 163 ILE A O 1
ATOM 1293 N N . GLY A 1 164 ? 73.110 8.374 -99.055 1.00 65.94 164 GLY A N 1
ATOM 1294 C CA . GLY A 1 164 ? 73.205 7.455 -97.917 1.00 65.94 164 GLY A CA 1
ATOM 1295 C C . GLY A 1 164 ? 73.771 8.113 -96.654 1.00 65.94 164 GLY A C 1
ATOM 1296 O O . GLY A 1 164 ? 73.172 7.997 -95.584 1.00 65.94 164 GLY A O 1
ATOM 1297 N N . GLU A 1 165 ? 74.861 8.875 -96.775 1.00 70.56 165 GLU A N 1
ATOM 1298 C CA . GLU A 1 165 ? 75.459 9.622 -95.655 1.00 70.56 165 GLU A CA 1
ATOM 1299 C C . GLU A 1 165 ? 74.524 10.711 -95.104 1.00 70.56 165 GLU A C 1
ATOM 1301 O O . GLU A 1 165 ? 74.434 10.925 -93.888 1.00 70.56 165 GLU A O 1
ATOM 1306 N N . HIS A 1 166 ? 73.781 11.388 -95.985 1.00 65.56 166 HIS A N 1
ATOM 1307 C CA . HIS A 1 166 ? 72.810 12.395 -95.568 1.00 65.56 166 HIS A CA 1
ATOM 1308 C C . HIS A 1 166 ? 71.644 11.772 -94.786 1.00 65.56 166 HIS A C 1
ATOM 1310 O O . HIS A 1 166 ? 71.257 12.288 -93.733 1.00 65.56 166 HIS A O 1
ATOM 1316 N N . VAL A 1 167 ? 71.123 10.633 -95.253 1.00 65.06 167 VAL A N 1
ATOM 1317 C CA . VAL A 1 167 ? 70.059 9.885 -94.567 1.00 65.06 167 VAL A CA 1
ATOM 1318 C C . VAL A 1 167 ? 70.544 9.363 -93.214 1.00 65.06 167 VAL A C 1
ATOM 1320 O O . VAL A 1 167 ? 69.845 9.546 -92.218 1.00 65.06 167 VAL A O 1
ATOM 1323 N N . GLU A 1 168 ? 71.756 8.803 -93.129 1.00 71.00 168 GLU A N 1
ATOM 1324 C CA . GLU A 1 168 ? 72.331 8.355 -91.852 1.00 71.00 168 GLU A CA 1
ATOM 1325 C C . GLU A 1 168 ? 72.416 9.511 -90.843 1.00 71.00 168 GLU A C 1
ATOM 1327 O O . GLU A 1 168 ? 72.043 9.368 -89.674 1.00 71.00 168 GLU A O 1
ATOM 1332 N N . THR A 1 169 ? 72.848 10.688 -91.302 1.00 71.56 169 THR A N 1
ATOM 1333 C CA . THR A 1 169 ? 72.966 11.880 -90.456 1.00 71.56 169 THR A CA 1
ATOM 1334 C C . THR A 1 169 ? 71.606 12.343 -89.930 1.00 71.56 169 THR A C 1
ATOM 1336 O O . THR A 1 169 ? 71.478 12.657 -88.742 1.00 71.56 169 THR A O 1
ATOM 1339 N N . GLN A 1 170 ? 70.571 12.350 -90.777 1.00 69.62 170 GLN A N 1
ATOM 1340 C CA . GLN A 1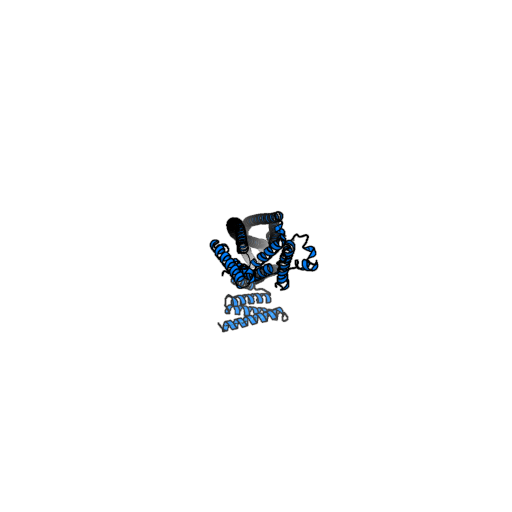 170 ? 69.219 12.733 -90.359 1.00 69.62 170 GLN A CA 1
ATOM 1341 C C . GLN A 1 170 ? 68.598 11.722 -89.389 1.00 69.62 170 GLN A C 1
ATOM 1343 O O . GLN A 1 170 ? 68.026 12.130 -88.376 1.00 69.62 170 GLN A O 1
ATOM 1348 N N . VAL A 1 171 ? 68.774 10.420 -89.634 1.00 66.88 171 VAL A N 1
ATOM 1349 C CA . VAL A 1 171 ? 68.306 9.359 -88.725 1.00 66.88 171 VAL A CA 1
ATOM 1350 C C . VAL A 1 171 ? 68.999 9.480 -87.368 1.00 66.88 171 VAL A C 1
ATOM 1352 O O . VAL A 1 171 ? 68.337 9.476 -86.330 1.00 66.88 171 VAL A O 1
ATOM 1355 N N . ARG A 1 172 ? 70.319 9.697 -87.348 1.00 69.81 172 ARG A N 1
ATOM 1356 C CA . ARG A 1 172 ? 71.075 9.896 -86.103 1.00 69.81 172 ARG A CA 1
ATOM 1357 C C . ARG A 1 172 ? 70.585 11.124 -85.328 1.00 69.81 172 ARG A C 1
ATOM 1359 O O . ARG A 1 172 ? 70.481 11.074 -84.101 1.00 69.81 172 ARG A O 1
ATOM 1366 N N . HIS A 1 173 ? 70.255 12.214 -86.023 1.00 73.69 173 HIS A N 1
ATOM 1367 C CA . HIS A 1 173 ? 69.715 13.420 -85.395 1.00 73.69 173 HIS A CA 1
ATOM 1368 C C . HIS A 1 173 ? 68.303 13.201 -84.824 1.00 73.69 173 HIS A C 1
ATOM 1370 O O . HIS A 1 173 ? 68.036 13.592 -83.686 1.00 73.69 173 HIS A O 1
ATOM 1376 N N . ALA A 1 174 ? 67.426 12.519 -85.566 1.00 67.56 174 ALA A N 1
ATOM 1377 C CA . ALA A 1 174 ? 66.075 12.182 -85.121 1.00 67.56 174 ALA A CA 1
ATOM 1378 C C . ALA A 1 174 ? 66.086 11.256 -83.892 1.00 67.56 174 ALA A C 1
ATOM 1380 O O . ALA A 1 174 ? 65.400 11.537 -82.906 1.00 67.56 174 ALA A O 1
ATOM 1381 N N . CYS A 1 175 ? 66.932 10.218 -83.897 1.00 70.19 175 CYS A N 1
ATOM 1382 C CA . CYS A 1 175 ? 67.107 9.321 -82.753 1.00 70.19 175 CYS A CA 1
ATOM 1383 C C . CYS A 1 175 ? 67.605 10.076 -81.516 1.00 70.19 175 CYS A C 1
ATOM 1385 O O . CYS A 1 175 ? 67.044 9.918 -80.434 1.00 70.19 175 CYS A O 1
ATOM 1387 N N . LYS A 1 176 ? 68.600 10.962 -81.667 1.00 80.75 176 LYS A N 1
ATOM 1388 C CA . LYS A 1 176 ? 69.115 11.768 -80.550 1.00 80.75 176 LYS A CA 1
ATOM 1389 C C . LYS A 1 176 ? 68.047 12.695 -79.965 1.00 80.75 176 LYS A C 1
ATOM 1391 O O . LYS A 1 176 ? 67.923 12.798 -78.749 1.00 80.75 176 LYS A O 1
ATOM 1396 N N . LYS A 1 177 ? 67.238 13.333 -80.817 1.00 79.88 177 LYS A N 1
ATOM 1397 C CA . LYS A 1 177 ? 66.120 14.176 -80.373 1.00 79.88 177 LYS A CA 1
ATOM 1398 C C . LYS A 1 177 ? 65.081 13.368 -79.590 1.00 79.88 177 LYS A C 1
ATOM 1400 O O . LYS A 1 177 ? 64.594 13.844 -78.569 1.00 79.88 177 LYS A O 1
ATOM 1405 N N . LYS A 1 178 ? 64.764 12.148 -80.036 1.00 74.94 178 LYS A N 1
ATOM 1406 C CA . LYS A 1 178 ? 63.791 11.284 -79.356 1.00 74.94 178 LYS A CA 1
ATOM 1407 C C . LYS A 1 178 ? 64.301 10.768 -78.010 1.00 74.94 178 LYS A C 1
ATOM 1409 O O . LYS A 1 178 ? 63.519 10.729 -77.067 1.00 74.94 178 LYS A O 1
ATOM 1414 N N . ILE A 1 179 ? 65.589 10.429 -77.910 1.00 77.00 179 ILE A N 1
ATOM 1415 C CA . ILE A 1 179 ? 66.224 10.033 -76.644 1.00 77.00 179 ILE A CA 1
ATOM 1416 C C . ILE A 1 179 ? 66.102 11.160 -75.615 1.00 77.00 179 ILE A C 1
ATOM 1418 O O . ILE A 1 179 ? 65.591 10.919 -74.528 1.00 77.00 179 ILE A O 1
ATOM 1422 N N . ASN A 1 180 ? 66.453 12.395 -75.988 1.00 79.25 180 ASN A N 1
ATOM 1423 C CA . ASN A 1 180 ? 66.357 13.535 -75.073 1.00 79.25 180 ASN A CA 1
ATOM 1424 C C . ASN A 1 180 ? 64.914 13.772 -74.584 1.00 79.25 180 ASN A C 1
ATOM 1426 O O . ASN A 1 180 ? 64.699 14.001 -73.402 1.00 79.25 180 ASN A O 1
ATOM 1430 N N . MET A 1 181 ? 63.911 13.658 -75.467 1.00 78.38 181 MET A N 1
ATOM 1431 C CA . MET A 1 181 ? 62.502 13.788 -75.060 1.00 78.38 181 MET A CA 1
ATOM 1432 C C . MET A 1 181 ? 62.076 12.708 -74.054 1.00 78.38 181 MET A C 1
ATOM 1434 O O . MET A 1 181 ? 61.316 12.991 -73.135 1.00 78.38 181 MET A O 1
ATOM 1438 N N . LEU A 1 182 ? 62.553 11.472 -74.226 1.00 75.88 182 LEU A N 1
ATOM 1439 C CA . LEU A 1 182 ? 62.241 10.378 -73.305 1.00 75.88 182 LEU A CA 1
ATOM 1440 C C . LEU A 1 182 ? 62.944 10.550 -71.950 1.00 75.88 182 LEU A C 1
ATOM 1442 O O . LEU A 1 182 ? 62.375 10.190 -70.923 1.00 75.88 182 LEU A O 1
ATOM 1446 N N . GLU A 1 183 ? 64.157 11.106 -71.923 1.00 82.50 183 GLU A N 1
ATOM 1447 C CA . GLU A 1 183 ? 64.864 11.417 -70.674 1.00 82.50 183 GLU A CA 1
ATOM 1448 C C . GLU A 1 183 ? 64.118 12.471 -69.839 1.00 82.50 183 GLU A C 1
ATOM 1450 O O . GLU A 1 183 ? 63.969 12.286 -68.626 1.00 82.50 183 GLU A O 1
ATOM 1455 N N . ASP A 1 184 ? 63.581 13.508 -70.489 1.00 79.81 184 ASP A N 1
ATOM 1456 C CA . ASP A 1 184 ? 62.765 14.542 -69.841 1.00 79.81 184 ASP A CA 1
ATOM 1457 C C . ASP A 1 184 ? 61.448 13.956 -69.285 1.00 79.81 184 ASP A C 1
ATOM 1459 O O . ASP A 1 184 ? 61.121 14.157 -68.114 1.00 79.81 184 ASP A O 1
ATOM 1463 N N . GLU A 1 185 ? 60.737 13.125 -70.061 1.00 80.06 185 GLU A N 1
ATOM 1464 C CA . GLU A 1 185 ? 59.508 12.447 -69.602 1.00 80.06 185 GLU A CA 1
ATOM 1465 C C . GLU A 1 185 ? 59.758 11.529 -68.386 1.00 80.06 185 GLU A C 1
ATOM 1467 O O . GLU A 1 185 ? 58.926 11.425 -67.477 1.00 80.06 185 GLU A O 1
ATOM 1472 N N . VAL A 1 186 ? 60.920 10.869 -68.330 1.00 78.50 186 VAL A N 1
ATOM 1473 C CA . VAL A 1 186 ? 61.310 10.019 -67.193 1.00 78.50 186 VAL A CA 1
ATOM 1474 C C . VAL A 1 186 ? 61.611 10.849 -65.940 1.00 78.50 186 VAL A C 1
ATOM 1476 O O . VAL A 1 186 ? 61.323 10.393 -64.826 1.00 78.50 186 VAL A O 1
ATOM 1479 N N . LEU A 1 187 ? 62.187 12.044 -66.085 1.00 79.69 187 LEU A N 1
ATOM 1480 C CA . LEU A 1 187 ? 62.430 12.964 -64.970 1.00 79.69 187 LEU A CA 1
ATOM 1481 C C . LEU A 1 187 ? 61.114 13.485 -64.380 1.00 79.69 187 LEU A C 1
ATOM 1483 O O . LEU A 1 187 ? 60.926 13.400 -63.162 1.00 79.69 187 LEU A O 1
ATOM 1487 N N . ASP A 1 188 ? 60.174 13.899 -65.228 1.00 77.56 188 ASP A N 1
ATOM 1488 C CA . ASP A 1 188 ? 58.849 14.362 -64.801 1.00 77.56 188 ASP A CA 1
ATOM 1489 C C . ASP A 1 188 ? 58.057 13.249 -64.096 1.00 77.56 188 ASP A C 1
ATOM 1491 O O . ASP A 1 188 ? 57.467 13.455 -63.030 1.00 77.56 188 ASP A O 1
ATOM 1495 N N . ALA A 1 189 ? 58.115 12.017 -64.615 1.00 73.88 189 ALA A N 1
ATOM 1496 C CA . ALA A 1 189 ? 57.473 10.865 -63.984 1.00 73.88 189 ALA A CA 1
ATOM 1497 C C . ALA A 1 189 ? 58.064 10.534 -62.598 1.00 73.88 189 ALA A C 1
ATOM 1499 O O . ALA A 1 189 ? 57.340 10.101 -61.692 1.00 73.88 189 ALA A O 1
ATOM 1500 N N . LYS A 1 190 ? 59.375 10.738 -62.399 1.00 80.69 190 LYS A N 1
ATOM 1501 C CA . LYS A 1 190 ? 60.021 10.560 -61.087 1.00 80.69 190 LYS A CA 1
ATOM 1502 C C . LYS A 1 190 ? 59.590 11.636 -60.091 1.00 80.69 190 LYS A C 1
ATOM 1504 O O . LYS A 1 190 ? 59.344 11.292 -58.935 1.00 80.69 190 LYS A O 1
ATOM 1509 N N . ALA A 1 191 ? 59.457 12.889 -60.529 1.00 78.31 191 ALA A N 1
ATOM 1510 C CA . ALA A 1 191 ? 58.975 13.985 -59.690 1.00 78.31 191 ALA A CA 1
ATOM 1511 C C . ALA A 1 191 ? 57.524 13.747 -59.232 1.00 78.31 191 ALA A C 1
ATOM 1513 O O . ALA A 1 191 ? 57.251 13.760 -58.031 1.00 78.31 191 ALA A O 1
ATOM 1514 N N . ALA A 1 192 ? 56.628 13.384 -60.156 1.00 75.62 192 ALA A N 1
ATOM 1515 C CA . ALA A 1 192 ? 55.234 13.067 -59.835 1.00 75.62 192 ALA A CA 1
ATOM 1516 C C . ALA A 1 192 ? 55.107 11.880 -58.858 1.00 75.62 192 ALA A C 1
ATOM 1518 O O . ALA A 1 192 ? 54.265 11.872 -57.960 1.00 75.62 192 ALA A O 1
ATOM 1519 N N . LYS A 1 193 ? 55.974 10.865 -58.983 1.00 78.88 193 LYS A N 1
ATOM 1520 C CA . LYS A 1 193 ? 55.994 9.726 -58.052 1.00 78.88 193 LYS A CA 1
ATOM 1521 C C . LYS A 1 193 ? 56.431 10.127 -56.637 1.00 78.88 193 LYS A C 1
ATOM 1523 O O . LYS A 1 193 ? 55.929 9.546 -55.675 1.00 78.88 193 LYS A O 1
ATOM 1528 N N . ALA A 1 194 ? 57.353 11.081 -56.504 1.00 78.56 194 ALA A N 1
ATOM 1529 C CA . ALA A 1 194 ? 57.791 11.590 -55.206 1.00 78.56 194 ALA A CA 1
ATOM 1530 C C . ALA A 1 194 ? 56.682 12.396 -54.507 1.00 78.56 194 ALA A C 1
ATOM 1532 O O . ALA A 1 194 ? 56.460 12.211 -53.312 1.00 78.56 194 ALA A O 1
ATOM 1533 N N . GLU A 1 195 ? 55.934 13.207 -55.258 1.00 78.69 195 GLU A N 1
ATOM 1534 C CA . GLU A 1 195 ? 54.788 13.973 -54.748 1.00 78.69 195 GLU A CA 1
ATOM 1535 C C . GLU A 1 195 ? 53.676 13.052 -54.217 1.00 78.69 195 GLU A C 1
ATOM 1537 O O . GLU A 1 195 ? 53.248 13.178 -53.070 1.00 78.69 195 GLU A O 1
ATOM 1542 N N . VAL A 1 196 ? 53.309 12.017 -54.982 1.00 76.38 196 VAL A N 1
ATOM 1543 C CA . VAL A 1 196 ? 52.317 11.012 -54.552 1.00 76.38 196 VAL A CA 1
ATOM 1544 C C . VAL A 1 196 ? 52.760 10.261 -53.289 1.00 76.38 196 VAL A C 1
ATOM 1546 O O . VAL A 1 196 ? 51.928 9.880 -52.461 1.00 76.38 196 VAL A O 1
ATOM 1549 N N . GLN A 1 197 ? 54.063 10.022 -53.122 1.00 76.94 197 GLN A N 1
ATOM 1550 C CA . GLN A 1 197 ? 54.593 9.361 -51.930 1.00 76.94 197 GLN A CA 1
ATOM 1551 C C . GLN A 1 197 ? 54.524 10.274 -50.693 1.00 76.94 197 GLN A C 1
ATOM 1553 O O . GLN A 1 197 ? 54.131 9.799 -49.627 1.00 76.94 197 GLN A O 1
ATOM 1558 N N . ALA A 1 198 ? 54.813 11.571 -50.839 1.00 76.25 198 ALA A N 1
ATOM 1559 C CA . ALA A 1 198 ? 54.687 12.550 -49.759 1.00 76.25 198 ALA A CA 1
ATOM 1560 C C . ALA A 1 198 ? 53.226 12.714 -49.295 1.00 76.25 198 ALA A C 1
ATOM 1562 O O . ALA A 1 198 ? 52.942 12.704 -48.093 1.00 76.25 198 ALA A O 1
ATOM 1563 N N . ASP A 1 199 ? 52.276 12.765 -50.232 1.00 76.81 199 ASP A N 1
ATOM 1564 C CA . ASP A 1 199 ? 50.846 12.830 -49.906 1.00 76.81 199 ASP A CA 1
ATOM 1565 C C . ASP A 1 199 ? 50.360 11.578 -49.167 1.00 76.81 199 ASP A C 1
ATOM 1567 O O . ASP A 1 199 ? 49.561 11.659 -48.229 1.00 76.81 199 ASP A O 1
ATOM 1571 N N . LYS A 1 200 ? 50.881 10.403 -49.531 1.00 77.19 200 LYS A N 1
ATOM 1572 C CA . LYS A 1 200 ? 50.545 9.142 -48.862 1.00 77.19 200 LYS A CA 1
ATOM 1573 C C . LYS A 1 200 ? 51.001 9.120 -47.401 1.00 77.19 200 LYS A C 1
ATOM 1575 O O . LYS A 1 200 ? 50.276 8.604 -46.549 1.00 77.19 200 LYS A O 1
ATOM 1580 N N . GLU A 1 201 ? 52.170 9.680 -47.106 1.00 80.75 201 GLU A N 1
ATOM 1581 C CA . GLU A 1 201 ? 52.698 9.797 -45.741 1.00 80.75 201 GLU A CA 1
ATOM 1582 C C . GLU A 1 201 ? 51.898 10.811 -44.912 1.00 80.75 201 GLU A C 1
ATOM 1584 O O . GLU A 1 201 ? 51.546 10.533 -43.764 1.00 80.75 201 GLU A O 1
ATOM 1589 N N . LYS A 1 202 ? 51.487 11.932 -45.518 1.00 80.62 202 LYS A N 1
ATOM 1590 C CA . LYS A 1 202 ? 50.600 12.916 -44.881 1.00 80.62 202 LYS A CA 1
ATOM 1591 C C . LYS A 1 202 ? 49.234 12.319 -44.518 1.00 80.62 202 LYS A C 1
ATOM 1593 O O . LYS A 1 202 ? 48.757 12.510 -43.398 1.00 80.62 202 LYS A O 1
ATOM 1598 N N . VAL A 1 203 ? 48.626 11.549 -45.424 1.00 75.06 203 VAL A N 1
ATOM 1599 C CA . VAL A 1 203 ? 47.347 10.854 -45.175 1.00 75.06 203 VAL A CA 1
ATOM 1600 C C . VAL A 1 203 ? 47.492 9.777 -44.095 1.00 75.06 203 VAL A C 1
ATOM 1602 O O . VAL A 1 203 ? 46.584 9.596 -43.282 1.00 75.06 203 VAL A O 1
ATOM 1605 N N . ALA A 1 204 ? 48.629 9.076 -44.038 1.00 75.25 204 ALA A N 1
ATOM 1606 C CA . ALA A 1 204 ? 48.898 8.106 -42.976 1.00 75.25 204 ALA A CA 1
ATOM 1607 C C . ALA A 1 204 ? 48.951 8.777 -41.590 1.00 75.25 204 ALA A C 1
ATOM 1609 O O . ALA A 1 204 ? 48.285 8.305 -40.668 1.00 75.25 204 ALA A O 1
ATOM 1610 N N . GLY A 1 205 ? 49.635 9.922 -41.469 1.00 79.50 205 GLY A N 1
ATOM 1611 C CA . GLY A 1 205 ? 49.672 10.700 -40.225 1.00 79.50 205 GLY A CA 1
ATOM 1612 C C . GLY A 1 205 ? 48.296 11.223 -39.793 1.00 79.50 205 GLY A C 1
ATOM 1613 O O . GLY A 1 205 ? 47.938 11.137 -38.619 1.00 79.50 205 GLY A O 1
ATOM 1614 N N . GLN A 1 206 ? 47.475 11.691 -40.741 1.00 79.31 206 GLN A N 1
ATOM 1615 C CA . GLN A 1 206 ? 46.093 12.106 -40.462 1.00 79.31 206 GLN A CA 1
ATOM 1616 C C . GLN A 1 206 ? 45.220 10.939 -39.987 1.00 79.31 206 GLN A C 1
ATOM 1618 O O . GLN A 1 206 ? 44.418 11.101 -39.071 1.00 79.31 206 GLN A O 1
ATOM 1623 N N . LYS A 1 207 ? 45.398 9.745 -40.564 1.00 78.56 207 LYS A N 1
ATOM 1624 C CA . LYS A 1 207 ? 44.658 8.544 -40.164 1.00 78.56 207 LYS A CA 1
ATOM 1625 C C . LYS A 1 207 ? 44.994 8.104 -38.736 1.00 78.56 207 LYS A C 1
ATOM 1627 O O . LYS A 1 207 ? 44.096 7.693 -38.007 1.00 78.56 207 LYS A O 1
ATOM 1632 N N . GLU A 1 208 ? 46.257 8.198 -38.327 1.00 80.12 208 GLU A N 1
ATOM 1633 C CA . GLU A 1 208 ? 46.679 7.886 -36.954 1.00 80.12 208 GLU A CA 1
ATOM 1634 C C . GLU A 1 208 ? 46.202 8.923 -35.931 1.00 80.12 208 GLU A C 1
ATOM 1636 O O . GLU A 1 208 ? 45.885 8.561 -34.798 1.00 80.12 208 GLU A O 1
ATOM 1641 N N . ALA A 1 209 ? 46.133 10.202 -36.311 1.00 77.50 209 ALA A N 1
ATOM 1642 C CA . ALA A 1 209 ? 45.524 11.237 -35.476 1.00 77.50 209 ALA A CA 1
ATOM 1643 C C . ALA A 1 209 ? 44.021 10.970 -35.284 1.00 77.50 209 ALA A C 1
ATOM 1645 O O . ALA A 1 209 ? 43.559 10.876 -34.150 1.00 77.50 209 ALA A O 1
ATOM 1646 N N . LEU A 1 210 ? 43.295 10.701 -36.375 1.00 77.62 210 LEU A N 1
ATOM 1647 C CA . LEU A 1 210 ? 41.863 10.396 -36.328 1.00 77.62 210 LEU A CA 1
ATOM 1648 C C . LEU A 1 210 ? 41.564 9.138 -35.495 1.00 77.62 210 LEU A C 1
ATOM 1650 O O . LEU A 1 210 ? 40.594 9.101 -34.748 1.00 77.62 210 LEU A O 1
ATOM 1654 N N . ALA A 1 211 ? 42.409 8.105 -35.590 1.00 78.31 211 ALA A N 1
ATOM 1655 C CA . ALA A 1 211 ? 42.261 6.887 -34.795 1.00 78.31 211 ALA A CA 1
ATOM 1656 C C . ALA A 1 211 ? 42.441 7.140 -33.287 1.00 78.31 211 ALA A C 1
ATOM 1658 O O . ALA A 1 211 ? 41.735 6.535 -32.482 1.00 78.31 211 ALA A O 1
ATOM 1659 N N . ARG A 1 212 ? 43.351 8.047 -32.900 1.00 80.81 212 ARG A N 1
ATOM 1660 C CA . ARG A 1 212 ? 43.516 8.467 -31.499 1.00 80.81 212 ARG A CA 1
ATOM 1661 C C . ARG A 1 212 ? 42.310 9.256 -30.996 1.00 80.81 212 ARG A C 1
ATOM 1663 O O . ARG A 1 212 ? 41.856 8.996 -29.885 1.00 80.81 212 ARG A O 1
ATOM 1670 N N . ASP A 1 213 ? 41.767 10.152 -31.814 1.00 80.19 213 ASP A N 1
ATOM 1671 C CA . ASP A 1 213 ? 40.587 10.942 -31.448 1.00 80.19 213 ASP A CA 1
ATOM 1672 C C . ASP A 1 213 ? 39.334 10.062 -31.308 1.00 80.19 213 ASP A C 1
ATOM 1674 O O . ASP A 1 213 ? 38.578 10.216 -30.351 1.00 80.19 213 ASP A O 1
ATOM 1678 N N . VAL A 1 214 ? 39.153 9.074 -32.193 1.00 76.88 214 VAL A N 1
ATOM 1679 C CA . VAL A 1 214 ? 38.069 8.080 -32.084 1.00 76.88 214 VAL A CA 1
ATOM 1680 C C . VAL A 1 214 ? 38.212 7.240 -30.814 1.00 76.88 214 VAL A C 1
ATOM 1682 O O . VAL A 1 214 ? 37.237 7.081 -30.088 1.00 76.88 214 VAL A O 1
ATOM 1685 N N . ALA A 1 215 ? 39.418 6.757 -30.497 1.00 79.44 215 ALA A N 1
ATOM 1686 C CA . ALA A 1 215 ? 39.652 5.992 -29.271 1.00 79.44 215 ALA A CA 1
ATOM 1687 C C . ALA A 1 215 ? 39.374 6.821 -28.003 1.00 79.44 215 ALA A C 1
ATOM 1689 O O . ALA A 1 215 ? 38.839 6.297 -27.027 1.00 79.44 215 ALA A O 1
ATOM 1690 N N . LYS A 1 216 ? 39.694 8.123 -28.022 1.00 83.88 216 LYS A N 1
ATOM 1691 C CA . LYS A 1 216 ? 39.370 9.042 -26.926 1.00 83.88 216 LYS A CA 1
ATOM 1692 C C . LYS A 1 216 ? 37.857 9.239 -26.782 1.00 83.88 216 LYS A C 1
ATOM 1694 O O . LYS A 1 216 ? 37.343 9.115 -25.679 1.00 83.88 216 LYS A O 1
ATOM 1699 N N . LEU A 1 217 ? 37.138 9.458 -27.885 1.00 74.88 217 LEU A N 1
ATOM 1700 C CA . LEU A 1 217 ? 35.675 9.585 -27.874 1.00 74.88 217 LEU A CA 1
ATOM 1701 C C . LEU A 1 217 ? 34.972 8.304 -27.405 1.00 74.88 217 LEU A C 1
ATOM 1703 O O . LEU A 1 217 ? 33.969 8.375 -26.697 1.00 74.88 217 LEU A O 1
ATOM 1707 N N . GLU A 1 218 ? 35.481 7.129 -27.778 1.00 77.69 218 GLU A N 1
ATOM 1708 C CA . GLU A 1 218 ? 34.957 5.852 -27.286 1.00 77.69 218 GLU A CA 1
ATOM 1709 C C . GLU A 1 218 ? 35.177 5.695 -25.776 1.00 77.69 218 GLU A C 1
ATOM 1711 O O . GLU A 1 218 ? 34.250 5.280 -25.077 1.00 77.69 218 GLU A O 1
ATOM 1716 N N . ALA A 1 219 ? 36.348 6.094 -25.265 1.00 78.50 219 ALA A N 1
ATOM 1717 C CA . ALA A 1 219 ? 36.639 6.102 -23.833 1.00 78.50 219 ALA A CA 1
ATOM 1718 C C . ALA A 1 219 ? 35.723 7.073 -23.061 1.00 78.50 219 ALA A C 1
ATOM 1720 O O . ALA A 1 219 ? 35.130 6.683 -22.050 1.00 78.50 219 ALA A O 1
ATOM 1721 N N . ASP A 1 220 ? 35.533 8.291 -23.576 1.00 74.19 220 ASP A N 1
ATOM 1722 C CA . ASP A 1 220 ? 34.645 9.301 -22.988 1.00 74.19 220 ASP A CA 1
ATOM 1723 C C . ASP A 1 220 ? 33.182 8.816 -22.983 1.00 74.19 220 ASP A C 1
ATOM 1725 O O . ASP A 1 220 ? 32.472 8.966 -21.988 1.00 74.19 220 ASP A O 1
ATOM 1729 N N . LYS A 1 221 ? 32.739 8.128 -24.045 1.00 76.50 221 LYS A N 1
ATOM 1730 C CA . LYS A 1 221 ? 31.403 7.515 -24.111 1.00 76.50 221 LYS A CA 1
ATOM 1731 C C . LYS A 1 221 ? 31.216 6.411 -23.069 1.00 76.50 221 LYS A C 1
ATOM 1733 O O . LYS A 1 221 ? 30.145 6.313 -22.471 1.00 76.50 221 LYS A O 1
ATOM 1738 N N . THR A 1 222 ? 32.228 5.571 -22.840 1.00 73.56 222 THR A N 1
ATOM 1739 C CA . THR A 1 222 ? 32.167 4.559 -21.772 1.00 73.56 222 THR A CA 1
ATOM 1740 C C . THR A 1 222 ? 32.163 5.178 -20.378 1.00 73.56 222 THR A C 1
ATOM 1742 O O . THR A 1 222 ? 31.440 4.685 -19.515 1.00 73.56 222 THR A O 1
ATOM 1745 N N . ALA A 1 223 ? 32.898 6.274 -20.162 1.00 73.56 223 ALA A N 1
ATOM 1746 C CA . ALA A 1 223 ? 32.873 7.006 -18.897 1.00 73.56 223 ALA A CA 1
ATOM 1747 C C . ALA A 1 223 ? 31.489 7.627 -18.633 1.00 73.56 223 ALA A C 1
ATOM 1749 O O . ALA A 1 223 ? 30.929 7.422 -17.559 1.00 73.56 223 ALA A O 1
ATOM 1750 N N . GLN A 1 224 ? 30.884 8.269 -19.639 1.00 70.06 224 GLN A N 1
ATOM 1751 C CA . GLN A 1 224 ? 29.523 8.812 -19.539 1.00 70.06 224 GLN A CA 1
ATOM 1752 C C . GLN A 1 224 ? 28.467 7.726 -19.298 1.00 70.06 224 GLN A C 1
ATOM 1754 O O . GLN A 1 224 ? 27.527 7.936 -18.537 1.00 70.06 224 GLN A O 1
ATOM 1759 N N . ALA A 1 225 ? 28.607 6.549 -19.917 1.00 70.69 225 ALA A N 1
ATOM 1760 C CA . ALA A 1 225 ? 27.693 5.433 -19.672 1.00 70.69 225 ALA A CA 1
ATOM 1761 C C . ALA A 1 225 ? 27.792 4.906 -18.228 1.00 70.69 225 ALA A C 1
ATOM 1763 O O . ALA A 1 225 ? 26.769 4.573 -17.629 1.00 70.69 225 ALA A O 1
ATOM 1764 N N . ALA A 1 226 ? 29.002 4.857 -17.662 1.00 72.62 226 ALA A N 1
ATOM 1765 C CA . ALA A 1 226 ? 29.209 4.481 -16.266 1.00 72.62 226 ALA A CA 1
ATOM 1766 C C . ALA A 1 226 ? 28.599 5.516 -15.308 1.00 72.62 226 ALA A C 1
ATOM 1768 O O . ALA A 1 226 ? 27.847 5.133 -14.413 1.00 72.62 226 ALA A O 1
ATOM 1769 N N . GLU A 1 227 ? 28.852 6.808 -15.542 1.00 72.06 227 GLU A N 1
ATOM 1770 C CA . GLU A 1 227 ? 28.289 7.914 -14.757 1.00 72.06 227 GLU A CA 1
ATOM 1771 C C . GLU A 1 227 ? 26.755 7.918 -14.806 1.00 72.06 227 GLU A C 1
ATOM 1773 O O . GLU A 1 227 ? 26.105 7.964 -13.762 1.00 72.06 227 GLU A O 1
ATOM 1778 N N . LYS A 1 228 ? 26.171 7.720 -15.995 1.00 75.88 228 LYS A N 1
ATOM 1779 C CA . LYS A 1 228 ? 24.721 7.569 -16.161 1.00 75.88 228 LYS A CA 1
ATOM 1780 C C . LYS A 1 228 ? 24.162 6.408 -15.334 1.00 75.88 228 LYS A C 1
ATOM 1782 O O . LYS A 1 228 ? 23.144 6.585 -14.678 1.00 75.88 228 LYS A O 1
ATOM 1787 N N . SER A 1 229 ? 24.827 5.248 -15.314 1.00 73.31 229 SER A N 1
ATOM 1788 C CA . SER A 1 229 ? 24.343 4.105 -14.521 1.00 73.31 229 SER A CA 1
ATOM 1789 C C . SER A 1 229 ? 24.400 4.355 -13.010 1.00 73.31 229 SER A C 1
ATOM 1791 O O . SER A 1 229 ? 23.540 3.871 -12.280 1.00 73.31 229 SER A O 1
ATOM 1793 N N . VAL A 1 230 ? 25.380 5.134 -12.532 1.00 76.44 230 VAL A N 1
ATOM 1794 C CA . VAL A 1 230 ? 25.486 5.512 -11.113 1.00 76.44 230 VAL A CA 1
ATOM 1795 C C . VAL A 1 230 ? 24.370 6.486 -10.732 1.00 76.44 230 VAL A C 1
ATOM 1797 O O . VAL A 1 230 ? 23.792 6.358 -9.654 1.00 76.44 230 VAL A O 1
ATOM 1800 N N . ILE A 1 231 ? 24.040 7.429 -11.621 1.00 68.38 231 ILE A N 1
ATOM 1801 C CA . ILE A 1 231 ? 22.919 8.357 -11.430 1.00 68.38 231 ILE A CA 1
ATOM 1802 C C . ILE A 1 231 ? 21.595 7.586 -11.399 1.00 68.38 231 ILE A C 1
ATOM 1804 O O . ILE A 1 231 ? 20.872 7.701 -10.413 1.00 68.38 231 ILE A O 1
ATOM 1808 N N . GLU A 1 232 ? 21.331 6.733 -12.395 1.00 75.12 232 GLU A N 1
ATOM 1809 C CA . GLU A 1 232 ? 20.109 5.913 -12.469 1.00 75.12 232 GLU A CA 1
ATOM 1810 C C . GLU A 1 232 ? 19.952 4.994 -11.241 1.00 75.12 232 GLU A C 1
ATOM 1812 O O . GLU A 1 232 ? 18.858 4.862 -10.694 1.00 75.12 232 GLU A O 1
ATOM 1817 N N . ALA A 1 233 ? 21.044 4.387 -10.757 1.00 74.38 233 ALA A N 1
ATOM 1818 C CA . ALA A 1 233 ? 21.011 3.557 -9.551 1.00 74.38 233 ALA A CA 1
ATOM 1819 C C . ALA A 1 233 ? 20.672 4.374 -8.295 1.00 74.38 233 ALA A C 1
ATOM 1821 O O . ALA A 1 233 ? 19.858 3.947 -7.478 1.00 74.38 233 ALA A O 1
ATOM 1822 N N . ARG A 1 234 ? 21.260 5.568 -8.148 1.00 77.75 234 ARG A N 1
ATOM 1823 C CA . ARG A 1 234 ? 21.003 6.427 -6.987 1.00 77.75 234 ARG A CA 1
ATOM 1824 C C . ARG A 1 234 ? 19.611 7.065 -7.025 1.00 77.75 234 ARG A C 1
ATOM 1826 O O . ARG A 1 234 ? 19.034 7.294 -5.968 1.00 77.75 234 ARG A O 1
ATOM 1833 N N . GLU A 1 235 ? 19.071 7.349 -8.208 1.00 71.75 235 GLU A N 1
ATOM 1834 C CA . GLU A 1 235 ? 17.676 7.779 -8.377 1.00 71.75 235 GLU A CA 1
ATOM 1835 C C . GLU A 1 235 ? 16.703 6.684 -7.928 1.00 71.75 235 GLU A C 1
ATOM 1837 O O . GLU A 1 235 ? 15.798 6.969 -7.148 1.00 71.75 235 GLU A O 1
ATOM 1842 N N . ALA A 1 236 ? 16.941 5.429 -8.323 1.00 74.50 236 ALA A N 1
ATOM 1843 C CA . ALA A 1 236 ? 16.123 4.297 -7.888 1.00 74.50 236 ALA A CA 1
ATOM 1844 C C . ALA A 1 236 ? 16.193 4.057 -6.364 1.00 74.50 236 ALA A C 1
ATOM 1846 O O . ALA A 1 236 ? 15.179 3.740 -5.737 1.00 74.50 236 ALA A O 1
ATOM 1847 N N . GLU A 1 237 ? 17.370 4.232 -5.750 1.00 76.62 237 GLU A N 1
ATOM 1848 C CA . GLU A 1 237 ? 17.524 4.196 -4.287 1.00 76.62 237 GLU A CA 1
ATOM 1849 C C . GLU A 1 237 ? 16.701 5.297 -3.608 1.00 76.62 237 GLU A C 1
ATOM 1851 O O . GLU A 1 237 ? 15.926 5.002 -2.702 1.00 76.62 237 GLU A O 1
ATOM 1856 N N . LEU A 1 238 ? 16.808 6.546 -4.077 1.00 72.19 238 LEU A N 1
ATOM 1857 C CA . LEU A 1 238 ? 16.058 7.675 -3.517 1.00 72.19 238 LEU A CA 1
ATOM 1858 C C . LEU A 1 238 ? 14.541 7.515 -3.691 1.00 72.19 238 LEU A C 1
ATOM 1860 O O . LEU A 1 238 ? 13.790 7.856 -2.783 1.00 72.19 238 LEU A O 1
ATOM 1864 N N . GLU A 1 239 ? 14.075 6.983 -4.823 1.00 72.94 239 GLU A N 1
ATOM 1865 C CA . GLU A 1 239 ? 12.650 6.708 -5.050 1.00 72.94 239 GLU A CA 1
ATOM 1866 C C . GLU A 1 239 ? 12.127 5.623 -4.093 1.00 72.94 239 GLU A C 1
ATOM 1868 O O . GLU A 1 239 ? 11.018 5.732 -3.557 1.00 72.94 239 GLU A O 1
ATOM 1873 N N . THR A 1 240 ? 12.953 4.611 -3.806 1.00 75.88 240 THR A N 1
ATOM 1874 C CA . THR A 1 240 ? 12.642 3.568 -2.819 1.00 75.88 240 THR A CA 1
ATOM 1875 C C . THR A 1 240 ? 12.596 4.150 -1.403 1.00 75.88 240 THR A C 1
ATOM 1877 O O . THR A 1 240 ? 11.597 3.961 -0.708 1.00 75.88 240 THR A O 1
ATOM 1880 N N . GLU A 1 241 ? 13.610 4.926 -1.002 1.00 75.12 241 GLU A N 1
ATOM 1881 C CA . GLU A 1 241 ? 13.672 5.605 0.304 1.00 75.12 241 GLU A CA 1
ATOM 1882 C C . GLU A 1 241 ? 12.470 6.549 0.508 1.00 75.12 241 GLU A C 1
ATOM 1884 O O . GLU A 1 241 ? 11.833 6.535 1.564 1.00 75.12 241 GLU A O 1
ATOM 1889 N N . LEU A 1 242 ? 12.094 7.325 -0.517 1.00 70.50 242 LEU A N 1
ATOM 1890 C CA . LEU A 1 242 ? 10.940 8.230 -0.472 1.00 70.50 242 LEU A CA 1
ATOM 1891 C C . LEU A 1 242 ? 9.619 7.457 -0.324 1.00 70.50 242 LEU A C 1
ATOM 1893 O O . LEU A 1 242 ? 8.729 7.865 0.427 1.00 70.50 242 LEU A O 1
ATOM 1897 N N . THR A 1 243 ? 9.492 6.325 -1.020 1.00 71.69 243 THR A N 1
ATOM 1898 C CA . THR A 1 243 ? 8.310 5.459 -0.941 1.00 71.69 243 THR A CA 1
ATOM 1899 C C . THR A 1 243 ? 8.177 4.843 0.451 1.00 71.69 243 THR A C 1
ATOM 1901 O O . THR A 1 243 ? 7.097 4.894 1.049 1.00 71.69 243 THR A O 1
ATOM 1904 N N . GLU A 1 244 ? 9.269 4.312 1.003 1.00 75.62 244 GLU A N 1
ATOM 1905 C CA . GLU A 1 244 ? 9.319 3.744 2.354 1.00 75.62 244 GLU A CA 1
ATOM 1906 C C . GLU A 1 244 ? 9.001 4.795 3.428 1.00 75.62 244 GLU A C 1
ATOM 1908 O O . GLU A 1 244 ? 8.137 4.554 4.278 1.00 75.62 244 GLU A O 1
ATOM 1913 N N . ALA A 1 245 ? 9.595 5.990 3.339 1.00 68.81 245 ALA A N 1
ATOM 1914 C CA . ALA A 1 245 ? 9.299 7.110 4.234 1.00 68.81 245 ALA A CA 1
ATOM 1915 C C . ALA A 1 245 ? 7.824 7.545 4.143 1.00 68.81 245 ALA A C 1
ATOM 1917 O O . ALA A 1 245 ? 7.162 7.767 5.162 1.00 68.81 245 ALA A O 1
ATOM 1918 N N . GLY A 1 246 ? 7.258 7.586 2.931 1.00 69.88 246 GLY A N 1
ATOM 1919 C CA . GLY A 1 246 ? 5.838 7.864 2.715 1.00 69.88 246 GLY A CA 1
ATOM 1920 C C . GLY A 1 246 ? 4.918 6.815 3.354 1.00 69.88 246 GLY A C 1
ATOM 1921 O O . GLY A 1 246 ? 3.900 7.162 3.962 1.00 69.88 246 GLY A O 1
ATOM 1922 N N . HIS A 1 247 ? 5.269 5.527 3.272 1.00 73.31 247 HIS A N 1
ATOM 1923 C CA . HIS A 1 247 ? 4.532 4.458 3.954 1.00 73.31 247 HIS A CA 1
ATOM 1924 C C . HIS A 1 247 ? 4.641 4.548 5.478 1.00 73.31 247 HIS A C 1
ATOM 1926 O O . HIS A 1 247 ? 3.619 4.415 6.156 1.00 73.31 247 HIS A O 1
ATOM 1932 N N . ALA A 1 248 ? 5.832 4.825 6.012 1.00 71.06 248 ALA A N 1
ATOM 1933 C CA . ALA A 1 248 ? 6.040 5.022 7.443 1.00 71.06 248 ALA A CA 1
ATOM 1934 C C . ALA A 1 248 ? 5.193 6.193 7.970 1.00 71.06 248 ALA A C 1
ATOM 1936 O O . ALA A 1 248 ? 4.452 6.030 8.941 1.00 71.06 248 ALA A O 1
ATOM 1937 N N . CYS A 1 249 ? 5.196 7.335 7.273 1.00 69.62 249 CYS A N 1
ATOM 1938 C CA . CYS A 1 249 ? 4.392 8.499 7.644 1.00 69.62 249 CYS A CA 1
ATOM 1939 C C . CYS A 1 249 ? 2.884 8.187 7.661 1.00 69.62 249 CYS A C 1
ATOM 1941 O O . CYS A 1 249 ? 2.179 8.570 8.602 1.00 69.62 249 CYS A O 1
ATOM 1943 N N . ARG A 1 250 ? 2.374 7.450 6.661 1.00 73.19 250 ARG A N 1
ATOM 1944 C CA . ARG A 1 250 ? 0.967 7.006 6.629 1.00 73.19 250 ARG A CA 1
ATOM 1945 C C . ARG A 1 250 ? 0.635 6.056 7.779 1.00 73.19 250 ARG A C 1
ATOM 1947 O O . ARG A 1 250 ? -0.397 6.227 8.421 1.00 73.19 250 ARG A O 1
ATOM 1954 N N . SER A 1 251 ? 1.515 5.098 8.073 1.00 74.12 251 SER A N 1
ATOM 1955 C CA . SER A 1 251 ? 1.316 4.135 9.162 1.00 74.12 251 SER A CA 1
ATOM 1956 C C . SER A 1 251 ? 1.256 4.814 10.532 1.00 74.12 251 SER A C 1
ATOM 1958 O O . SER A 1 251 ? 0.389 4.481 11.337 1.00 74.12 251 SER A O 1
ATOM 1960 N N . VAL A 1 252 ? 2.147 5.776 10.802 1.00 73.44 252 VAL A N 1
ATOM 1961 C CA . VAL A 1 252 ? 2.149 6.521 12.074 1.00 73.44 252 VAL A CA 1
ATOM 1962 C C . VAL A 1 252 ? 0.911 7.415 12.186 1.00 73.44 252 VAL A C 1
ATOM 1964 O O . VAL A 1 252 ? 0.325 7.517 13.261 1.00 73.44 252 VAL A O 1
ATOM 1967 N N . THR A 1 253 ? 0.468 8.015 11.077 1.00 72.06 253 THR A N 1
ATOM 1968 C CA . THR A 1 253 ? -0.763 8.826 11.051 1.00 72.06 253 THR A CA 1
ATOM 1969 C C . THR A 1 253 ? -1.989 7.976 11.391 1.00 72.06 253 THR A C 1
ATOM 1971 O O . THR A 1 253 ? -2.735 8.326 12.299 1.00 72.06 253 THR A O 1
ATOM 1974 N N . LEU A 1 254 ? -2.133 6.804 10.764 1.00 76.44 254 LEU A N 1
ATOM 1975 C CA . LEU A 1 254 ? -3.232 5.877 11.048 1.00 76.44 254 LEU A CA 1
ATOM 1976 C C . LEU A 1 254 ? -3.222 5.379 12.504 1.00 76.44 254 LEU A C 1
ATOM 1978 O O . LEU A 1 254 ? -4.275 5.259 13.136 1.00 76.44 254 LEU A O 1
ATOM 1982 N N . ALA A 1 255 ? -2.037 5.105 13.058 1.00 73.56 255 ALA A N 1
ATOM 1983 C CA . ALA A 1 255 ? -1.893 4.717 14.460 1.00 73.56 255 ALA A CA 1
ATOM 1984 C C . ALA A 1 255 ? -2.339 5.841 15.413 1.00 73.56 255 ALA A C 1
ATOM 1986 O O . ALA A 1 255 ? -3.039 5.576 16.388 1.00 73.56 255 ALA A O 1
ATOM 1987 N N . ASN A 1 256 ? -1.990 7.095 15.109 1.00 75.94 256 ASN A N 1
ATOM 1988 C CA . ASN A 1 256 ? -2.422 8.264 15.876 1.00 75.94 256 ASN A CA 1
ATOM 1989 C C . ASN A 1 256 ? -3.949 8.453 15.822 1.00 75.94 256 ASN A C 1
ATOM 1991 O O . ASN A 1 256 ? -4.574 8.660 16.861 1.00 75.94 256 ASN A O 1
ATOM 1995 N N . ASP A 1 257 ? -4.566 8.292 14.649 1.00 75.44 257 ASP A N 1
ATOM 1996 C CA . ASP A 1 257 ? -6.026 8.376 14.498 1.00 75.44 257 ASP A CA 1
ATOM 1997 C C . ASP A 1 257 ? -6.745 7.271 15.285 1.00 75.44 257 ASP A C 1
ATOM 1999 O O . ASP A 1 257 ? -7.727 7.530 15.984 1.00 75.44 257 ASP A O 1
ATOM 2003 N N . THR A 1 258 ? -6.198 6.053 15.259 1.00 80.12 258 THR A N 1
ATOM 2004 C CA . THR A 1 258 ? -6.708 4.927 16.055 1.00 80.12 258 THR A CA 1
ATOM 2005 C C . THR A 1 258 ? -6.608 5.221 17.555 1.00 80.12 258 THR A C 1
ATOM 2007 O O . THR A 1 258 ? -7.554 4.977 18.303 1.00 80.12 258 THR A O 1
ATOM 2010 N N . LEU A 1 259 ? -5.482 5.779 18.018 1.00 78.38 259 LEU A N 1
ATOM 2011 C CA . LEU A 1 259 ? -5.317 6.191 19.416 1.00 78.38 259 LEU A CA 1
ATOM 2012 C C . LEU A 1 259 ? -6.315 7.289 19.799 1.00 78.38 259 LEU A C 1
ATOM 2014 O O . LEU A 1 259 ? -6.926 7.201 20.861 1.00 78.38 259 LEU A O 1
ATOM 2018 N N . LYS A 1 260 ? -6.547 8.274 18.921 1.00 82.06 260 LYS A N 1
ATOM 2019 C CA . LYS A 1 260 ? -7.544 9.334 19.130 1.00 82.06 260 LYS A CA 1
ATOM 2020 C C . LYS A 1 260 ? -8.956 8.761 19.305 1.00 82.06 260 LYS A C 1
ATOM 2022 O O . LYS A 1 260 ? -9.647 9.150 20.242 1.00 82.06 260 LYS A O 1
ATOM 2027 N N . GLN A 1 261 ? -9.364 7.816 18.456 1.00 81.56 261 GLN A N 1
ATOM 2028 C CA . GLN A 1 261 ? -10.664 7.145 18.580 1.00 81.56 261 GLN A CA 1
ATOM 2029 C C . GLN A 1 261 ? -10.780 6.352 19.888 1.00 81.56 261 GLN A C 1
ATOM 2031 O O . GLN A 1 261 ? -11.799 6.430 20.568 1.00 81.56 261 GLN A O 1
ATOM 2036 N N . ARG A 1 262 ? -9.724 5.628 20.285 1.00 82.50 262 ARG A N 1
ATOM 2037 C CA . ARG A 1 262 ? -9.724 4.857 21.540 1.00 82.50 262 ARG A CA 1
ATOM 2038 C C . ARG A 1 262 ? -9.804 5.749 22.776 1.00 82.50 262 ARG A C 1
ATOM 2040 O O . ARG A 1 262 ? -10.548 5.412 23.690 1.00 82.50 262 ARG A O 1
ATOM 2047 N N . VAL A 1 263 ? -9.079 6.871 22.801 1.00 80.19 263 VAL A N 1
ATOM 2048 C CA . VAL A 1 263 ? -9.183 7.869 23.881 1.00 80.19 263 VAL A CA 1
ATOM 2049 C C . VAL A 1 263 ? -10.615 8.388 23.976 1.00 80.19 263 VAL A C 1
ATOM 2051 O O . VAL A 1 263 ? -11.206 8.317 25.048 1.00 80.19 263 VAL A O 1
ATOM 2054 N N . SER A 1 264 ? -11.207 8.803 22.851 1.00 79.12 264 SER A N 1
ATOM 2055 C CA . SER A 1 264 ? -12.587 9.299 22.820 1.00 79.12 264 SER A CA 1
ATOM 2056 C C . SER A 1 264 ? -13.599 8.252 23.306 1.00 79.12 264 SER A C 1
ATOM 2058 O O . SER A 1 264 ? -14.490 8.577 24.086 1.00 79.12 264 SER A O 1
ATOM 2060 N N . GLY A 1 265 ? -13.426 6.978 22.932 1.00 81.12 265 GLY A N 1
ATOM 2061 C CA . GLY A 1 265 ? -14.263 5.883 23.429 1.00 81.12 265 GLY A CA 1
ATOM 2062 C C . GLY A 1 265 ? -14.133 5.649 24.940 1.00 81.12 265 GLY A C 1
ATOM 2063 O O . GLY A 1 265 ? -15.131 5.384 25.608 1.00 81.12 265 GLY A O 1
ATOM 2064 N N . LEU A 1 266 ? -12.927 5.781 25.507 1.00 80.62 266 LEU A N 1
ATOM 2065 C CA . LEU A 1 266 ? -12.727 5.688 26.959 1.00 80.62 266 LEU A CA 1
ATOM 2066 C C . LEU A 1 266 ? -13.332 6.883 27.705 1.00 80.62 266 LEU A C 1
ATOM 2068 O O . LEU A 1 266 ? -13.900 6.693 28.778 1.00 80.62 266 LEU A O 1
ATOM 2072 N N . GLU A 1 267 ? -13.238 8.092 27.150 1.00 79.75 267 GLU A N 1
ATOM 2073 C CA . GLU A 1 267 ? -13.870 9.291 27.717 1.00 79.75 267 GLU A CA 1
ATOM 2074 C C . GLU A 1 267 ? -15.398 9.187 27.698 1.00 79.75 267 GLU A C 1
ATOM 2076 O O . GLU A 1 267 ? -16.043 9.495 28.700 1.00 79.75 267 GLU A O 1
ATOM 2081 N N . ALA A 1 268 ? -15.976 8.672 26.608 1.00 81.19 268 ALA A N 1
ATOM 2082 C CA . ALA A 1 268 ? -17.405 8.388 26.526 1.00 81.19 268 ALA A CA 1
ATOM 2083 C C . ALA A 1 268 ? -17.833 7.334 27.561 1.00 81.19 268 ALA A C 1
ATOM 2085 O O . ALA A 1 268 ? -18.798 7.544 28.292 1.00 81.19 268 ALA A O 1
ATOM 2086 N N . GLY A 1 269 ? -17.078 6.236 27.691 1.00 76.75 269 GLY A N 1
ATOM 2087 C CA . GLY A 1 269 ? -17.333 5.220 28.716 1.00 76.75 269 GLY A CA 1
ATOM 2088 C C . GLY A 1 269 ? -17.259 5.788 30.136 1.00 76.75 269 GLY A C 1
ATOM 2089 O O . GLY A 1 269 ? -18.125 5.508 30.960 1.00 76.75 269 GLY A O 1
ATOM 2090 N N . LYS A 1 270 ? -16.273 6.647 30.417 1.00 84.62 270 LYS A N 1
ATOM 2091 C CA . LYS A 1 270 ? -16.162 7.353 31.699 1.00 84.62 270 LYS A CA 1
ATOM 2092 C C . LYS A 1 270 ? -17.387 8.229 31.978 1.00 84.62 270 LYS A C 1
ATOM 2094 O O . LYS A 1 270 ? -17.875 8.212 33.103 1.00 84.62 270 LYS A O 1
ATOM 2099 N N . ALA A 1 271 ? -17.888 8.957 30.980 1.00 81.50 271 ALA A N 1
ATOM 2100 C CA . ALA A 1 271 ? -19.074 9.796 31.137 1.00 81.50 271 ALA A CA 1
ATOM 2101 C C . ALA A 1 271 ? -20.315 8.976 31.533 1.00 81.50 271 ALA A C 1
ATOM 2103 O O . ALA A 1 271 ? -21.061 9.406 32.410 1.00 81.50 271 ALA A O 1
ATOM 2104 N N . VAL A 1 272 ? -20.482 7.774 30.964 1.00 85.12 272 VAL A N 1
ATOM 2105 C CA . VAL A 1 272 ? -21.559 6.842 31.347 1.00 85.12 272 VAL A CA 1
ATOM 2106 C C . VAL A 1 272 ? -21.432 6.432 32.816 1.00 85.12 272 VAL A C 1
ATOM 2108 O O . VAL A 1 272 ? -22.391 6.563 33.567 1.00 85.12 272 VAL A O 1
ATOM 2111 N N . PHE A 1 273 ? -20.241 6.023 33.268 1.00 78.88 273 PHE A N 1
ATOM 2112 C CA . PHE A 1 273 ? -20.043 5.663 34.679 1.00 78.88 273 PHE A CA 1
ATOM 2113 C C . PHE A 1 273 ? -20.222 6.854 35.636 1.00 78.88 273 PHE A C 1
ATOM 2115 O O . PHE A 1 273 ? -20.703 6.679 36.755 1.00 78.88 273 PHE A O 1
ATOM 2122 N N . GLU A 1 274 ? -19.857 8.072 35.227 1.00 84.19 274 GLU A N 1
ATOM 2123 C CA . GLU A 1 274 ? -20.119 9.283 36.014 1.00 84.19 274 GLU A CA 1
ATOM 2124 C C . GLU A 1 274 ? -21.618 9.601 36.118 1.00 84.19 274 GLU A C 1
ATOM 2126 O O . GLU A 1 274 ? -22.068 10.107 37.149 1.00 84.19 274 GLU A O 1
ATOM 2131 N N . GLU A 1 275 ? -22.396 9.318 35.074 1.00 88.81 275 GLU A N 1
ATOM 2132 C CA . GLU A 1 275 ? -23.854 9.436 35.091 1.00 88.81 275 GLU A CA 1
ATOM 2133 C C . GLU A 1 275 ? -24.495 8.357 35.971 1.00 88.81 275 GLU A C 1
ATOM 2135 O O . GLU A 1 275 ? -25.284 8.693 36.856 1.00 88.81 275 GLU A O 1
ATOM 2140 N N . ASP A 1 276 ? -24.075 7.098 35.836 1.00 82.44 276 ASP A N 1
ATOM 2141 C CA . ASP A 1 276 ? -24.515 5.998 36.701 1.00 82.44 276 ASP A CA 1
ATOM 2142 C C . ASP A 1 276 ? -24.208 6.284 38.172 1.00 82.44 276 ASP A C 1
ATOM 2144 O O . ASP A 1 276 ? -25.064 6.097 39.036 1.00 82.44 276 ASP A O 1
ATOM 2148 N N . LYS A 1 277 ? -23.024 6.830 38.474 1.00 87.06 277 LYS A N 1
ATOM 2149 C CA . LYS A 1 277 ? -22.677 7.275 39.827 1.00 87.06 277 LYS A CA 1
ATOM 2150 C C . LYS A 1 277 ? -23.658 8.330 40.345 1.00 87.06 277 LYS A C 1
ATOM 2152 O O . LYS A 1 277 ? -24.076 8.244 41.498 1.00 87.06 277 LYS A O 1
ATOM 2157 N N . LYS A 1 278 ? -24.030 9.327 39.533 1.00 89.38 278 LYS A N 1
ATOM 2158 C CA . LYS A 1 278 ? -25.012 10.354 39.935 1.00 89.38 278 LYS A CA 1
ATOM 2159 C C . LYS A 1 278 ? -26.390 9.742 40.185 1.00 89.38 278 LYS A C 1
ATOM 2161 O O . LYS A 1 278 ? -27.036 10.115 41.161 1.00 89.38 278 LYS A O 1
ATOM 2166 N N . ASN A 1 279 ? -26.808 8.795 39.347 1.00 88.31 279 ASN A N 1
ATOM 2167 C CA . ASN A 1 279 ? -28.073 8.080 39.511 1.00 88.31 279 ASN A CA 1
ATOM 2168 C C . ASN A 1 279 ? -28.071 7.240 40.797 1.00 88.31 279 ASN A C 1
ATOM 2170 O O . ASN A 1 279 ? -28.980 7.373 41.606 1.00 88.31 279 ASN A O 1
ATOM 2174 N N . LEU A 1 280 ? -26.999 6.490 41.069 1.00 86.12 280 LEU A N 1
ATOM 2175 C CA . LEU A 1 280 ? -26.839 5.731 42.316 1.00 86.12 280 LEU A CA 1
ATOM 2176 C C . LEU A 1 280 ? -26.810 6.636 43.557 1.00 86.12 280 LEU A C 1
ATOM 2178 O O . LEU A 1 280 ? -27.366 6.285 44.596 1.00 86.12 280 LEU A O 1
ATOM 2182 N N . GLN A 1 281 ? -26.186 7.815 43.471 1.00 86.94 281 GLN A N 1
ATOM 2183 C CA . GLN A 1 281 ? -26.221 8.808 44.552 1.00 86.94 281 GLN A CA 1
ATOM 2184 C C . GLN A 1 281 ? -27.637 9.339 44.797 1.00 86.94 281 GLN A C 1
ATOM 2186 O O . GLN A 1 281 ? -28.013 9.557 45.951 1.00 86.94 281 GLN A O 1
ATOM 2191 N N . LEU A 1 282 ? -28.415 9.543 43.732 1.00 91.75 282 LEU A N 1
ATOM 2192 C CA . LEU A 1 282 ? -29.810 9.961 43.821 1.00 91.75 282 LEU A CA 1
ATOM 2193 C C . LEU A 1 282 ? -30.681 8.860 44.438 1.00 91.75 282 LEU A C 1
ATOM 2195 O O . LEU A 1 282 ? -31.429 9.147 45.370 1.00 91.75 282 LEU A O 1
ATOM 2199 N N . ASP A 1 283 ? -30.539 7.617 43.981 1.00 85.62 283 ASP A N 1
ATOM 2200 C CA . ASP A 1 283 ? -31.264 6.457 44.512 1.00 85.62 283 ASP A CA 1
ATOM 2201 C C . ASP A 1 283 ? -30.941 6.228 45.991 1.00 85.62 283 ASP A C 1
ATOM 2203 O O . ASP A 1 283 ? -31.843 5.989 46.799 1.00 85.62 283 ASP A O 1
ATOM 2207 N N . LEU A 1 284 ? -29.669 6.378 46.378 1.00 86.00 284 LEU A N 1
ATOM 2208 C CA . LEU A 1 284 ? -29.257 6.339 47.778 1.00 86.00 284 LEU A CA 1
ATOM 2209 C C . LEU A 1 284 ? -29.930 7.456 48.577 1.00 86.00 284 LEU A C 1
ATOM 2211 O O . LEU A 1 284 ? -30.518 7.174 49.616 1.00 86.00 284 LEU A O 1
ATOM 2215 N N . ALA A 1 285 ? -29.910 8.701 48.097 1.00 87.50 285 ALA A N 1
ATOM 2216 C CA . ALA A 1 285 ? -30.554 9.817 48.790 1.00 87.50 285 ALA A CA 1
ATOM 2217 C C . ALA A 1 285 ? -32.070 9.607 48.964 1.00 87.50 285 ALA A C 1
ATOM 2219 O O . ALA A 1 285 ? -32.592 9.813 50.059 1.00 87.50 285 ALA A O 1
ATOM 2220 N N . GLN A 1 286 ? -32.763 9.140 47.921 1.00 90.94 286 GLN A N 1
ATOM 2221 C CA . GLN A 1 286 ? -34.199 8.848 47.966 1.00 90.94 286 GLN A CA 1
ATOM 2222 C C . GLN A 1 286 ? -34.521 7.680 48.904 1.00 90.94 286 GLN A C 1
ATOM 2224 O O . GLN A 1 286 ? -35.492 7.742 49.658 1.00 90.94 286 GLN A O 1
ATOM 2229 N N . THR A 1 287 ? -33.693 6.633 48.899 1.00 85.94 287 THR A N 1
ATOM 2230 C CA . THR A 1 287 ? -33.850 5.477 49.793 1.00 85.94 287 THR A CA 1
ATOM 2231 C C . THR A 1 287 ? -33.642 5.880 51.252 1.00 85.94 287 THR A C 1
ATOM 2233 O O . THR A 1 287 ? -34.438 5.488 52.106 1.00 85.94 287 THR A O 1
ATOM 2236 N N . LEU A 1 288 ? -32.624 6.704 51.537 1.00 84.12 288 LEU A N 1
ATOM 2237 C CA . LEU A 1 288 ? -32.384 7.285 52.862 1.00 84.12 288 LEU A CA 1
ATOM 2238 C C . LEU A 1 288 ? -33.600 8.088 53.339 1.00 84.12 288 LEU A C 1
ATOM 2240 O O . LEU A 1 288 ? -34.079 7.864 54.448 1.00 84.12 288 LEU A O 1
ATOM 2244 N N . GLU A 1 289 ? -34.140 8.971 52.496 1.00 91.88 289 GLU A N 1
ATOM 2245 C CA . GLU A 1 289 ? -35.301 9.799 52.839 1.00 91.88 289 GLU A CA 1
ATOM 2246 C C . GLU A 1 289 ? -36.561 8.954 53.092 1.00 91.88 289 GLU A C 1
ATOM 2248 O O . GLU A 1 289 ? -37.217 9.112 54.125 1.00 91.88 289 GLU A O 1
ATOM 2253 N N . TYR A 1 290 ? -36.869 8.006 52.199 1.00 89.69 290 TYR A N 1
ATOM 2254 C CA . TYR A 1 290 ? -38.031 7.122 52.322 1.00 89.69 290 TYR A CA 1
ATOM 2255 C C . TYR A 1 290 ? -37.972 6.264 53.590 1.00 89.69 290 TYR A C 1
ATOM 2257 O O . TYR A 1 290 ? -38.937 6.206 54.356 1.00 89.69 290 TYR A O 1
ATOM 2265 N N . LYS A 1 291 ? -36.829 5.621 53.845 1.00 84.62 291 LYS A N 1
ATOM 2266 C CA . LYS A 1 291 ? -36.661 4.746 55.009 1.00 84.62 291 LYS A CA 1
ATOM 2267 C C . LYS A 1 291 ? -36.589 5.526 56.317 1.00 84.62 291 LYS A C 1
ATOM 2269 O O . LYS A 1 291 ? -37.118 5.066 57.326 1.00 84.62 291 LYS A O 1
ATOM 2274 N N . GLN A 1 292 ? -36.019 6.729 56.311 1.00 87.38 292 GLN A N 1
ATOM 2275 C CA . GLN A 1 292 ? -36.047 7.608 57.477 1.00 87.38 292 GLN A CA 1
ATOM 2276 C C . GLN A 1 292 ? -37.477 8.051 57.821 1.00 87.38 292 GLN A C 1
ATOM 2278 O O . GLN A 1 292 ? -37.830 8.056 59.001 1.00 87.38 292 GLN A O 1
ATOM 2283 N N . ALA A 1 293 ? -38.311 8.349 56.819 1.00 90.12 293 ALA A N 1
ATOM 2284 C CA . ALA A 1 293 ? -39.726 8.650 57.026 1.00 90.12 293 ALA A CA 1
ATOM 2285 C C . ALA A 1 293 ? -40.509 7.436 57.568 1.00 90.12 293 ALA A C 1
ATOM 2287 O O . ALA A 1 293 ? -41.271 7.581 58.523 1.00 90.12 293 ALA A O 1
ATOM 2288 N N . GLU A 1 294 ? -40.279 6.234 57.022 1.00 89.81 294 GLU A N 1
ATOM 2289 C CA . GLU A 1 294 ? -40.896 4.982 57.497 1.00 89.81 294 GLU A CA 1
ATOM 2290 C C . GLU A 1 294 ? -40.545 4.694 58.969 1.00 89.81 294 GLU A C 1
ATOM 2292 O O . GLU A 1 294 ? -41.424 4.400 59.785 1.00 89.81 294 GLU A O 1
ATOM 2297 N N . MET A 1 295 ? -39.270 4.843 59.344 1.00 87.62 295 MET A N 1
ATOM 2298 C CA . MET A 1 295 ? -38.837 4.681 60.735 1.00 87.62 295 MET A CA 1
ATOM 2299 C C . MET A 1 295 ? -39.430 5.746 61.661 1.00 87.62 295 MET A C 1
ATOM 2301 O O . MET A 1 295 ? -39.841 5.413 62.773 1.00 87.62 295 MET A O 1
ATOM 2305 N N . GLN A 1 296 ? -39.499 7.009 61.224 1.00 90.94 296 GLN A N 1
ATOM 2306 C CA . GLN A 1 296 ? -40.125 8.081 62.002 1.00 90.94 296 GLN A CA 1
ATOM 2307 C C . GLN A 1 296 ? -41.613 7.808 62.241 1.00 90.94 296 GLN A C 1
ATOM 2309 O O . GLN A 1 296 ? -42.065 7.931 63.376 1.00 90.94 296 GLN A O 1
ATOM 2314 N N . GLU A 1 297 ? -42.359 7.356 61.228 1.00 92.19 297 GLU A N 1
ATOM 2315 C CA . GLU A 1 297 ? -43.771 6.990 61.389 1.00 92.19 297 GLU A CA 1
ATOM 2316 C C . GLU A 1 297 ? -43.939 5.848 62.406 1.00 92.19 297 GLU A C 1
ATOM 2318 O O . GLU A 1 297 ? -44.794 5.916 63.294 1.00 92.19 297 GLU A O 1
ATOM 2323 N N . LEU A 1 298 ? -43.108 4.802 62.322 1.00 86.56 298 LEU A N 1
ATOM 2324 C CA . LEU A 1 298 ? -43.134 3.695 63.282 1.00 86.56 298 LEU A CA 1
ATOM 2325 C C . LEU A 1 298 ? -42.805 4.167 64.706 1.00 86.56 298 LEU A C 1
ATOM 2327 O O . LEU A 1 298 ? -43.499 3.780 65.649 1.00 86.56 298 LEU A O 1
ATOM 2331 N N . GLN A 1 299 ? -41.803 5.034 64.872 1.00 89.06 299 GLN A N 1
ATOM 2332 C CA . GLN A 1 299 ? -41.435 5.616 66.167 1.00 89.06 299 GLN A CA 1
ATOM 2333 C C . GLN A 1 299 ? -42.558 6.481 66.750 1.00 89.06 299 GLN A C 1
ATOM 2335 O O . GLN A 1 299 ? -42.914 6.317 67.918 1.00 89.06 299 GLN A O 1
ATOM 2340 N N . GLU A 1 300 ? -43.163 7.358 65.947 1.00 91.25 300 GLU A N 1
ATOM 2341 C CA . GLU A 1 300 ? -44.295 8.189 66.364 1.00 91.25 300 GLU A CA 1
ATOM 2342 C C . GLU A 1 300 ? -45.507 7.337 66.754 1.00 91.25 300 GLU A C 1
ATOM 2344 O O . GLU A 1 300 ? -46.155 7.608 67.767 1.00 91.25 300 GLU A O 1
ATOM 2349 N N . ARG A 1 301 ? -45.793 6.257 66.011 1.00 87.44 301 ARG A N 1
ATOM 2350 C CA . ARG A 1 301 ? -46.871 5.313 66.345 1.00 87.44 301 ARG A CA 1
ATOM 2351 C C . ARG A 1 301 ? -46.603 4.563 67.644 1.00 87.44 301 ARG A C 1
ATOM 2353 O O . ARG A 1 301 ? -47.547 4.340 68.401 1.00 87.44 301 ARG A O 1
ATOM 2360 N N . ILE A 1 302 ? -45.361 4.169 67.918 1.00 85.56 302 ILE A N 1
ATOM 2361 C CA . ILE A 1 302 ? -44.994 3.545 69.197 1.00 85.56 302 ILE A CA 1
ATOM 2362 C C . ILE A 1 302 ? -45.210 4.553 70.338 1.00 85.56 302 ILE A C 1
ATOM 2364 O O . ILE A 1 302 ? -45.972 4.267 71.262 1.00 85.56 302 ILE A O 1
ATOM 2368 N N . LEU A 1 303 ? -44.649 5.763 70.220 1.00 86.06 303 LEU A N 1
ATOM 2369 C CA . LEU A 1 303 ? -44.742 6.821 71.236 1.00 86.06 303 LEU A CA 1
ATOM 2370 C C . LEU A 1 303 ? -46.190 7.247 71.530 1.00 86.06 303 LEU A C 1
ATOM 2372 O O . LEU A 1 303 ? -46.581 7.377 72.692 1.00 86.06 303 LEU A O 1
ATOM 2376 N N . ALA A 1 304 ? -47.010 7.438 70.493 1.00 85.12 304 ALA A N 1
ATOM 2377 C CA . ALA A 1 304 ? -48.409 7.830 70.649 1.00 85.12 304 ALA A CA 1
ATOM 2378 C C . ALA A 1 304 ? -49.231 6.768 71.402 1.00 85.12 304 ALA A C 1
ATOM 2380 O O . ALA A 1 304 ? -50.095 7.102 72.214 1.00 85.12 304 ALA A O 1
ATOM 2381 N N . ASN A 1 305 ? -48.950 5.483 71.173 1.00 81.75 305 ASN A N 1
ATOM 2382 C CA . ASN A 1 305 ? -49.683 4.392 71.813 1.00 81.75 305 ASN A CA 1
ATOM 2383 C C . ASN A 1 305 ? -49.210 4.093 73.240 1.00 81.75 305 ASN A C 1
ATOM 2385 O O . ASN A 1 305 ? -50.036 3.712 74.073 1.00 81.75 305 ASN A O 1
ATOM 2389 N N . GLU A 1 306 ? -47.928 4.312 73.544 1.00 80.88 306 GLU A N 1
ATOM 2390 C CA . GLU A 1 306 ? -47.413 4.271 74.918 1.00 80.88 306 GLU A CA 1
ATOM 2391 C C . GLU A 1 306 ? -48.070 5.343 75.799 1.00 80.88 306 GLU A C 1
ATOM 2393 O O . GLU A 1 306 ? -48.395 5.079 76.958 1.00 80.88 306 GLU A O 1
ATOM 2398 N N . HIS A 1 307 ? -48.325 6.529 75.239 1.00 78.25 307 HIS A N 1
ATOM 2399 C CA . HIS A 1 307 ? -48.961 7.631 75.958 1.00 78.25 307 HIS A CA 1
ATOM 2400 C C . HIS A 1 307 ? -50.470 7.411 76.184 1.00 78.25 307 HIS A C 1
ATOM 2402 O O . HIS A 1 307 ? -50.993 7.733 77.251 1.00 78.25 307 HIS A O 1
ATOM 2408 N N . ASP A 1 308 ? -51.177 6.835 75.207 1.00 78.69 308 ASP A N 1
ATOM 2409 C CA . ASP A 1 308 ? -52.639 6.694 75.245 1.00 78.69 308 ASP A CA 1
ATOM 2410 C C . ASP A 1 308 ? -53.151 5.384 75.890 1.00 78.69 308 ASP A C 1
ATOM 2412 O O . ASP A 1 308 ? -54.359 5.245 76.087 1.00 78.69 308 ASP A O 1
ATOM 2416 N N . GLN A 1 309 ? -52.275 4.415 76.204 1.00 74.00 309 GLN A N 1
ATOM 2417 C CA . GLN A 1 309 ? -52.617 3.060 76.702 1.00 74.00 309 GLN A CA 1
ATOM 2418 C C . GLN A 1 309 ? -53.636 2.287 75.833 1.00 74.00 309 GLN A C 1
ATOM 2420 O O . GLN A 1 309 ? -54.320 1.380 76.311 1.00 74.00 309 GLN A O 1
ATOM 2425 N N . LYS A 1 310 ? -53.773 2.644 74.551 1.00 73.75 310 LYS A N 1
ATOM 2426 C CA . LYS A 1 310 ? -54.801 2.082 73.654 1.00 73.75 310 LYS A CA 1
ATOM 2427 C C . LYS A 1 310 ? -54.425 0.735 73.042 1.00 73.75 310 LYS A C 1
ATOM 2429 O O . LYS A 1 310 ? -55.325 -0.013 72.672 1.00 73.75 310 LYS A O 1
ATOM 2434 N N . LEU A 1 311 ? -53.132 0.434 72.930 1.00 78.88 311 LEU A N 1
ATOM 2435 C CA . LEU A 1 311 ? -52.639 -0.835 72.397 1.00 78.88 311 LEU A CA 1
ATOM 2436 C C . LEU A 1 311 ? -52.232 -1.792 73.515 1.00 78.88 311 LEU A C 1
ATOM 2438 O O . LEU A 1 311 ? -51.747 -1.395 74.575 1.00 78.88 311 LEU A O 1
ATOM 2442 N N . SER A 1 312 ? -52.404 -3.080 73.249 1.00 86.31 312 SER A N 1
ATOM 2443 C CA . SER A 1 312 ? -51.898 -4.154 74.092 1.00 86.31 312 SER A CA 1
ATOM 2444 C C . SER A 1 312 ? -50.370 -4.252 74.014 1.00 86.31 312 SER A C 1
ATOM 2446 O O . SER A 1 312 ? -49.746 -3.909 73.010 1.00 86.31 312 SER A O 1
ATOM 2448 N N . ALA A 1 313 ? -49.746 -4.810 75.057 1.00 82.94 313 ALA A N 1
ATOM 2449 C CA . ALA A 1 313 ? -48.300 -5.057 75.069 1.00 82.94 313 ALA A CA 1
ATOM 2450 C C . ALA A 1 313 ? -47.832 -5.945 73.895 1.00 82.94 313 ALA A C 1
ATOM 2452 O O . ALA A 1 313 ? -46.690 -5.840 73.457 1.00 82.94 313 ALA A O 1
ATOM 2453 N N . ALA A 1 314 ? -48.715 -6.804 73.373 1.00 83.69 314 ALA A N 1
ATOM 2454 C CA . ALA A 1 314 ? -48.437 -7.631 72.204 1.00 83.69 314 ALA A CA 1
ATOM 2455 C C . ALA A 1 314 ? -48.337 -6.799 70.913 1.00 83.69 314 ALA A C 1
ATOM 2457 O O . ALA A 1 314 ? -47.445 -7.041 70.108 1.00 83.69 314 ALA A O 1
ATOM 2458 N N . GLU A 1 315 ? -49.202 -5.797 70.740 1.00 85.94 315 GLU A N 1
ATOM 2459 C CA . GLU A 1 315 ? -49.184 -4.902 69.574 1.00 85.94 315 GLU A CA 1
ATOM 2460 C C . GLU A 1 315 ? -47.985 -3.945 69.605 1.00 85.94 315 GLU A C 1
ATOM 2462 O O . GLU A 1 315 ? -47.376 -3.698 68.568 1.00 85.94 315 GLU A O 1
ATOM 2467 N N . ILE A 1 316 ? -47.588 -3.458 70.789 1.00 81.19 316 ILE A N 1
ATOM 2468 C CA . ILE A 1 316 ? -46.358 -2.659 70.945 1.00 81.19 316 ILE A CA 1
ATOM 2469 C C . ILE A 1 316 ? -45.129 -3.494 70.568 1.00 81.19 316 ILE A C 1
ATOM 2471 O O . ILE A 1 316 ? -44.254 -3.018 69.848 1.00 81.19 316 ILE A O 1
ATOM 2475 N N . LYS A 1 317 ? -45.081 -4.758 71.003 1.00 88.44 317 LYS A N 1
ATOM 2476 C CA . LYS A 1 317 ? -43.987 -5.671 70.663 1.00 88.44 317 LYS A CA 1
ATOM 2477 C C . LYS A 1 317 ? -43.916 -5.964 69.157 1.00 88.44 317 LYS A C 1
ATOM 2479 O O . LYS A 1 317 ? -42.825 -5.949 68.603 1.00 88.44 317 LYS A O 1
ATOM 2484 N N . ASP A 1 318 ? -45.053 -6.182 68.495 1.00 89.94 318 ASP A N 1
ATOM 2485 C CA . ASP A 1 318 ? -45.116 -6.370 67.035 1.00 89.94 318 ASP A CA 1
ATOM 2486 C C . ASP A 1 318 ? -44.605 -5.132 66.273 1.00 89.94 318 ASP A C 1
ATOM 2488 O O . ASP A 1 318 ? -43.845 -5.261 65.315 1.00 89.94 318 ASP A O 1
ATOM 2492 N N . LEU A 1 319 ? -44.946 -3.919 66.729 1.00 86.25 319 LEU A N 1
ATOM 2493 C CA . LEU A 1 319 ? -44.414 -2.677 66.153 1.00 86.25 319 LEU A CA 1
ATOM 2494 C C . LEU A 1 319 ? -42.902 -2.523 66.374 1.00 86.25 319 LEU A C 1
ATOM 2496 O O . LEU A 1 319 ? -42.202 -2.084 65.464 1.00 86.25 319 LEU A O 1
ATOM 2500 N N . GLN A 1 320 ? -42.386 -2.910 67.544 1.00 87.25 320 GLN A N 1
ATOM 2501 C CA . GLN A 1 320 ? -40.945 -2.911 67.822 1.00 87.25 320 GLN A CA 1
ATOM 2502 C C . GLN A 1 320 ? -40.192 -3.933 66.959 1.00 87.25 320 GLN A C 1
ATOM 2504 O O . GLN A 1 320 ? -39.117 -3.626 66.449 1.00 87.25 320 GLN A O 1
ATOM 2509 N N . GLU A 1 321 ? -40.752 -5.129 66.756 1.00 91.38 321 GLU A N 1
ATOM 2510 C CA . GLU A 1 321 ? -40.183 -6.130 65.847 1.00 91.38 321 GLU A CA 1
ATOM 2511 C C . GLU A 1 321 ? -40.180 -5.610 64.400 1.00 91.38 321 GLU A C 1
ATOM 2513 O O . GLU A 1 321 ? -39.153 -5.701 63.730 1.00 91.38 321 GLU A O 1
ATOM 2518 N N . LYS A 1 322 ? -41.268 -4.977 63.939 1.00 88.62 322 LYS A N 1
ATOM 2519 C CA . LYS A 1 322 ? -41.335 -4.336 62.611 1.00 88.62 322 LYS A CA 1
ATOM 2520 C C . LYS A 1 322 ? -40.314 -3.217 62.433 1.00 88.62 322 LYS A C 1
ATOM 2522 O O . LYS A 1 322 ? -39.687 -3.159 61.381 1.00 88.62 322 LYS A O 1
ATOM 2527 N N . LEU A 1 323 ? -40.118 -2.368 63.446 1.00 87.94 323 LEU A N 1
ATOM 2528 C CA . LEU A 1 323 ? -39.089 -1.326 63.417 1.00 87.94 323 LEU A CA 1
ATOM 2529 C C . LEU A 1 323 ? -37.689 -1.939 63.279 1.00 87.94 323 LEU A C 1
ATOM 2531 O O . LEU A 1 323 ? -36.924 -1.507 62.427 1.00 87.94 323 LEU A O 1
ATOM 2535 N N . MET A 1 324 ? -37.385 -2.990 64.045 1.00 90.00 324 MET A N 1
ATOM 2536 C CA . MET A 1 324 ? -36.086 -3.669 63.975 1.00 90.00 324 MET A CA 1
ATOM 2537 C C . MET A 1 324 ? -35.845 -4.336 62.608 1.00 90.00 324 MET A C 1
ATOM 2539 O O . MET A 1 324 ? -34.736 -4.281 62.077 1.00 90.00 324 MET A O 1
ATOM 2543 N N . TYR A 1 325 ? -36.874 -4.956 62.016 1.00 89.12 325 TYR A N 1
ATOM 2544 C CA . TYR A 1 325 ? -36.785 -5.514 60.661 1.00 89.12 325 TYR A CA 1
ATOM 2545 C C . TYR A 1 325 ? -36.582 -4.419 59.606 1.00 89.12 325 TYR A C 1
ATOM 2547 O O . TYR A 1 325 ? -35.722 -4.578 58.743 1.00 89.12 325 TYR A O 1
ATOM 2555 N N . ALA A 1 326 ? -37.312 -3.303 59.702 1.00 83.12 326 ALA A N 1
ATOM 2556 C CA . ALA A 1 326 ? -37.157 -2.167 58.794 1.00 83.12 326 ALA A CA 1
ATOM 2557 C C . ALA A 1 326 ? -35.757 -1.535 58.893 1.00 83.12 326 ALA A C 1
ATOM 2559 O O . ALA A 1 326 ? -35.151 -1.240 57.866 1.00 83.12 326 ALA A O 1
ATOM 2560 N N . GLU A 1 327 ? -35.206 -1.395 60.105 1.00 85.12 327 GLU A N 1
ATOM 2561 C CA . GLU A 1 327 ? -33.820 -0.957 60.333 1.00 85.12 327 GLU A CA 1
ATOM 2562 C C . GLU A 1 327 ? -32.808 -1.910 59.682 1.00 85.12 327 GLU A C 1
ATOM 2564 O O . GLU A 1 327 ? -31.836 -1.468 59.067 1.00 85.12 327 GLU A O 1
ATOM 2569 N N . HIS A 1 328 ? -33.033 -3.221 59.789 1.00 89.75 328 HIS A N 1
ATOM 2570 C CA . HIS A 1 328 ? -32.144 -4.211 59.192 1.00 89.75 328 HIS A CA 1
ATOM 2571 C C . HIS A 1 328 ? -32.184 -4.188 57.659 1.00 89.75 328 HIS A C 1
ATOM 2573 O O . HIS A 1 328 ? -31.128 -4.169 57.027 1.00 89.75 328 HIS A O 1
ATOM 2579 N N . GLU A 1 329 ? -33.378 -4.155 57.059 1.00 87.31 329 GLU A N 1
ATOM 2580 C CA . GLU A 1 329 ? -33.541 -4.027 55.604 1.00 87.31 329 GLU A CA 1
ATOM 2581 C C . GLU A 1 329 ? -32.935 -2.719 55.084 1.00 87.31 329 GLU A C 1
ATOM 2583 O O . GLU A 1 329 ? -32.254 -2.715 54.061 1.00 87.31 329 GLU A O 1
ATOM 2588 N N . TYR A 1 330 ? -33.123 -1.619 55.816 1.00 86.94 330 TYR A N 1
ATOM 2589 C CA . TYR A 1 330 ? -32.538 -0.325 55.481 1.00 86.94 330 TYR A CA 1
ATOM 2590 C C . TYR A 1 330 ? -31.009 -0.374 55.421 1.00 86.94 330 TYR A C 1
ATOM 2592 O O . TYR A 1 330 ? -30.419 0.071 54.437 1.00 86.94 330 TYR A O 1
ATOM 2600 N N . MET A 1 331 ? -30.369 -0.960 56.436 1.00 88.25 331 MET A N 1
ATOM 2601 C CA . MET A 1 331 ? -28.914 -1.113 56.461 1.00 88.25 331 MET A CA 1
ATOM 2602 C C . MET A 1 331 ? -28.406 -1.991 55.311 1.00 88.25 331 MET A C 1
ATOM 2604 O O . MET A 1 331 ? -27.403 -1.648 54.693 1.00 88.25 331 MET A O 1
ATOM 2608 N N . GLN A 1 332 ? -29.112 -3.078 54.973 1.00 91.06 332 GLN A N 1
ATOM 2609 C CA . GLN A 1 332 ? -28.731 -3.932 53.842 1.00 91.06 332 GLN A CA 1
ATOM 2610 C C . GLN A 1 332 ? -28.812 -3.201 52.495 1.00 91.06 332 GLN A C 1
ATOM 2612 O O . GLN A 1 332 ? -27.914 -3.349 51.664 1.00 91.06 332 GLN A O 1
ATOM 2617 N N . GLU A 1 333 ? -29.868 -2.415 52.262 1.00 88.19 333 GLU A N 1
ATOM 2618 C CA . GLU A 1 333 ? -30.020 -1.669 51.007 1.00 88.19 333 GLU A CA 1
ATOM 2619 C C . GLU A 1 333 ? -28.981 -0.539 50.902 1.00 88.19 333 GLU A C 1
ATOM 2621 O O . GLU A 1 333 ? -28.402 -0.341 49.832 1.00 88.19 333 GLU A O 1
ATOM 2626 N N . ILE A 1 334 ? -28.668 0.150 52.012 1.00 85.94 334 ILE A N 1
ATOM 2627 C CA . ILE A 1 334 ? -27.576 1.135 52.056 1.00 85.94 334 ILE A CA 1
ATOM 2628 C C . ILE A 1 334 ? -26.237 0.475 51.723 1.00 85.94 334 ILE A C 1
ATOM 2630 O O . ILE A 1 334 ? -25.526 0.979 50.854 1.00 85.94 334 ILE A O 1
ATOM 2634 N N . ASP A 1 335 ? -25.891 -0.636 52.379 1.00 90.31 335 ASP A N 1
ATOM 2635 C CA . ASP A 1 335 ? -24.617 -1.331 52.158 1.00 90.31 335 ASP A CA 1
ATOM 2636 C C . ASP A 1 335 ? -24.478 -1.771 50.691 1.00 90.31 335 ASP A C 1
ATOM 2638 O O . ASP A 1 335 ? -23.413 -1.639 50.083 1.00 90.31 335 ASP A O 1
ATOM 2642 N N . LYS A 1 336 ? -25.577 -2.238 50.088 1.00 90.88 336 LYS A N 1
ATOM 2643 C CA . LYS A 1 336 ? -25.635 -2.612 48.672 1.00 90.88 336 LYS A CA 1
ATOM 2644 C C . LYS A 1 336 ? -25.396 -1.415 47.746 1.00 90.88 336 LYS A C 1
ATOM 2646 O O . LYS A 1 336 ? -24.551 -1.510 46.856 1.00 90.88 336 LYS A O 1
ATOM 2651 N N . LEU A 1 337 ? -26.089 -0.293 47.956 1.00 86.62 337 LEU A N 1
ATOM 2652 C CA . LEU A 1 337 ? -25.916 0.924 47.149 1.00 86.62 337 LEU A CA 1
ATOM 2653 C C . LEU A 1 337 ? -24.519 1.539 47.327 1.00 86.62 337 LEU A C 1
ATOM 2655 O O . LEU A 1 337 ? -23.911 1.995 46.359 1.00 86.62 337 LEU A O 1
ATOM 2659 N N . GLN A 1 338 ? -23.969 1.509 48.543 1.00 87.75 338 GLN A N 1
ATOM 2660 C CA . GLN A 1 338 ? -22.595 1.939 48.814 1.00 87.75 338 GLN A CA 1
ATOM 2661 C C . GLN A 1 338 ? -21.567 1.047 48.109 1.00 87.75 338 GLN A C 1
ATOM 2663 O O . GLN A 1 338 ? -20.597 1.565 47.556 1.00 87.75 338 GLN A O 1
ATOM 2668 N N . GLY A 1 339 ? -21.794 -0.270 48.072 1.00 91.12 339 GLY A N 1
ATOM 2669 C CA . GLY A 1 339 ? -20.966 -1.204 47.307 1.00 91.12 339 GLY A CA 1
ATOM 2670 C C . GLY A 1 339 ? -20.964 -0.894 45.808 1.00 91.12 339 GLY A C 1
ATOM 2671 O O . GLY A 1 339 ? -19.900 -0.830 45.198 1.00 91.12 339 GLY A O 1
ATOM 2672 N N . GLN A 1 340 ? -22.137 -0.617 45.231 1.00 86.75 340 GLN A N 1
ATOM 2673 C CA . GLN A 1 340 ? -22.265 -0.237 43.817 1.00 86.75 340 GLN A CA 1
ATOM 2674 C C . GLN A 1 340 ? -21.592 1.108 43.505 1.00 86.75 340 GLN A C 1
ATOM 2676 O O . GLN A 1 340 ? -20.947 1.251 42.467 1.00 86.75 340 GLN A O 1
ATOM 2681 N N . LEU A 1 341 ? -21.693 2.089 44.409 1.00 86.94 341 LEU A N 1
ATOM 2682 C CA . LEU A 1 341 ? -20.993 3.371 44.275 1.00 86.94 341 LEU A CA 1
ATOM 2683 C C . LEU A 1 341 ? -19.470 3.206 44.294 1.00 86.94 341 LEU A C 1
ATOM 2685 O O . LEU A 1 341 ? -18.782 3.858 43.509 1.00 86.94 341 LEU A O 1
ATOM 2689 N N . LEU A 1 342 ? -18.951 2.335 45.164 1.00 90.88 342 LEU A N 1
ATOM 2690 C CA . LEU A 1 342 ? -17.521 2.041 45.234 1.00 90.88 342 LEU A CA 1
ATOM 2691 C C . LEU A 1 342 ? -17.022 1.400 43.930 1.00 90.88 342 LEU A C 1
ATOM 2693 O O . LEU A 1 342 ? -16.006 1.829 43.389 1.00 90.88 342 LEU A O 1
ATOM 2697 N N . GLU A 1 343 ? -17.764 0.429 43.393 1.00 89.50 343 GLU A N 1
ATOM 2698 C CA . GLU A 1 343 ? -17.442 -0.225 42.118 1.00 89.50 343 GLU A CA 1
ATOM 2699 C C . GLU A 1 343 ? -17.459 0.770 40.944 1.00 89.50 343 GLU A C 1
ATOM 2701 O O . GLU A 1 343 ? -16.556 0.766 40.103 1.00 89.50 343 GLU A O 1
ATOM 2706 N N . ALA A 1 344 ? -18.445 1.673 40.898 1.00 84.31 344 ALA A N 1
ATOM 2707 C CA . ALA A 1 344 ? -18.490 2.739 39.899 1.00 84.31 344 ALA A CA 1
ATOM 2708 C C . ALA A 1 344 ? -17.262 3.667 39.995 1.00 84.31 344 ALA A C 1
ATOM 2710 O O . ALA A 1 344 ? -16.666 4.007 38.971 1.00 84.31 344 ALA A O 1
ATOM 2711 N N . ASP A 1 345 ? -16.835 4.028 41.209 1.00 86.56 345 ASP A N 1
ATOM 2712 C CA . ASP A 1 345 ? -15.639 4.848 41.428 1.00 86.56 345 ASP A CA 1
ATOM 2713 C C . ASP A 1 345 ? -14.344 4.146 40.995 1.00 86.56 345 ASP A C 1
ATOM 2715 O O . ASP A 1 345 ? -13.511 4.755 40.316 1.00 86.56 345 ASP A O 1
ATOM 2719 N N . GLU A 1 346 ? -14.183 2.858 41.305 1.00 90.81 346 GLU A N 1
ATOM 2720 C CA . GLU A 1 346 ? -13.037 2.060 40.849 1.00 90.81 346 GLU A CA 1
ATOM 2721 C C . GLU A 1 346 ? -12.975 1.967 39.315 1.00 90.81 346 GLU A C 1
ATOM 2723 O O . GLU A 1 346 ? -11.898 2.094 38.715 1.00 90.81 346 GLU A O 1
ATOM 2728 N N . ASN A 1 347 ? -14.129 1.821 38.659 1.00 86.62 347 ASN A N 1
ATOM 2729 C CA . ASN A 1 347 ? -14.226 1.807 37.201 1.00 86.62 347 ASN A CA 1
ATOM 2730 C C . ASN A 1 347 ? -13.850 3.166 36.585 1.00 86.62 347 ASN A C 1
ATOM 2732 O O . ASN A 1 347 ? -13.068 3.207 35.629 1.00 86.62 347 ASN A O 1
ATOM 2736 N N . ILE A 1 348 ? -14.321 4.282 37.154 1.00 86.94 348 ILE A N 1
ATOM 2737 C CA . ILE A 1 348 ? -13.962 5.642 36.707 1.00 86.94 348 ILE A CA 1
ATOM 2738 C C . ILE A 1 348 ? -12.453 5.887 36.832 1.00 86.94 348 ILE A C 1
ATOM 2740 O O . ILE A 1 348 ? -11.838 6.441 35.910 1.00 86.94 348 ILE A O 1
ATOM 2744 N N . VAL A 1 349 ? -11.839 5.473 37.947 1.00 89.62 349 VAL A N 1
ATOM 2745 C CA . VAL A 1 349 ? -10.386 5.595 38.161 1.00 89.62 349 VAL A CA 1
ATOM 2746 C C . VAL A 1 349 ? -9.629 4.766 37.126 1.00 89.62 349 VAL A C 1
ATOM 2748 O O . VAL A 1 349 ? -8.775 5.304 36.421 1.00 89.62 349 VAL A O 1
ATOM 2751 N N . THR A 1 350 ? -10.003 3.498 36.949 1.00 88.06 350 THR A N 1
ATOM 2752 C CA . THR A 1 350 ? -9.357 2.587 35.990 1.00 88.06 350 THR A CA 1
ATOM 2753 C C . THR A 1 350 ? -9.432 3.111 34.552 1.00 88.06 350 THR A C 1
ATOM 2755 O O . THR A 1 350 ? -8.458 3.032 33.799 1.00 88.06 350 THR A O 1
ATOM 2758 N N . LEU A 1 351 ? -10.584 3.653 34.143 1.00 82.38 351 LEU A N 1
ATOM 2759 C CA . LEU A 1 351 ? -10.754 4.256 32.818 1.00 82.38 351 LEU A CA 1
ATOM 2760 C C . LEU A 1 351 ? -9.934 5.540 32.661 1.00 82.38 351 LEU A C 1
ATOM 2762 O O . LEU A 1 351 ? -9.347 5.746 31.600 1.00 82.38 351 LEU A O 1
ATOM 2766 N N . SER A 1 352 ? -9.840 6.360 33.711 1.00 83.69 352 SER A N 1
ATOM 2767 C CA . SER A 1 352 ? -9.037 7.590 33.707 1.00 83.69 352 SER A CA 1
ATOM 2768 C C . SER A 1 352 ? -7.535 7.303 33.600 1.00 83.69 352 SER A C 1
ATOM 2770 O O . SER A 1 352 ? -6.825 7.986 32.866 1.00 83.69 352 SER A O 1
ATOM 2772 N N . GLU A 1 353 ? -7.034 6.272 34.284 1.00 89.56 353 GLU A N 1
ATOM 2773 C CA . GLU A 1 353 ? -5.633 5.850 34.163 1.00 89.56 353 GLU A CA 1
ATOM 2774 C C . GLU A 1 353 ? -5.326 5.311 32.759 1.00 89.56 353 GLU A C 1
ATOM 2776 O O . GLU A 1 353 ? -4.300 5.653 32.164 1.00 89.56 353 GLU A O 1
ATOM 2781 N N . LYS A 1 354 ? -6.239 4.512 32.188 1.00 85.50 354 LYS A N 1
ATOM 2782 C CA . LYS A 1 354 ? -6.110 4.010 30.812 1.00 85.50 354 LYS A CA 1
ATOM 2783 C C . LYS A 1 354 ? -6.147 5.135 29.779 1.00 85.50 354 LYS A C 1
ATOM 2785 O O . LYS A 1 354 ? -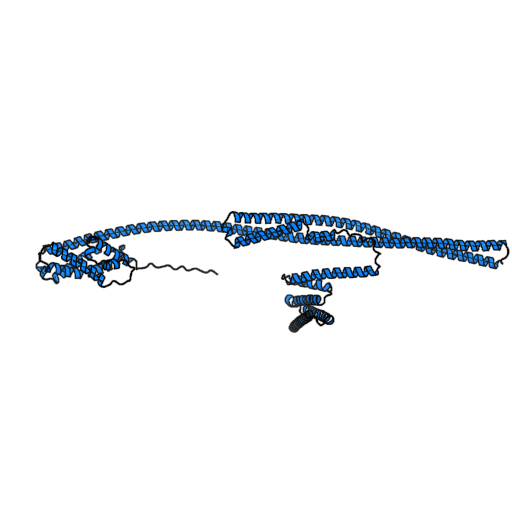5.344 5.101 28.847 1.00 85.50 354 LYS A O 1
ATOM 2790 N N . SER A 1 355 ? -7.041 6.119 29.926 1.00 82.38 355 SER A N 1
ATOM 2791 C CA . SER A 1 355 ? -7.105 7.249 28.992 1.00 82.38 355 SER A CA 1
ATOM 2792 C C . SER A 1 355 ? -5.833 8.093 29.066 1.00 82.38 355 SER A C 1
ATOM 2794 O O . SER A 1 355 ? -5.254 8.385 28.025 1.00 82.38 355 SER A O 1
ATOM 2796 N N . ALA A 1 356 ? -5.318 8.371 30.269 1.00 84.12 356 ALA A N 1
ATOM 2797 C CA . ALA A 1 356 ? -4.062 9.098 30.453 1.00 84.12 356 ALA A CA 1
ATOM 2798 C C . ALA A 1 356 ? -2.858 8.375 29.818 1.00 84.12 356 ALA A C 1
ATOM 2800 O O . ALA A 1 356 ? -2.020 9.013 29.178 1.00 84.12 356 ALA A O 1
ATOM 2801 N N . GLY A 1 357 ? -2.788 7.043 29.942 1.00 86.75 357 GLY A N 1
ATOM 2802 C CA . GLY A 1 357 ? -1.756 6.237 29.283 1.00 86.75 357 GLY A CA 1
ATOM 2803 C C . GLY A 1 357 ? -1.819 6.324 27.754 1.00 86.75 357 GLY A C 1
ATOM 2804 O O . GLY A 1 357 ? -0.796 6.536 27.102 1.00 86.75 357 GLY A O 1
ATOM 2805 N N . LEU A 1 358 ? -3.022 6.235 27.175 1.00 81.94 358 LEU A N 1
ATOM 2806 C CA . LEU A 1 358 ? -3.212 6.380 25.727 1.00 81.94 358 LEU A CA 1
ATOM 2807 C C . LEU A 1 358 ? -2.956 7.813 25.234 1.00 81.94 358 LEU A C 1
ATOM 2809 O O . LEU A 1 358 ? -2.435 7.984 24.134 1.00 81.94 358 LEU A O 1
ATOM 2813 N N . GLU A 1 359 ? -3.261 8.837 26.035 1.00 80.94 359 GLU A N 1
ATOM 2814 C CA . GLU A 1 359 ? -2.941 10.239 25.735 1.00 80.94 359 GLU A CA 1
ATOM 2815 C C . GLU A 1 359 ? -1.420 10.423 25.587 1.00 80.94 359 GLU A C 1
ATOM 2817 O O . GLU A 1 359 ? -0.946 11.031 24.625 1.00 80.94 359 GLU A O 1
ATOM 2822 N N . GLN A 1 360 ? -0.642 9.816 26.492 1.00 87.00 360 GLN A N 1
ATOM 2823 C CA . GLN A 1 360 ? 0.820 9.839 26.448 1.00 87.00 360 GLN A CA 1
ATOM 2824 C C . GLN A 1 360 ? 1.370 9.113 25.208 1.00 87.00 360 GLN A C 1
ATOM 2826 O O . GLN A 1 360 ? 2.290 9.614 24.553 1.00 87.00 360 GLN A O 1
ATOM 2831 N N . GLU A 1 361 ? 0.809 7.952 24.853 1.00 82.94 361 GLU A N 1
ATOM 2832 C CA . GLU A 1 361 ? 1.163 7.240 23.618 1.00 82.94 361 GLU A CA 1
ATOM 2833 C C . GLU A 1 361 ? 0.814 8.053 22.368 1.00 82.94 361 GLU A C 1
ATOM 2835 O O . GLU A 1 361 ? 1.612 8.117 21.431 1.00 82.94 361 GLU A O 1
ATOM 2840 N N . ARG A 1 362 ? -0.341 8.726 22.363 1.00 83.19 362 ARG A N 1
ATOM 2841 C CA . ARG A 1 362 ? -0.769 9.602 21.269 1.00 83.19 362 ARG A CA 1
ATOM 2842 C C . ARG A 1 362 ? 0.182 10.780 21.103 1.00 83.19 362 ARG A C 1
ATOM 2844 O O . ARG A 1 362 ? 0.562 11.107 19.982 1.00 83.19 362 ARG A O 1
ATOM 2851 N N . ASP A 1 363 ? 0.590 11.416 22.193 1.00 83.38 363 ASP A N 1
ATOM 2852 C CA . ASP A 1 363 ? 1.514 12.548 22.138 1.00 83.38 363 ASP A CA 1
ATOM 2853 C C . ASP A 1 363 ? 2.915 12.118 21.677 1.00 83.38 363 ASP A C 1
ATOM 2855 O O . ASP A 1 363 ? 3.556 12.828 20.895 1.00 83.38 363 ASP A O 1
ATOM 2859 N N . LYS A 1 364 ? 3.355 10.907 22.047 1.00 85.69 364 LYS A N 1
ATOM 2860 C CA . LYS A 1 364 ? 4.552 10.288 21.466 1.00 85.69 364 LYS A CA 1
ATOM 2861 C C . LYS A 1 364 ? 4.383 10.042 19.961 1.00 85.69 364 LYS A C 1
ATOM 2863 O O . LYS A 1 364 ? 5.231 10.474 19.188 1.00 85.69 364 LYS A O 1
ATOM 2868 N N . ALA A 1 365 ? 3.276 9.437 19.529 1.00 75.81 365 ALA A N 1
ATOM 2869 C CA . ALA A 1 365 ? 3.000 9.177 18.114 1.00 75.81 365 ALA A CA 1
ATOM 2870 C C . ALA A 1 365 ? 2.911 10.468 17.280 1.00 75.81 365 ALA A C 1
ATOM 2872 O O . ALA A 1 365 ? 3.374 10.505 16.141 1.00 75.81 365 ALA A O 1
ATOM 2873 N N . LYS A 1 366 ? 2.372 11.557 17.846 1.00 78.25 366 LYS A N 1
ATOM 2874 C CA . LYS A 1 366 ? 2.392 12.894 17.228 1.00 78.25 366 LYS A CA 1
ATOM 2875 C C . LYS A 1 366 ? 3.817 13.397 17.021 1.00 78.25 366 LYS A C 1
ATOM 2877 O O . LYS A 1 366 ? 4.121 13.904 15.944 1.00 78.25 366 LYS A O 1
ATOM 2882 N N . LYS A 1 367 ? 4.680 13.254 18.031 1.00 85.44 367 LYS A N 1
ATOM 2883 C CA . LYS A 1 367 ? 6.089 13.652 17.941 1.00 85.44 367 LYS A CA 1
ATOM 2884 C C . LYS A 1 367 ? 6.833 12.830 16.886 1.00 85.44 367 LYS A C 1
ATOM 2886 O O . LYS A 1 367 ? 7.510 13.413 16.044 1.00 85.44 367 LYS A O 1
ATOM 2891 N N . ASP A 1 368 ? 6.640 11.514 16.884 1.00 79.06 368 ASP A N 1
ATOM 2892 C CA . ASP A 1 368 ? 7.250 10.606 15.909 1.00 79.06 368 ASP A CA 1
ATOM 2893 C C . ASP A 1 368 ? 6.741 10.905 14.482 1.00 79.06 368 ASP A C 1
ATOM 2895 O O . ASP A 1 368 ? 7.517 10.919 13.529 1.00 79.06 368 ASP A O 1
ATOM 2899 N N . SER A 1 369 ? 5.451 11.237 14.322 1.00 74.25 369 SER A N 1
ATOM 2900 C CA . SER A 1 369 ? 4.882 11.679 13.039 1.00 74.25 369 SER A CA 1
ATOM 2901 C C . SER A 1 369 ? 5.496 12.991 12.557 1.00 74.25 369 SER A C 1
ATOM 2903 O O . SER A 1 369 ? 5.807 13.114 11.375 1.00 74.25 369 SER A O 1
ATOM 2905 N N . ALA A 1 370 ? 5.675 13.971 13.447 1.00 77.56 370 ALA A N 1
ATOM 2906 C CA . ALA A 1 370 ? 6.299 15.244 13.100 1.00 77.56 370 ALA A CA 1
ATOM 2907 C C . ALA A 1 370 ? 7.753 15.046 12.648 1.00 77.56 370 ALA A C 1
ATOM 2909 O O . ALA A 1 370 ? 8.135 15.566 11.604 1.00 77.56 370 ALA A O 1
ATOM 2910 N N . GLN A 1 371 ? 8.520 14.221 13.368 1.00 83.19 371 GLN A N 1
ATOM 2911 C CA . GLN A 1 371 ? 9.893 13.889 12.991 1.00 83.19 371 GLN A CA 1
ATOM 2912 C C . GLN A 1 371 ? 9.955 13.190 11.622 1.00 83.19 371 GLN A C 1
ATOM 2914 O O . GLN A 1 371 ? 10.726 13.597 10.759 1.00 83.19 371 GLN A O 1
ATOM 2919 N N . MET A 1 372 ? 9.097 12.196 11.377 1.00 75.12 372 MET A N 1
ATOM 2920 C CA . MET A 1 372 ? 9.024 11.512 10.078 1.00 75.12 372 MET A CA 1
ATOM 2921 C C . MET A 1 372 ? 8.656 12.461 8.928 1.00 75.12 372 MET A C 1
ATOM 2923 O O . MET A 1 372 ? 9.143 12.295 7.811 1.00 75.12 372 MET A O 1
ATOM 2927 N N . ARG A 1 373 ? 7.809 13.470 9.179 1.00 74.62 373 ARG A N 1
ATOM 2928 C CA . ARG A 1 373 ? 7.499 14.507 8.180 1.00 74.62 373 ARG A CA 1
ATOM 2929 C C . ARG A 1 373 ? 8.705 15.391 7.888 1.00 74.62 373 ARG A C 1
ATOM 2931 O O . ARG A 1 373 ? 8.938 15.687 6.723 1.00 74.62 373 ARG A O 1
ATOM 2938 N N . GLU A 1 374 ? 9.465 15.788 8.907 1.00 81.75 374 GLU A N 1
ATOM 2939 C CA . GLU A 1 374 ? 10.703 16.556 8.718 1.00 81.75 374 GLU A CA 1
ATOM 2940 C C . GLU A 1 374 ? 11.738 15.758 7.911 1.00 81.75 374 GLU A C 1
ATOM 2942 O O . GLU A 1 374 ? 12.333 16.295 6.976 1.00 81.75 374 GLU A O 1
ATOM 2947 N N . GLU A 1 375 ? 11.907 14.466 8.209 1.00 80.25 375 GLU A N 1
ATOM 2948 C CA . GLU A 1 375 ? 12.792 13.564 7.458 1.00 80.25 375 GLU A CA 1
ATOM 2949 C C . GLU A 1 375 ? 12.329 13.396 6.000 1.00 80.25 375 GLU A C 1
ATOM 2951 O O . GLU A 1 375 ? 13.138 13.501 5.073 1.00 80.25 375 GLU A O 1
ATOM 2956 N N . TYR A 1 376 ? 11.023 13.219 5.776 1.00 74.75 376 TYR A N 1
ATOM 2957 C CA . TYR A 1 376 ? 10.439 13.148 4.435 1.00 74.75 376 TYR A CA 1
ATOM 2958 C C . TYR A 1 376 ? 10.635 14.450 3.648 1.00 74.75 376 TYR A C 1
ATOM 2960 O O . TYR A 1 376 ? 11.061 14.415 2.494 1.00 74.75 376 TYR A O 1
ATOM 2968 N N . ASP A 1 377 ? 10.356 15.604 4.258 1.00 78.00 377 ASP A N 1
ATOM 2969 C CA . ASP A 1 377 ? 10.529 16.908 3.616 1.00 78.00 377 ASP A CA 1
ATOM 2970 C C . ASP A 1 377 ? 12.012 17.170 3.286 1.00 78.00 377 ASP A C 1
ATOM 2972 O O . ASP A 1 377 ? 12.317 17.721 2.226 1.00 78.00 377 ASP A O 1
ATOM 2976 N N . ALA A 1 378 ? 12.945 16.717 4.133 1.00 80.94 378 ALA A N 1
ATOM 2977 C CA . ALA A 1 378 ? 14.381 16.799 3.870 1.00 80.94 378 ALA A CA 1
ATOM 2978 C C . ALA A 1 378 ? 14.820 15.908 2.693 1.00 80.94 378 ALA A C 1
ATOM 2980 O O . ALA A 1 378 ? 15.581 16.363 1.834 1.00 80.94 378 ALA A O 1
ATOM 2981 N N . LEU A 1 379 ? 14.329 14.666 2.610 1.00 75.75 379 LEU A N 1
ATOM 2982 C CA . LEU A 1 379 ? 14.585 13.774 1.470 1.00 75.75 379 LEU A CA 1
ATOM 2983 C C . LEU A 1 379 ? 13.981 14.327 0.177 1.00 75.75 379 LEU A C 1
ATOM 2985 O O . LEU A 1 379 ? 14.642 14.354 -0.862 1.00 75.75 379 LEU A O 1
ATOM 2989 N N . PHE A 1 380 ? 12.755 14.845 0.243 1.00 73.62 380 PHE A N 1
ATOM 2990 C CA . PHE A 1 380 ? 12.094 15.470 -0.897 1.00 73.62 380 PHE A CA 1
ATOM 2991 C C . PHE A 1 380 ? 12.850 16.712 -1.393 1.00 73.62 380 PHE A C 1
ATOM 2993 O O . PHE A 1 380 ? 12.976 16.921 -2.602 1.00 73.62 380 PHE A O 1
ATOM 3000 N N . ALA A 1 381 ? 13.399 17.520 -0.481 1.00 78.00 381 ALA A N 1
ATOM 3001 C CA . ALA A 1 381 ? 14.246 18.654 -0.835 1.00 78.00 381 ALA A CA 1
ATOM 3002 C C . ALA A 1 381 ? 15.538 18.209 -1.544 1.00 78.00 381 ALA A C 1
ATOM 3004 O O . ALA A 1 381 ? 15.907 18.807 -2.554 1.00 78.00 381 ALA A O 1
ATOM 3005 N N . GLN A 1 382 ? 16.192 17.137 -1.076 1.00 77.75 382 GLN A N 1
ATOM 3006 C CA . GLN A 1 382 ? 17.376 16.569 -1.740 1.00 77.75 382 GLN A CA 1
ATOM 3007 C C . GLN A 1 382 ? 17.052 16.038 -3.142 1.00 77.75 382 GLN A C 1
ATOM 3009 O O . GLN A 1 382 ? 17.784 16.313 -4.094 1.00 77.75 382 GLN A O 1
ATOM 3014 N N . TYR A 1 383 ? 15.937 15.320 -3.282 1.00 73.50 383 TYR A N 1
ATOM 3015 C CA . TYR A 1 383 ? 15.450 14.827 -4.569 1.00 73.50 383 TYR A CA 1
ATOM 3016 C C . TYR A 1 383 ? 15.166 15.984 -5.540 1.00 73.50 383 TYR A C 1
ATOM 3018 O O . TYR A 1 383 ? 15.623 15.975 -6.682 1.00 73.50 383 TYR A O 1
ATOM 3026 N N . SER A 1 384 ? 14.487 17.029 -5.060 1.00 73.06 384 SER A N 1
ATOM 3027 C CA . SER A 1 384 ? 14.173 18.226 -5.851 1.00 73.06 384 SER A CA 1
ATOM 3028 C C . SER A 1 384 ? 15.428 18.985 -6.292 1.00 73.06 384 SER A C 1
ATOM 3030 O O . SER A 1 384 ? 15.490 19.446 -7.431 1.00 73.06 384 SER A O 1
ATOM 3032 N N . ALA A 1 385 ? 16.438 19.099 -5.422 1.00 77.62 385 ALA A N 1
ATOM 3033 C CA . ALA A 1 385 ? 17.708 19.743 -5.755 1.00 77.62 385 ALA A CA 1
ATOM 3034 C C . ALA A 1 385 ? 18.449 18.996 -6.876 1.00 77.62 385 ALA A C 1
ATOM 3036 O O . ALA A 1 385 ? 18.885 19.620 -7.840 1.00 77.62 385 ALA A O 1
ATOM 3037 N N . ARG A 1 386 ? 18.505 17.660 -6.818 1.00 75.19 386 ARG A N 1
ATOM 3038 C CA . ARG A 1 386 ? 19.101 16.846 -7.891 1.00 75.19 386 ARG A CA 1
ATOM 3039 C C . ARG A 1 386 ? 18.356 16.952 -9.214 1.00 75.19 386 ARG A C 1
ATOM 3041 O O . ARG A 1 386 ? 18.984 17.029 -10.265 1.00 75.19 386 ARG A O 1
ATOM 3048 N N . PHE A 1 387 ? 17.025 16.982 -9.176 1.00 70.38 387 PHE A N 1
ATOM 3049 C CA . PHE A 1 387 ? 16.231 17.191 -10.388 1.00 70.38 387 PHE A CA 1
ATOM 3050 C C . PHE A 1 387 ? 16.502 18.556 -11.028 1.00 70.38 387 PHE A C 1
ATOM 3052 O O . PHE A 1 387 ? 16.510 18.663 -12.253 1.00 70.38 387 PHE A O 1
ATOM 3059 N N . ALA A 1 388 ? 16.763 19.586 -10.218 1.00 73.19 388 ALA A N 1
ATOM 3060 C CA . ALA A 1 388 ? 17.179 20.889 -10.724 1.00 73.19 388 ALA A CA 1
ATOM 3061 C C . ALA A 1 388 ? 18.567 20.829 -11.391 1.00 73.19 388 ALA A C 1
ATOM 3063 O O . ALA A 1 388 ? 18.705 21.314 -12.509 1.00 73.19 388 ALA A O 1
ATOM 3064 N N . GLU A 1 389 ? 19.551 20.162 -10.775 1.00 78.69 389 GLU A N 1
ATOM 3065 C CA . GLU A 1 389 ? 20.892 19.963 -11.361 1.00 78.69 389 GLU A CA 1
ATOM 3066 C C . GLU A 1 389 ? 20.839 19.203 -12.699 1.00 78.69 389 GLU A C 1
ATOM 3068 O O . GLU A 1 389 ? 21.500 19.583 -13.669 1.00 78.69 389 GLU A O 1
ATOM 3073 N N . LEU A 1 390 ? 20.012 18.153 -12.786 1.00 73.00 390 LEU A N 1
ATOM 3074 C CA . LEU A 1 390 ? 19.780 17.421 -14.034 1.00 73.00 390 LEU A CA 1
ATOM 3075 C C . LEU A 1 390 ? 19.143 18.328 -15.098 1.00 73.00 390 LEU A C 1
ATOM 3077 O O . LEU A 1 390 ? 19.510 18.272 -16.273 1.00 73.00 390 LEU A O 1
ATOM 3081 N N . GLY A 1 391 ? 18.220 19.191 -14.675 1.00 71.62 391 GLY A N 1
ATOM 3082 C CA . GLY A 1 391 ? 17.624 20.237 -15.498 1.00 71.62 391 GLY A CA 1
ATOM 3083 C C . GLY A 1 391 ? 18.632 21.174 -16.129 1.00 71.62 391 GLY A C 1
ATOM 3084 O O . GLY A 1 391 ? 18.621 21.356 -17.349 1.00 71.62 391 GLY A O 1
ATOM 3085 N N . ASP A 1 392 ? 19.511 21.728 -15.301 1.00 79.19 392 ASP A N 1
ATOM 3086 C CA . ASP A 1 392 ? 20.557 22.648 -15.734 1.00 79.19 392 ASP A CA 1
ATOM 3087 C C . ASP A 1 392 ? 21.517 21.952 -16.712 1.00 79.19 392 ASP A C 1
ATOM 3089 O O . ASP A 1 392 ? 21.811 22.490 -17.779 1.00 79.19 392 ASP A O 1
ATOM 3093 N N . SER A 1 393 ? 21.904 20.701 -16.435 1.00 75.19 393 SER A N 1
ATOM 3094 C CA . SER A 1 393 ? 22.770 19.914 -17.325 1.00 75.19 393 SER A CA 1
ATOM 3095 C C . SER A 1 393 ? 22.129 19.632 -18.694 1.00 75.19 393 SER A C 1
ATOM 3097 O O . SER A 1 393 ? 22.771 19.780 -19.740 1.00 75.19 393 SER A O 1
ATOM 3099 N N . VAL A 1 394 ? 20.839 19.278 -18.725 1.00 71.12 394 VAL A N 1
ATOM 3100 C CA . VAL A 1 394 ? 20.096 19.059 -19.979 1.00 71.12 394 VAL A CA 1
ATOM 3101 C C . VAL A 1 394 ? 19.939 20.367 -20.761 1.00 71.12 394 VAL A C 1
ATOM 3103 O O . VAL A 1 394 ? 20.056 20.364 -21.992 1.00 71.12 394 VAL A O 1
ATOM 3106 N N . ALA A 1 395 ? 19.714 21.486 -20.068 1.00 74.50 395 ALA A N 1
ATOM 3107 C CA . ALA A 1 395 ? 19.628 22.806 -20.682 1.00 74.50 395 ALA A CA 1
ATOM 3108 C C . ALA A 1 395 ? 20.970 23.244 -21.293 1.00 74.50 395 ALA A C 1
ATOM 3110 O O . ALA A 1 395 ? 20.996 23.695 -22.442 1.00 74.50 395 ALA A O 1
ATOM 3111 N N . GLU A 1 396 ? 22.084 23.053 -20.581 1.00 81.38 396 GLU A N 1
ATOM 3112 C CA . GLU A 1 396 ? 23.437 23.326 -21.081 1.00 81.38 396 GLU A CA 1
ATOM 3113 C C . GLU A 1 396 ? 23.776 22.474 -22.310 1.00 81.38 396 GLU A C 1
ATOM 3115 O O . GLU A 1 396 ? 24.250 22.995 -23.325 1.00 81.38 396 GLU A O 1
ATOM 3120 N N . TRP A 1 397 ? 23.477 21.172 -22.264 1.00 79.81 397 TRP A N 1
ATOM 3121 C CA . TRP A 1 397 ? 23.703 20.268 -23.391 1.00 79.81 397 TRP A CA 1
ATOM 3122 C C . TRP A 1 397 ? 22.889 20.670 -24.627 1.00 79.81 397 TRP A C 1
ATOM 3124 O O . TRP A 1 397 ? 23.406 20.679 -25.749 1.00 79.81 397 TRP A O 1
ATOM 3134 N N . TYR A 1 398 ? 21.625 21.060 -24.442 1.00 76.06 398 TYR A N 1
ATOM 3135 C CA . TYR A 1 398 ? 20.793 21.532 -25.547 1.00 76.06 398 TYR A CA 1
ATOM 3136 C C . TYR A 1 398 ? 21.293 22.870 -26.116 1.00 76.06 398 TYR A C 1
ATOM 3138 O O . TYR A 1 398 ? 21.364 23.028 -27.337 1.00 76.06 398 TYR A O 1
ATOM 3146 N N . ALA A 1 399 ? 21.720 23.806 -25.261 1.00 79.62 399 ALA A N 1
ATOM 3147 C CA . ALA A 1 399 ? 22.322 25.070 -25.688 1.00 79.62 399 ALA A CA 1
ATOM 3148 C C . ALA A 1 399 ? 23.614 24.851 -26.496 1.00 79.62 399 ALA A C 1
ATOM 3150 O O . ALA A 1 399 ? 23.845 25.531 -27.500 1.00 79.62 399 ALA A O 1
ATOM 3151 N N . PHE A 1 400 ? 24.430 23.866 -26.108 1.00 80.31 400 PHE A N 1
ATOM 3152 C CA . PHE A 1 400 ? 25.616 23.464 -26.862 1.00 80.31 400 PHE A CA 1
ATOM 3153 C C . PHE A 1 400 ? 25.261 22.959 -28.268 1.00 80.31 400 PHE A C 1
ATOM 3155 O O . PHE A 1 400 ? 25.875 23.393 -29.245 1.00 80.31 400 PHE A O 1
ATOM 3162 N N . ILE A 1 401 ? 24.242 22.099 -28.395 1.00 73.75 401 ILE A N 1
ATOM 3163 C CA . ILE A 1 401 ? 23.766 21.617 -29.701 1.00 73.75 401 ILE A CA 1
ATOM 3164 C C . ILE A 1 401 ? 23.296 22.785 -30.565 1.00 73.75 401 ILE A C 1
ATOM 3166 O O . ILE A 1 401 ? 23.737 22.917 -31.703 1.00 73.75 401 ILE A O 1
ATOM 3170 N N . GLU A 1 402 ? 22.444 23.662 -30.038 1.00 86.50 402 GLU A N 1
ATOM 3171 C CA . GLU A 1 402 ? 21.945 24.819 -30.789 1.00 86.50 402 GLU A CA 1
ATOM 3172 C C . GLU A 1 402 ? 23.087 25.742 -31.255 1.00 86.50 402 GLU A C 1
ATOM 3174 O O . GLU A 1 402 ? 23.092 26.192 -32.403 1.00 86.50 402 GLU A O 1
ATOM 3179 N N . SER A 1 403 ? 24.107 25.952 -30.417 1.00 86.00 403 SER A N 1
ATOM 3180 C CA . SER A 1 403 ? 25.312 26.707 -30.782 1.00 86.00 403 SER A CA 1
ATOM 3181 C C . SER A 1 403 ? 26.107 26.035 -31.911 1.00 86.00 403 SER A C 1
ATOM 3183 O O . SER A 1 403 ? 26.506 26.700 -32.869 1.00 86.00 403 SER A O 1
ATOM 3185 N N . ALA A 1 404 ? 26.282 24.710 -31.863 1.00 75.62 404 ALA A N 1
ATOM 3186 C CA . ALA A 1 404 ? 26.973 23.957 -32.910 1.00 75.62 404 ALA A CA 1
ATOM 3187 C C . ALA A 1 404 ? 26.239 24.027 -34.265 1.00 75.62 404 ALA A C 1
ATOM 3189 O O . ALA A 1 404 ? 26.878 24.178 -35.307 1.00 75.62 404 ALA A O 1
ATOM 3190 N N . PHE A 1 405 ? 24.903 23.985 -34.257 1.00 82.38 405 PHE A N 1
ATOM 3191 C CA . PHE A 1 405 ? 24.078 24.179 -35.456 1.00 82.38 405 PHE A CA 1
ATOM 3192 C C . PHE A 1 405 ? 24.143 25.605 -36.009 1.00 82.38 405 PHE A C 1
ATOM 3194 O O . PHE A 1 405 ? 24.098 25.796 -37.224 1.00 82.38 405 PHE A O 1
ATOM 3201 N N . ALA A 1 406 ? 24.255 26.612 -35.139 1.00 82.44 406 ALA A N 1
ATOM 3202 C CA . ALA A 1 406 ? 24.390 28.004 -35.558 1.00 82.44 406 ALA A CA 1
ATOM 3203 C C . ALA A 1 406 ? 25.754 28.289 -36.208 1.00 82.44 406 ALA A C 1
ATOM 3205 O O . ALA A 1 406 ? 25.843 29.102 -37.127 1.00 82.44 406 ALA A O 1
ATOM 3206 N N . GLN A 1 407 ? 26.813 27.621 -35.744 1.00 85.31 407 GLN A N 1
ATOM 3207 C CA . GLN A 1 407 ? 28.177 27.828 -36.238 1.00 85.31 407 GLN A CA 1
ATOM 3208 C C . GLN A 1 407 ? 28.487 27.064 -37.528 1.00 85.31 407 GLN A C 1
ATOM 3210 O O . GLN A 1 407 ? 29.426 27.438 -38.230 1.00 85.31 407 GLN A O 1
ATOM 3215 N N . ASN A 1 408 ? 27.727 26.014 -37.856 1.00 78.00 408 ASN A N 1
ATOM 3216 C CA . ASN A 1 408 ? 28.056 25.140 -38.975 1.00 78.00 408 ASN A CA 1
ATOM 3217 C C . ASN A 1 408 ? 26.853 24.898 -39.896 1.00 78.00 408 ASN A C 1
ATOM 3219 O O . ASN A 1 408 ? 25.992 24.062 -39.627 1.00 78.00 408 ASN A O 1
ATOM 3223 N N . ALA A 1 409 ? 26.807 25.636 -41.010 1.00 76.44 409 ALA A N 1
ATOM 3224 C CA . ALA A 1 409 ? 25.683 25.607 -41.947 1.00 76.44 409 ALA A CA 1
ATOM 3225 C C . ALA A 1 409 ? 25.436 24.208 -42.542 1.00 76.44 409 ALA A C 1
ATOM 3227 O O . ALA A 1 409 ? 24.285 23.843 -42.760 1.00 76.44 409 ALA A O 1
ATOM 3228 N N . GLU A 1 410 ? 26.491 23.404 -42.713 1.00 77.00 410 GLU A N 1
ATOM 3229 C CA . GLU A 1 410 ? 26.413 22.032 -43.236 1.00 77.00 410 GLU A CA 1
ATOM 3230 C C . GLU A 1 410 ? 25.636 21.074 -42.318 1.00 77.00 410 GLU A C 1
ATOM 3232 O O . GLU A 1 410 ? 25.111 20.059 -42.773 1.00 77.00 410 GLU A O 1
ATOM 3237 N N . PHE A 1 411 ? 25.505 21.388 -41.023 1.00 77.75 411 PHE A N 1
ATOM 3238 C CA . PHE A 1 411 ? 24.707 20.573 -40.103 1.00 77.75 411 PHE A CA 1
ATOM 3239 C C . PHE A 1 411 ? 23.207 20.710 -40.361 1.00 77.75 411 PHE A C 1
ATOM 3241 O O . PHE A 1 411 ? 22.450 19.805 -40.009 1.00 77.75 411 PHE A O 1
ATOM 3248 N N . ASN A 1 412 ? 22.769 21.795 -41.011 1.00 79.19 412 ASN A N 1
ATOM 3249 C CA . ASN A 1 412 ? 21.355 21.979 -41.314 1.00 79.19 412 ASN A CA 1
ATOM 3250 C C . ASN A 1 412 ? 20.850 21.026 -42.400 1.00 79.19 412 ASN A C 1
ATOM 3252 O O . ASN A 1 412 ? 19.677 20.656 -42.355 1.00 79.19 412 ASN A O 1
ATOM 3256 N N . ASP A 1 413 ? 21.730 20.589 -43.300 1.00 83.94 413 ASP A N 1
ATOM 3257 C CA . ASP A 1 413 ? 21.385 19.705 -44.417 1.00 83.94 413 ASP A CA 1
ATOM 3258 C C . ASP A 1 413 ? 21.499 18.213 -44.051 1.00 83.94 413 ASP A C 1
ATOM 3260 O O . ASP A 1 413 ? 21.114 17.338 -44.828 1.00 83.94 413 ASP A O 1
ATOM 3264 N N . ASN A 1 414 ? 22.007 17.895 -42.855 1.00 87.69 414 ASN A N 1
ATOM 3265 C CA . ASN A 1 414 ? 22.163 16.524 -42.385 1.00 87.69 414 ASN A CA 1
ATOM 3266 C C . ASN A 1 414 ? 20.934 16.064 -41.579 1.00 87.69 414 ASN A C 1
ATOM 3268 O O . ASN A 1 414 ? 20.728 16.462 -40.431 1.00 87.69 414 ASN A O 1
ATOM 3272 N N . GLU A 1 415 ? 20.143 15.170 -42.173 1.00 82.62 415 GLU A N 1
ATOM 3273 C CA . GLU A 1 415 ? 18.891 14.644 -41.611 1.00 82.62 415 GLU A CA 1
ATOM 3274 C C . GLU A 1 415 ? 19.069 13.976 -40.234 1.00 82.62 415 GLU A C 1
ATOM 3276 O O . GLU A 1 415 ? 18.248 14.174 -39.338 1.00 82.62 415 GLU A O 1
ATOM 3281 N N . GLN A 1 416 ? 20.176 13.255 -40.014 1.00 75.56 416 GLN A N 1
ATOM 3282 C CA . GLN A 1 416 ? 20.452 12.598 -38.729 1.00 75.56 416 GLN A CA 1
ATOM 3283 C C . GLN A 1 416 ? 20.743 13.613 -37.620 1.00 75.56 416 GLN A C 1
ATOM 3285 O O . GLN A 1 416 ? 20.323 13.430 -36.476 1.00 75.56 416 GLN A O 1
ATOM 3290 N N . LEU A 1 417 ? 21.444 14.700 -37.954 1.00 76.75 417 LEU A N 1
ATOM 3291 C CA . LEU A 1 417 ? 21.707 15.777 -37.007 1.00 76.75 417 LEU A CA 1
ATOM 3292 C C . LEU A 1 417 ? 20.410 16.542 -36.700 1.00 76.75 417 LEU A C 1
ATOM 3294 O O . LEU A 1 417 ? 20.136 16.815 -35.530 1.00 76.75 417 LEU A O 1
ATOM 3298 N N . GLN A 1 418 ? 19.571 16.829 -37.700 1.00 83.06 418 GLN A N 1
ATOM 3299 C CA . GLN A 1 418 ? 18.256 17.456 -37.488 1.00 83.06 418 GLN A CA 1
ATOM 3300 C C . GLN A 1 418 ? 17.348 16.615 -36.581 1.00 83.06 418 GLN A C 1
ATOM 3302 O O . GLN A 1 418 ? 16.674 17.150 -35.694 1.00 83.06 418 GLN A O 1
ATOM 3307 N N . GLU A 1 419 ? 17.362 15.290 -36.743 1.00 80.12 419 GLU A N 1
ATOM 3308 C CA . GLU A 1 419 ? 16.645 14.387 -35.846 1.00 80.12 419 GLU A CA 1
ATOM 3309 C C . GLU A 1 419 ? 17.198 14.458 -34.413 1.00 80.12 419 GLU A C 1
ATOM 3311 O O . GLU A 1 419 ? 16.422 14.548 -33.456 1.00 80.12 419 GLU A O 1
ATOM 3316 N N . LEU A 1 420 ? 18.525 14.485 -34.248 1.00 74.44 420 LEU A N 1
ATOM 3317 C CA . LEU A 1 420 ? 19.173 14.625 -32.942 1.00 74.44 420 LEU A CA 1
ATOM 3318 C C . LEU A 1 420 ? 18.785 15.945 -32.252 1.00 74.44 420 LEU A C 1
ATOM 3320 O O . LEU A 1 420 ? 18.424 15.939 -31.075 1.00 74.44 420 LEU A O 1
ATOM 3324 N N . ARG A 1 421 ? 18.774 17.059 -32.996 1.00 83.69 421 ARG A N 1
ATOM 3325 C CA . ARG A 1 421 ? 18.331 18.381 -32.520 1.00 83.69 421 ARG A CA 1
ATOM 3326 C C . ARG A 1 421 ? 16.862 18.369 -32.096 1.00 83.69 421 ARG A C 1
ATOM 3328 O O . ARG A 1 421 ? 16.523 18.877 -31.030 1.00 83.69 421 ARG A O 1
ATOM 3335 N N . SER A 1 422 ? 15.990 17.737 -32.887 1.00 83.19 422 SER A N 1
ATOM 3336 C CA . SER A 1 422 ? 14.567 17.574 -32.558 1.00 83.19 422 SER A CA 1
ATOM 3337 C C . SER A 1 422 ? 14.358 16.762 -31.276 1.00 83.19 422 SER A C 1
ATOM 3339 O O . SER A 1 422 ? 13.567 17.148 -30.413 1.00 83.19 422 SER A O 1
ATOM 3341 N N . ARG A 1 423 ? 15.094 15.654 -31.116 1.00 77.00 423 ARG A N 1
ATOM 3342 C CA . ARG A 1 423 ? 15.057 14.824 -29.903 1.00 77.00 423 ARG A CA 1
ATOM 3343 C C . ARG A 1 423 ? 15.578 15.583 -28.685 1.00 77.00 423 ARG A C 1
ATOM 3345 O O . ARG A 1 423 ? 14.925 15.545 -27.647 1.00 77.00 423 ARG A O 1
ATOM 3352 N N . GLY A 1 424 ? 16.684 16.316 -28.822 1.00 76.00 424 GLY A N 1
ATOM 3353 C CA . GLY A 1 424 ? 17.227 17.152 -27.751 1.00 76.00 424 GLY A CA 1
ATOM 3354 C C . GLY A 1 424 ? 16.249 18.236 -27.300 1.00 76.00 424 GLY A C 1
ATOM 3355 O O . GLY A 1 424 ? 16.029 18.399 -26.105 1.00 76.00 424 GLY A O 1
ATOM 3356 N N . LYS A 1 425 ? 15.556 18.883 -28.246 1.00 81.62 425 LYS A N 1
ATOM 3357 C CA . LYS A 1 425 ? 14.506 19.863 -27.941 1.00 81.62 425 LYS A CA 1
ATOM 3358 C C . LYS A 1 425 ? 13.340 19.247 -27.168 1.00 81.62 425 LYS A C 1
ATOM 3360 O O . LYS A 1 425 ? 12.869 19.834 -26.201 1.00 81.62 425 LYS A O 1
ATOM 3365 N N . LYS A 1 426 ? 12.870 18.062 -27.580 1.00 79.19 426 LYS A N 1
ATOM 3366 C CA . LYS A 1 426 ? 11.797 17.340 -26.873 1.00 79.19 426 LYS A CA 1
ATOM 3367 C C . LYS A 1 426 ? 12.213 16.951 -25.458 1.00 79.19 426 LYS A C 1
ATOM 3369 O O . LYS A 1 426 ? 11.405 17.089 -24.550 1.00 79.19 426 LYS A O 1
ATOM 3374 N N . LEU A 1 427 ? 13.452 16.487 -25.282 1.00 73.81 427 LEU A N 1
ATOM 3375 C CA . LEU A 1 427 ? 13.990 16.128 -23.973 1.00 73.81 427 LEU A CA 1
ATOM 3376 C C . LEU A 1 427 ? 14.097 17.353 -23.057 1.00 73.81 427 LEU A C 1
ATOM 3378 O O . LEU A 1 427 ? 13.656 17.281 -21.919 1.00 73.81 427 LEU A O 1
ATOM 3382 N N . ALA A 1 428 ? 14.599 18.483 -23.562 1.00 72.44 428 ALA A N 1
ATOM 3383 C CA . ALA A 1 428 ? 14.686 19.726 -22.798 1.00 72.44 428 ALA A CA 1
ATOM 3384 C C . ALA A 1 428 ? 13.306 20.225 -22.336 1.00 72.44 428 ALA A C 1
ATOM 3386 O O . ALA A 1 428 ? 13.151 20.598 -21.176 1.00 72.44 428 ALA A O 1
ATOM 3387 N N . VAL A 1 429 ? 12.291 20.167 -23.210 1.00 76.50 429 VAL A N 1
ATOM 3388 C CA . VAL A 1 429 ? 10.901 20.500 -22.847 1.00 76.50 429 VAL A CA 1
ATOM 3389 C C . VAL A 1 429 ? 10.366 19.538 -21.784 1.00 76.50 429 VAL A C 1
ATOM 3391 O O . VAL A 1 429 ? 9.871 19.998 -20.766 1.00 76.50 429 VAL A O 1
ATOM 3394 N N . LEU A 1 430 ? 10.537 18.224 -21.966 1.00 72.50 430 LEU A N 1
ATOM 3395 C CA . LEU A 1 430 ? 10.113 17.211 -20.988 1.00 72.50 430 LEU A CA 1
ATOM 3396 C C . LEU A 1 430 ? 10.752 17.416 -19.611 1.00 72.50 430 LEU A C 1
ATOM 3398 O O . LEU A 1 430 ? 10.075 17.304 -18.596 1.00 72.50 430 LEU A O 1
ATOM 3402 N N . VAL A 1 431 ? 12.050 17.713 -19.573 1.00 72.06 431 VAL A N 1
ATOM 3403 C CA . VAL A 1 431 ? 12.781 17.944 -18.324 1.00 72.06 431 VAL A CA 1
ATOM 3404 C C . VAL A 1 431 ? 12.342 19.256 -17.670 1.00 72.06 431 VAL A C 1
ATOM 3406 O O . VAL A 1 431 ? 12.125 19.276 -16.464 1.00 72.06 431 VAL A O 1
ATOM 3409 N N . SER A 1 432 ? 12.124 20.329 -18.439 1.00 73.38 432 SER A N 1
ATOM 3410 C CA . SER A 1 432 ? 11.528 21.565 -17.908 1.00 73.38 432 SER A CA 1
ATOM 3411 C C . SER A 1 432 ? 10.116 21.351 -17.361 1.00 73.38 432 SER A C 1
ATOM 3413 O O . SER A 1 432 ? 9.826 21.833 -16.269 1.00 73.38 432 SER A O 1
ATOM 3415 N N . ASP A 1 433 ? 9.270 20.593 -18.061 1.00 74.38 433 ASP A N 1
ATOM 3416 C CA . ASP A 1 433 ? 7.917 20.264 -17.604 1.00 74.38 433 ASP A CA 1
ATOM 3417 C C . ASP A 1 433 ? 7.961 19.446 -16.304 1.00 74.38 433 ASP A C 1
ATOM 3419 O O . ASP A 1 433 ? 7.233 19.759 -15.368 1.00 74.38 433 ASP A O 1
ATOM 3423 N N . LEU A 1 434 ? 8.858 18.457 -16.198 1.00 69.12 434 LEU A N 1
ATOM 3424 C CA . LEU A 1 434 ? 9.063 17.671 -14.973 1.00 69.12 434 LEU A CA 1
ATOM 3425 C C . LEU A 1 434 ? 9.579 18.523 -13.805 1.00 69.12 434 LEU A C 1
ATOM 3427 O O . LEU A 1 434 ? 9.168 18.315 -12.666 1.00 69.12 434 LEU A O 1
ATOM 3431 N N . ILE A 1 435 ? 10.455 19.495 -14.067 1.00 71.19 435 ILE A N 1
ATOM 3432 C CA . ILE A 1 435 ? 10.960 20.425 -13.047 1.00 71.19 435 ILE A CA 1
ATOM 3433 C C . ILE A 1 435 ? 9.857 21.372 -12.581 1.00 71.19 435 ILE A C 1
ATOM 3435 O O . ILE A 1 435 ? 9.724 21.601 -11.381 1.00 71.19 435 ILE A O 1
ATOM 3439 N N . GLU A 1 436 ? 9.053 21.911 -13.494 1.00 72.50 436 GLU A N 1
ATOM 3440 C CA . GLU A 1 436 ? 7.877 22.713 -13.144 1.00 72.50 436 GLU A CA 1
ATOM 3441 C C . GLU A 1 436 ? 6.829 21.868 -12.404 1.00 72.50 436 GLU A C 1
ATOM 3443 O O . GLU A 1 436 ? 6.223 22.334 -11.438 1.00 72.50 436 GLU A O 1
ATOM 3448 N N . GLU A 1 437 ? 6.656 20.595 -12.762 1.00 68.69 437 GLU A N 1
ATOM 3449 C CA . GLU A 1 437 ? 5.773 19.661 -12.059 1.00 68.69 437 GLU A CA 1
ATOM 3450 C C . GLU A 1 437 ? 6.279 19.346 -10.637 1.00 68.69 437 GLU A C 1
ATOM 3452 O O . GLU A 1 437 ? 5.488 19.325 -9.687 1.00 68.69 437 GLU A O 1
ATOM 3457 N N . ALA A 1 438 ? 7.595 19.179 -10.465 1.00 62.81 438 ALA A N 1
ATOM 3458 C CA . ALA A 1 438 ? 8.245 18.994 -9.168 1.00 62.81 438 ALA A CA 1
ATOM 3459 C C . ALA A 1 438 ? 8.165 20.261 -8.295 1.00 62.81 438 ALA A C 1
ATOM 3461 O O . ALA A 1 438 ? 7.796 20.173 -7.124 1.00 62.81 438 ALA A O 1
ATOM 3462 N N . LYS A 1 439 ? 8.423 21.446 -8.869 1.00 65.56 439 LYS A N 1
ATOM 3463 C CA . LYS A 1 439 ? 8.325 22.752 -8.184 1.00 65.56 439 LYS A CA 1
ATOM 3464 C C . LYS A 1 439 ? 6.894 23.101 -7.789 1.00 65.56 439 LYS A C 1
ATOM 3466 O O . LYS A 1 439 ? 6.664 23.603 -6.691 1.00 65.56 439 LYS A O 1
ATOM 3471 N N . SER A 1 440 ? 5.929 22.838 -8.669 1.00 65.50 440 SER A N 1
ATOM 3472 C CA . SER A 1 440 ? 4.504 23.059 -8.393 1.00 65.50 440 SER A CA 1
ATOM 3473 C C . SER A 1 440 ? 3.923 22.020 -7.434 1.00 65.50 440 SER A C 1
ATOM 3475 O O . SER A 1 440 ? 2.821 22.211 -6.914 1.00 65.50 440 SER A O 1
ATOM 3477 N N . GLY A 1 441 ? 4.644 20.917 -7.199 1.00 54.19 441 GLY A N 1
ATOM 3478 C CA . GLY A 1 441 ? 4.156 19.783 -6.432 1.00 54.19 441 GLY A CA 1
ATOM 3479 C C . GLY A 1 441 ? 2.872 19.210 -7.032 1.00 54.19 441 GLY A C 1
ATOM 3480 O O . GLY A 1 441 ? 2.003 18.786 -6.291 1.00 54.19 441 GLY A O 1
ATOM 3481 N N . SER A 1 442 ? 2.669 19.228 -8.348 1.00 50.88 442 SER A N 1
ATOM 3482 C CA . SER A 1 442 ? 1.355 18.896 -8.928 1.00 50.88 442 SER A CA 1
ATOM 3483 C C . SER A 1 442 ? 0.977 17.412 -8.758 1.00 50.88 442 SER A C 1
ATOM 3485 O O . SER A 1 442 ? -0.163 17.100 -8.412 1.00 50.88 442 SER A O 1
ATOM 3487 N N . ARG A 1 443 ? 1.944 16.491 -8.894 1.00 46.25 443 ARG A N 1
ATOM 3488 C CA . ARG A 1 443 ? 1.741 15.043 -8.679 1.00 46.25 443 ARG A CA 1
ATOM 3489 C C . ARG A 1 443 ? 1.972 14.606 -7.231 1.00 46.25 443 ARG A C 1
ATOM 3491 O O . ARG A 1 443 ? 1.090 14.012 -6.623 1.00 46.25 443 ARG A O 1
ATOM 3498 N N . VAL A 1 444 ? 3.105 14.984 -6.634 1.00 46.16 444 VAL A N 1
ATOM 3499 C CA . VAL A 1 444 ? 3.419 14.667 -5.222 1.00 46.16 444 VAL A CA 1
ATOM 3500 C C . VAL A 1 444 ? 2.551 15.476 -4.255 1.00 46.16 444 VAL A C 1
ATOM 3502 O O . VAL A 1 444 ? 2.211 15.015 -3.173 1.00 46.16 444 VAL A O 1
ATOM 3505 N N . GLY A 1 445 ? 2.111 16.670 -4.643 1.00 43.94 445 GLY A N 1
ATOM 3506 C CA . GLY A 1 445 ? 1.188 17.496 -3.869 1.00 43.94 445 GLY A CA 1
ATOM 3507 C C . GLY A 1 445 ? -0.276 17.096 -3.991 1.00 43.94 445 GLY A C 1
ATOM 3508 O O . GLY A 1 445 ? -1.057 17.559 -3.168 1.00 43.94 445 GLY A O 1
ATOM 3509 N N . GLN A 1 446 ? -0.675 16.212 -4.915 1.00 43.69 446 GLN A N 1
ATOM 3510 C CA . GLN A 1 446 ? -1.969 15.524 -4.794 1.00 43.69 446 GLN A CA 1
ATOM 3511 C C . GLN A 1 446 ? -1.950 14.540 -3.617 1.00 43.69 446 GLN A C 1
ATOM 3513 O O . GLN A 1 446 ? -2.899 14.524 -2.834 1.00 43.69 446 GLN A O 1
ATOM 3518 N N . ASP A 1 447 ? -0.844 13.821 -3.407 1.00 43.12 447 ASP A N 1
ATOM 3519 C CA . ASP A 1 447 ? -0.655 12.988 -2.214 1.00 43.12 447 ASP A CA 1
ATOM 3520 C C . ASP A 1 447 ? -0.380 13.832 -0.959 1.00 43.12 447 ASP A C 1
ATOM 3522 O O . ASP A 1 447 ? -0.954 13.569 0.095 1.00 43.12 447 ASP A O 1
ATOM 3526 N N . ARG A 1 448 ? 0.370 14.938 -1.064 1.00 41.31 448 ARG A N 1
ATOM 3527 C CA . ARG A 1 448 ? 0.565 15.900 0.038 1.00 41.31 448 ARG A CA 1
ATOM 3528 C C . ARG A 1 448 ? -0.742 16.598 0.432 1.00 41.31 448 ARG A C 1
ATOM 3530 O O . ARG A 1 448 ? -0.957 16.821 1.614 1.00 41.31 448 ARG A O 1
ATOM 3537 N N . LYS A 1 449 ? -1.645 16.907 -0.513 1.00 48.38 449 LYS A N 1
ATOM 3538 C CA . LYS A 1 449 ? -2.998 17.435 -0.230 1.00 48.38 449 LYS A CA 1
ATOM 3539 C C . LYS A 1 449 ? -3.904 16.387 0.412 1.00 48.38 449 LYS A C 1
ATOM 3541 O O . LYS A 1 449 ? -4.702 16.760 1.260 1.00 48.38 449 LYS A O 1
ATOM 3546 N N . LYS A 1 450 ? -3.765 15.100 0.073 1.00 49.81 450 LYS A N 1
ATOM 3547 C CA . LYS A 1 450 ? -4.456 14.008 0.783 1.00 49.81 450 LYS A CA 1
ATOM 3548 C C . LYS A 1 450 ? -3.927 13.808 2.208 1.00 49.81 450 LYS A C 1
ATOM 3550 O O . LYS A 1 450 ? -4.705 13.486 3.092 1.00 49.81 450 LYS A O 1
ATOM 3555 N N . VAL A 1 451 ? -2.632 14.037 2.440 1.00 44.00 451 VAL A N 1
ATOM 3556 C CA . VAL A 1 451 ? -1.991 13.932 3.767 1.00 44.00 451 VAL A CA 1
ATOM 3557 C C . VAL A 1 451 ? -2.195 15.192 4.634 1.00 44.00 451 VAL A C 1
ATOM 3559 O O . VAL A 1 451 ? -2.217 15.086 5.856 1.00 44.00 451 VAL A O 1
ATOM 3562 N N . ASN A 1 452 ? -2.376 16.374 4.029 1.00 39.72 452 ASN A N 1
ATOM 3563 C CA . ASN A 1 452 ? -2.522 17.663 4.728 1.00 39.72 452 ASN A CA 1
ATOM 3564 C C . ASN A 1 452 ? -3.932 18.276 4.677 1.00 39.72 452 ASN A C 1
ATOM 3566 O O . ASN A 1 452 ? -4.085 19.423 5.093 1.00 39.72 452 ASN A O 1
ATOM 3570 N N . ALA A 1 453 ? -4.958 17.587 4.169 1.00 38.88 453 ALA A N 1
ATOM 3571 C CA . ALA A 1 453 ? -6.325 18.103 4.243 1.00 38.88 453 ALA A CA 1
ATOM 3572 C C . ALA A 1 453 ? -6.775 18.155 5.720 1.00 38.88 453 ALA A C 1
ATOM 3574 O O . ALA A 1 453 ? -6.871 17.099 6.350 1.00 38.88 453 ALA A O 1
ATOM 3575 N N . PRO A 1 454 ? -7.049 19.341 6.300 1.00 39.41 454 PRO A N 1
ATOM 3576 C CA . PRO A 1 454 ? -7.689 19.409 7.601 1.00 39.41 454 PRO A CA 1
ATOM 3577 C C . PRO A 1 454 ? -9.111 18.871 7.451 1.00 39.41 454 PRO A C 1
ATOM 3579 O O . PRO A 1 454 ? -9.861 19.304 6.575 1.00 39.41 454 PRO A O 1
ATOM 3582 N N . TRP A 1 455 ? -9.463 17.901 8.291 1.00 38.34 455 TRP A N 1
ATOM 3583 C CA . TRP A 1 455 ? -10.833 17.421 8.406 1.00 38.34 455 TRP A CA 1
ATOM 3584 C C . TRP A 1 455 ? -11.696 18.602 8.865 1.00 38.34 455 TRP A C 1
ATOM 3586 O O . TRP A 1 455 ? -11.508 19.113 9.968 1.00 38.34 455 TRP A O 1
ATOM 3596 N N . HIS A 1 456 ? -12.593 19.078 8.002 1.00 32.78 456 HIS A N 1
ATOM 3597 C CA . HIS A 1 456 ? -13.649 19.988 8.425 1.00 32.78 456 HIS A CA 1
ATOM 3598 C C . HIS A 1 456 ? -14.595 19.194 9.330 1.00 32.78 456 HIS A C 1
ATOM 3600 O O . HIS A 1 456 ? -15.149 18.184 8.895 1.00 32.78 456 HIS A O 1
ATOM 3606 N N . GLU A 1 457 ? -14.734 19.621 10.588 1.00 31.06 457 GLU A N 1
ATOM 3607 C CA . GLU A 1 457 ? -15.775 19.119 11.487 1.00 31.06 457 GLU A CA 1
ATOM 3608 C C . GLU A 1 457 ? -17.134 19.268 10.785 1.00 31.06 457 GLU A C 1
ATOM 3610 O O . GLU A 1 457 ? -17.461 20.374 10.340 1.00 31.06 457 GLU A O 1
ATOM 3615 N N . PRO A 1 458 ? -17.913 18.184 10.616 1.00 35.81 458 PRO A N 1
ATOM 3616 C CA . PRO A 1 458 ? -19.279 18.305 10.149 1.00 35.81 458 PRO A CA 1
ATOM 3617 C C . PRO A 1 458 ? -20.055 19.072 11.219 1.00 35.81 458 PRO A C 1
ATOM 3619 O O . PRO A 1 458 ? -20.102 18.639 12.370 1.00 35.81 458 PRO A O 1
ATOM 3622 N N . GLU A 1 459 ? -20.635 20.211 10.837 1.00 37.34 459 GLU A N 1
ATOM 3623 C CA . GLU A 1 459 ? -21.631 20.910 11.649 1.00 37.34 459 GLU A CA 1
ATOM 3624 C C . GLU A 1 459 ? -22.686 19.904 12.124 1.00 37.34 459 GLU A C 1
ATOM 3626 O O . GLU A 1 459 ? -23.161 19.100 11.322 1.00 37.34 459 GLU A O 1
ATOM 3631 N N . GLU A 1 460 ? -22.986 19.960 13.425 1.00 37.97 460 GLU A N 1
ATOM 3632 C CA . GLU A 1 460 ? -23.944 19.172 14.212 1.00 37.97 460 GLU A CA 1
ATOM 3633 C C . GLU A 1 460 ? -25.064 18.499 13.392 1.00 37.97 460 GLU A C 1
ATOM 3635 O O . GLU A 1 460 ? -26.212 18.940 13.354 1.00 37.97 460 GLU A O 1
ATOM 3640 N N . ALA A 1 461 ? -24.737 17.381 12.750 1.00 46.59 461 ALA A N 1
ATOM 3641 C CA . ALA A 1 461 ? -25.709 16.442 12.226 1.00 46.59 461 ALA A CA 1
ATOM 3642 C C . ALA A 1 461 ? -25.867 15.342 13.274 1.00 46.59 461 ALA A C 1
ATOM 3644 O O . ALA A 1 461 ? -24.876 14.825 13.789 1.00 46.59 461 ALA A O 1
ATOM 3645 N N . SER A 1 462 ? -27.118 15.025 13.608 1.00 43.47 462 SER A N 1
ATOM 3646 C CA . SER A 1 462 ? -27.519 13.952 14.521 1.00 43.47 462 SER A CA 1
ATOM 3647 C C . SER A 1 462 ? -26.591 12.736 14.432 1.00 43.47 462 SER A C 1
ATOM 3649 O O . SER A 1 462 ? -26.412 12.191 13.341 1.00 43.47 462 SER A O 1
ATOM 3651 N N . LEU A 1 463 ? -26.021 12.342 15.577 1.00 38.31 463 LEU A N 1
ATOM 3652 C CA . LEU A 1 463 ? -25.142 11.179 15.716 1.00 38.31 463 LEU A CA 1
ATOM 3653 C C . LEU A 1 463 ? -25.776 9.950 15.032 1.00 38.31 463 LEU A C 1
ATOM 3655 O O . LEU A 1 463 ? -26.935 9.644 15.335 1.00 38.31 463 LEU A O 1
ATOM 3659 N N . PRO A 1 464 ? -25.062 9.272 14.111 1.00 46.28 464 PRO A N 1
ATOM 3660 C CA . PRO A 1 464 ? -25.540 8.038 13.497 1.00 46.28 464 PRO A CA 1
ATOM 3661 C C . PRO A 1 464 ? -25.776 6.980 14.574 1.00 46.28 464 PRO A C 1
ATOM 3663 O O . PRO A 1 464 ? -25.086 6.958 15.596 1.00 46.28 464 PRO A O 1
ATOM 3666 N N . THR A 1 465 ? -26.748 6.099 14.365 1.00 60.84 465 THR A N 1
ATOM 3667 C CA . THR A 1 465 ? -26.925 4.954 15.261 1.00 60.84 465 THR A CA 1
ATOM 3668 C C . THR A 1 465 ? -25.773 3.957 15.073 1.00 60.84 465 THR A C 1
ATOM 3670 O O . THR A 1 465 ? -25.115 3.948 14.037 1.00 60.84 465 THR A O 1
ATOM 3673 N N . LEU A 1 466 ? -25.512 3.103 16.068 1.00 45.62 466 LEU A N 1
ATOM 3674 C CA . LEU A 1 466 ? -24.452 2.080 16.009 1.00 45.62 466 LEU A CA 1
ATOM 3675 C C . LEU A 1 466 ? -24.583 1.147 14.785 1.00 45.62 466 LEU A C 1
ATOM 3677 O O . LEU A 1 466 ? -23.576 0.700 14.247 1.00 45.62 466 LEU A O 1
ATOM 3681 N N . GLU A 1 467 ? -25.810 0.901 14.314 1.00 56.47 467 GLU A N 1
ATOM 3682 C CA . GLU A 1 467 ? -26.072 0.143 13.080 1.00 56.47 467 GLU A CA 1
ATOM 3683 C C . GLU A 1 467 ? -25.637 0.920 11.822 1.00 56.47 467 GLU A C 1
ATOM 3685 O O . GLU A 1 467 ? -25.067 0.333 10.903 1.00 56.47 467 GLU A O 1
ATOM 3690 N N . ASP A 1 468 ? -25.798 2.250 11.807 1.00 57.88 468 ASP A N 1
ATOM 3691 C CA . ASP A 1 468 ? -25.349 3.104 10.701 1.00 57.88 468 ASP A CA 1
ATOM 3692 C C . ASP A 1 468 ? -23.811 3.179 10.613 1.00 57.88 468 ASP A C 1
ATOM 3694 O O . ASP A 1 468 ? -23.258 3.373 9.528 1.00 57.88 468 ASP A O 1
ATOM 3698 N N . GLU A 1 469 ? -23.096 3.037 11.736 1.00 52.12 469 GLU A N 1
ATOM 3699 C CA . GLU A 1 469 ? -21.626 3.040 11.752 1.00 52.12 469 GLU A CA 1
ATOM 3700 C C . GLU A 1 469 ? -21.022 1.727 11.238 1.00 52.12 469 GLU A C 1
ATOM 3702 O O . GLU A 1 469 ? -20.050 1.773 10.478 1.00 52.12 469 GLU A O 1
ATOM 3707 N N . ASP A 1 470 ? -21.613 0.576 11.570 1.00 53.88 470 ASP A N 1
ATOM 3708 C CA . ASP A 1 470 ? -21.176 -0.735 11.066 1.00 53.88 470 ASP A CA 1
ATOM 3709 C C . ASP A 1 470 ? -21.426 -0.883 9.556 1.00 53.88 470 ASP A C 1
ATOM 3711 O O . ASP A 1 470 ? -20.559 -1.379 8.819 1.00 53.88 470 ASP A O 1
ATOM 3715 N N . ASP A 1 471 ? -22.563 -0.384 9.064 1.00 65.44 471 ASP A N 1
ATOM 3716 C CA . ASP A 1 471 ? -22.862 -0.337 7.630 1.00 65.44 471 ASP A CA 1
ATOM 3717 C C . ASP A 1 471 ? -21.899 0.604 6.896 1.00 65.44 471 ASP A C 1
ATOM 3719 O O . ASP A 1 471 ? -21.366 0.267 5.832 1.00 65.44 471 ASP A O 1
ATOM 3723 N N . ARG A 1 472 ? -21.580 1.756 7.495 1.00 62.69 472 ARG A N 1
ATOM 3724 C CA . ARG A 1 472 ? -20.629 2.721 6.931 1.00 62.69 472 ARG A CA 1
ATOM 3725 C C . ARG A 1 472 ? -19.193 2.197 6.942 1.00 62.69 472 ARG A C 1
ATOM 3727 O O . ARG A 1 472 ? -18.458 2.424 5.979 1.00 62.69 472 ARG A O 1
ATOM 3734 N N . TYR A 1 473 ? -18.786 1.467 7.979 1.00 55.03 473 TYR A N 1
ATOM 3735 C CA . TYR A 1 473 ? -17.473 0.822 8.047 1.00 55.03 473 TYR A CA 1
ATOM 3736 C C . TYR A 1 473 ? -17.356 -0.313 7.026 1.00 55.03 473 TYR A C 1
ATOM 3738 O O . TYR A 1 473 ? -16.346 -0.416 6.325 1.00 55.03 473 TYR A O 1
ATOM 3746 N N . SER A 1 474 ? -18.413 -1.114 6.872 1.00 63.62 474 SER A N 1
ATOM 3747 C CA . SER A 1 474 ? -18.503 -2.158 5.847 1.00 63.62 474 SER A CA 1
ATOM 3748 C C . SER A 1 474 ? -18.433 -1.571 4.436 1.00 63.62 474 SER A C 1
ATOM 3750 O O . SER A 1 474 ? -17.681 -2.073 3.597 1.00 63.62 474 SER A O 1
ATOM 3752 N N . GLN A 1 475 ? -19.133 -0.460 4.190 1.00 68.00 475 GLN A N 1
ATOM 3753 C CA . GLN A 1 475 ? -19.090 0.266 2.923 1.00 68.00 475 GLN A CA 1
ATOM 3754 C C . GLN A 1 475 ? -17.697 0.852 2.646 1.00 68.00 475 GLN A C 1
ATOM 3756 O O . GLN A 1 475 ? -17.169 0.682 1.548 1.00 68.00 475 GLN A O 1
ATOM 3761 N N . MET A 1 476 ? -17.054 1.465 3.643 1.00 62.16 476 MET A N 1
ATOM 3762 C CA . MET A 1 476 ? -15.695 2.000 3.513 1.00 62.16 476 MET A CA 1
ATOM 3763 C C . MET A 1 476 ? -14.669 0.890 3.231 1.00 62.16 476 MET A C 1
ATOM 3765 O O . MET A 1 476 ? -13.800 1.047 2.374 1.00 62.16 476 MET A O 1
ATOM 3769 N N . LEU A 1 477 ? -14.772 -0.259 3.908 1.00 57.31 477 LEU A N 1
ATOM 3770 C CA . LEU A 1 477 ? -13.938 -1.435 3.637 1.00 57.31 477 LEU A CA 1
ATOM 3771 C C . LEU A 1 477 ? -14.131 -1.956 2.213 1.00 57.31 477 LEU A C 1
ATOM 3773 O O . LEU A 1 477 ? -13.159 -2.344 1.562 1.00 57.31 477 LEU A O 1
ATOM 3777 N N . ASP A 1 478 ? -15.368 -1.968 1.727 1.00 68.81 478 ASP A N 1
ATOM 3778 C CA . ASP A 1 478 ? -15.690 -2.358 0.359 1.00 68.81 478 ASP A CA 1
ATOM 3779 C C . ASP A 1 478 ? -15.135 -1.372 -0.677 1.00 68.81 478 ASP A C 1
ATOM 3781 O O . ASP A 1 478 ? -14.601 -1.808 -1.699 1.00 68.81 478 ASP A O 1
ATOM 3785 N N . GLU A 1 479 ? -15.185 -0.067 -0.404 1.00 67.38 479 GLU A N 1
ATOM 3786 C CA . GLU A 1 479 ? -14.602 0.982 -1.250 1.00 67.38 479 GLU A CA 1
ATOM 3787 C C . GLU A 1 479 ? -13.071 0.888 -1.301 1.00 67.38 479 GLU A C 1
ATOM 3789 O O . GLU A 1 479 ? -12.480 0.917 -2.383 1.00 67.38 479 GLU A O 1
ATOM 3794 N N . VAL A 1 480 ? -12.417 0.682 -0.154 1.00 52.78 480 VAL A N 1
ATOM 3795 C CA . VAL A 1 480 ? -10.959 0.489 -0.079 1.00 52.78 480 VAL A CA 1
ATOM 3796 C C . VAL A 1 480 ? -10.536 -0.782 -0.819 1.00 52.78 480 VAL A C 1
ATOM 3798 O O . VAL A 1 480 ? -9.562 -0.765 -1.575 1.00 52.78 480 VAL A O 1
ATOM 3801 N N . LYS A 1 481 ? -11.281 -1.886 -0.663 1.00 67.06 481 LYS A N 1
ATOM 3802 C CA . LYS A 1 481 ? -11.043 -3.122 -1.426 1.00 67.06 481 LYS A CA 1
ATOM 3803 C C . LYS A 1 481 ? -11.234 -2.901 -2.926 1.00 67.06 481 LYS A C 1
ATOM 3805 O O . LYS A 1 481 ? -10.435 -3.417 -3.706 1.00 67.06 481 LYS A O 1
ATOM 3810 N N . ALA A 1 482 ? -12.249 -2.141 -3.335 1.00 71.44 482 ALA A N 1
ATOM 3811 C CA . ALA A 1 482 ? -12.514 -1.846 -4.740 1.00 71.44 482 ALA A CA 1
ATOM 3812 C C . ALA A 1 482 ? -11.397 -1.001 -5.377 1.00 71.44 482 ALA A C 1
ATOM 3814 O O . ALA A 1 482 ? -10.933 -1.329 -6.473 1.00 71.44 482 ALA A O 1
ATOM 3815 N N . GLU A 1 483 ? -10.910 0.034 -4.688 1.00 68.81 483 GLU A N 1
ATOM 3816 C CA . GLU A 1 483 ? -9.817 0.868 -5.204 1.00 68.81 483 GLU A CA 1
ATOM 3817 C C . GLU A 1 483 ? -8.502 0.077 -5.275 1.00 68.81 483 GLU A C 1
ATOM 3819 O O . GLU A 1 483 ? -7.798 0.127 -6.286 1.00 68.81 483 GLU A O 1
ATOM 3824 N N . HIS A 1 484 ? -8.219 -0.761 -4.272 1.00 70.56 484 HIS A N 1
ATOM 3825 C CA . HIS A 1 484 ? -7.055 -1.648 -4.299 1.00 70.56 484 HIS A CA 1
ATOM 3826 C C . HIS A 1 484 ? -7.139 -2.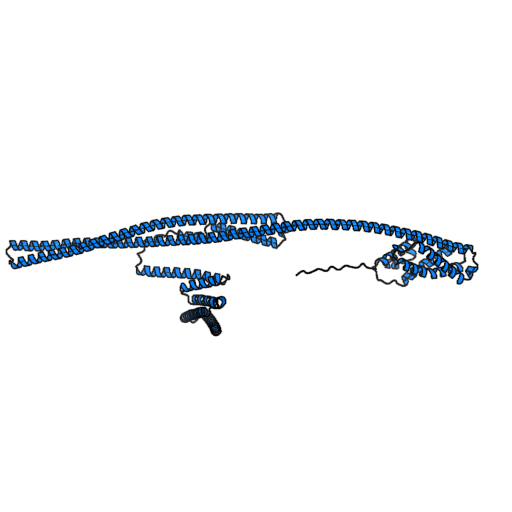695 -5.425 1.00 70.56 484 HIS A C 1
ATOM 3828 O O . HIS A 1 484 ? -6.151 -2.973 -6.107 1.00 70.56 484 HIS A O 1
ATOM 3834 N N . GLN A 1 485 ? -8.328 -3.249 -5.688 1.00 74.88 485 GLN A N 1
ATOM 3835 C CA . GLN A 1 485 ? -8.559 -4.150 -6.822 1.00 74.88 485 GLN A CA 1
ATOM 3836 C C . GLN A 1 485 ? -8.307 -3.451 -8.163 1.00 74.88 485 GLN A C 1
ATOM 3838 O O . GLN A 1 485 ? -7.705 -4.045 -9.057 1.00 74.88 485 GLN A O 1
ATOM 3843 N N . LYS A 1 486 ? -8.721 -2.189 -8.305 1.00 77.44 486 LYS A N 1
ATOM 3844 C CA . LYS A 1 486 ? -8.503 -1.387 -9.514 1.00 77.44 486 LYS A CA 1
ATOM 3845 C C . LYS A 1 486 ? -7.022 -1.089 -9.750 1.00 77.44 486 LYS A C 1
ATOM 3847 O O . LYS A 1 486 ? -6.552 -1.214 -10.882 1.00 77.44 486 LYS A O 1
ATOM 3852 N N . GLU A 1 487 ? -6.282 -0.754 -8.697 1.00 72.00 487 GLU A N 1
ATOM 3853 C CA . GLU A 1 487 ? -4.832 -0.546 -8.751 1.00 72.00 487 GLU A CA 1
ATOM 3854 C C . GLU A 1 487 ? -4.102 -1.823 -9.192 1.00 72.00 487 GLU A C 1
ATOM 3856 O O . GLU A 1 487 ? -3.358 -1.812 -10.178 1.00 72.00 487 GLU A O 1
ATOM 3861 N N . ILE A 1 488 ? -4.380 -2.955 -8.534 1.00 69.38 488 ILE A N 1
ATOM 3862 C CA . ILE A 1 488 ? -3.752 -4.235 -8.881 1.00 69.38 488 ILE A CA 1
ATOM 3863 C C . ILE A 1 488 ? -4.148 -4.679 -10.298 1.00 69.38 488 ILE A C 1
ATOM 3865 O O . ILE A 1 488 ? -3.320 -5.226 -11.030 1.00 69.38 488 ILE A O 1
ATOM 3869 N N . TRP A 1 489 ? -5.387 -4.418 -10.726 1.00 75.31 489 TRP A N 1
ATOM 3870 C CA . TRP A 1 489 ? -5.819 -4.674 -12.100 1.00 75.31 489 TRP A CA 1
ATOM 3871 C C . TRP A 1 489 ? -5.019 -3.844 -13.115 1.00 75.31 489 TRP A C 1
ATOM 3873 O O . TRP A 1 489 ? -4.582 -4.372 -14.142 1.00 75.31 489 TRP A O 1
ATOM 3883 N N . GLY A 1 490 ? -4.751 -2.573 -12.802 1.00 75.75 490 GLY A N 1
ATOM 3884 C CA . GLY A 1 490 ? -3.846 -1.723 -13.577 1.00 75.75 490 GLY A CA 1
ATOM 3885 C C . GLY A 1 490 ? -2.445 -2.330 -13.696 1.00 75.75 490 GLY A C 1
ATOM 3886 O O . GLY A 1 490 ? -1.901 -2.430 -14.799 1.00 75.75 490 GLY A O 1
ATOM 3887 N N . TRP A 1 491 ? -1.889 -2.834 -12.590 1.00 71.81 491 TRP A N 1
ATOM 3888 C CA . TRP A 1 491 ? -0.598 -3.531 -12.602 1.00 71.81 491 TRP A CA 1
ATOM 3889 C C . TRP A 1 491 ? -0.632 -4.820 -13.426 1.00 71.81 491 TRP A C 1
ATOM 3891 O O . TRP A 1 491 ? 0.305 -5.086 -14.174 1.00 71.81 491 TRP A O 1
ATOM 3901 N N . MET A 1 492 ? -1.706 -5.611 -13.362 1.00 78.38 492 MET A N 1
ATOM 3902 C CA . MET A 1 492 ? -1.855 -6.820 -14.185 1.00 78.38 492 MET A CA 1
ATOM 3903 C C . MET A 1 492 ? -1.800 -6.504 -15.685 1.00 78.38 492 MET A C 1
ATOM 3905 O O . MET A 1 492 ? -1.152 -7.236 -16.440 1.00 78.38 492 MET A O 1
ATOM 3909 N N . HIS A 1 493 ? -2.431 -5.409 -16.116 1.00 76.19 493 HIS A N 1
ATOM 3910 C CA . HIS A 1 493 ? -2.360 -4.939 -17.499 1.00 76.19 493 HIS A CA 1
ATOM 3911 C C . HIS A 1 493 ? -0.945 -4.490 -17.883 1.00 76.19 493 HIS A C 1
ATOM 3913 O O . HIS A 1 493 ? -0.400 -4.988 -18.870 1.00 76.19 493 HIS A O 1
ATOM 3919 N N . ALA A 1 494 ? -0.310 -3.650 -17.062 1.00 72.69 494 ALA A N 1
ATOM 3920 C CA . ALA A 1 494 ? 1.052 -3.177 -17.310 1.00 72.69 494 ALA A CA 1
ATOM 3921 C C . ALA A 1 494 ? 2.072 -4.332 -17.375 1.00 72.69 494 ALA A C 1
ATOM 3923 O O . ALA A 1 494 ? 2.941 -4.367 -18.245 1.00 72.69 494 ALA A O 1
ATOM 3924 N N . LEU A 1 495 ? 1.945 -5.334 -16.499 1.00 77.12 495 LEU A N 1
ATOM 3925 C CA . LEU A 1 495 ? 2.831 -6.502 -16.485 1.00 77.12 495 LEU A CA 1
ATOM 3926 C C . LEU A 1 495 ? 2.655 -7.391 -17.719 1.00 77.12 495 LEU A C 1
ATOM 3928 O O . LEU A 1 495 ? 3.615 -8.037 -18.150 1.00 77.12 495 LEU A O 1
ATOM 3932 N N . LYS A 1 496 ? 1.442 -7.449 -18.283 1.00 76.06 496 LYS A N 1
ATOM 3933 C CA . LYS A 1 496 ? 1.177 -8.180 -19.526 1.00 76.06 496 LYS A CA 1
ATOM 3934 C C . LYS A 1 496 ? 1.874 -7.521 -20.719 1.00 76.06 496 LYS A C 1
ATOM 3936 O O . LYS A 1 496 ? 2.390 -8.240 -21.567 1.00 76.06 496 LYS A O 1
ATOM 3941 N N . GLU A 1 497 ? 1.911 -6.193 -20.762 1.00 75.50 497 GLU A N 1
ATOM 3942 C CA . GLU A 1 497 ? 2.493 -5.421 -21.869 1.00 75.50 497 GLU A CA 1
ATOM 3943 C C . GLU A 1 497 ? 4.025 -5.315 -21.783 1.00 75.50 497 GLU A C 1
ATOM 3945 O O . GLU A 1 497 ? 4.703 -5.383 -22.805 1.00 75.50 497 GLU A O 1
ATOM 3950 N N . ASN A 1 498 ? 4.591 -5.254 -20.574 1.00 75.06 498 ASN A N 1
ATOM 3951 C CA . ASN A 1 498 ? 6.010 -4.933 -20.367 1.00 75.06 498 ASN A CA 1
ATOM 3952 C C . ASN A 1 498 ? 6.963 -6.139 -20.269 1.00 75.06 498 ASN A C 1
ATOM 3954 O O . ASN A 1 498 ? 8.067 -5.998 -19.751 1.00 75.06 498 ASN A O 1
ATOM 3958 N N . ASN A 1 499 ? 6.572 -7.338 -20.723 1.00 81.00 499 ASN A N 1
ATOM 3959 C CA . ASN A 1 499 ? 7.417 -8.546 -20.636 1.00 81.00 499 ASN A CA 1
ATOM 3960 C C . ASN A 1 499 ? 8.007 -8.806 -19.230 1.00 81.00 499 ASN A C 1
ATOM 3962 O O . ASN A 1 499 ? 9.101 -9.349 -19.093 1.00 81.00 499 ASN A O 1
ATOM 3966 N N . ALA A 1 500 ? 7.273 -8.452 -18.170 1.00 85.50 500 ALA A N 1
ATOM 3967 C CA . ALA A 1 500 ? 7.778 -8.593 -16.807 1.00 85.50 500 ALA A CA 1
ATOM 3968 C C . ALA A 1 500 ? 8.135 -10.058 -16.459 1.00 85.50 500 ALA A C 1
ATOM 3970 O O . ALA A 1 500 ? 7.486 -10.972 -16.997 1.00 85.50 500 ALA A O 1
ATOM 3971 N N . PRO A 1 501 ? 9.106 -10.285 -15.545 1.00 89.44 501 PRO A N 1
ATOM 3972 C CA . PRO A 1 501 ? 9.486 -11.619 -15.080 1.00 89.44 501 PRO A CA 1
ATOM 3973 C C . PRO A 1 501 ? 8.283 -12.432 -14.595 1.00 89.44 501 PRO A C 1
ATOM 3975 O O . PRO A 1 501 ? 7.346 -11.895 -13.989 1.00 89.44 501 PRO A O 1
ATOM 3978 N N . TYR A 1 502 ? 8.297 -13.737 -14.862 1.00 90.75 502 TYR A N 1
ATOM 3979 C CA . TYR A 1 502 ? 7.157 -14.615 -14.594 1.00 90.75 502 TYR A CA 1
ATOM 3980 C C . TYR A 1 502 ? 6.850 -14.737 -13.101 1.00 90.75 502 TYR A C 1
ATOM 3982 O O . TYR A 1 502 ? 5.682 -14.781 -12.722 1.00 90.75 502 TYR A O 1
ATOM 3990 N N . GLU A 1 503 ? 7.872 -14.680 -12.2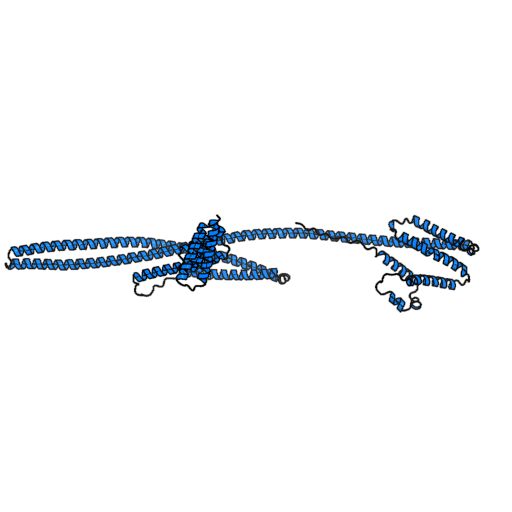50 1.00 91.06 503 GLU A N 1
ATOM 3991 C CA . GLU A 1 503 ? 7.758 -14.710 -10.792 1.00 91.06 503 GLU A CA 1
ATOM 3992 C C . GLU A 1 503 ? 7.001 -13.485 -10.270 1.00 91.06 503 GLU A C 1
ATOM 3994 O O . GLU A 1 503 ? 6.181 -13.587 -9.354 1.00 91.06 503 GLU A O 1
ATOM 3999 N N . LEU A 1 504 ? 7.244 -12.315 -10.870 1.00 87.56 504 LEU A N 1
ATOM 4000 C CA . LEU A 1 504 ? 6.542 -11.086 -10.512 1.00 87.56 504 LEU A CA 1
ATOM 4001 C C . LEU A 1 504 ? 5.080 -11.152 -10.961 1.00 87.56 504 LEU A C 1
ATOM 4003 O O . LEU A 1 504 ? 4.184 -10.886 -10.160 1.00 87.56 504 LEU A O 1
ATOM 4007 N N . LYS A 1 505 ? 4.830 -11.581 -12.206 1.00 90.56 505 LYS A N 1
ATOM 4008 C CA . LYS A 1 505 ? 3.468 -11.798 -12.723 1.00 90.56 505 LYS A CA 1
ATOM 4009 C C . LYS A 1 505 ? 2.688 -12.761 -11.827 1.00 90.56 505 LYS A C 1
ATOM 4011 O O . LYS A 1 505 ? 1.568 -12.453 -11.431 1.00 90.56 505 LYS A O 1
ATOM 4016 N N . GLN A 1 506 ? 3.296 -13.887 -11.454 1.00 93.75 506 GLN A N 1
ATOM 4017 C CA . GLN A 1 506 ? 2.701 -14.880 -10.564 1.00 93.75 506 GLN A CA 1
ATOM 4018 C C . GLN A 1 506 ? 2.318 -14.268 -9.210 1.00 93.75 506 GLN A C 1
ATOM 4020 O O . GLN A 1 506 ? 1.177 -14.423 -8.775 1.00 93.75 506 GLN A O 1
ATOM 4025 N N . LYS A 1 507 ? 3.239 -13.536 -8.564 1.00 91.44 507 LYS A N 1
ATOM 4026 C CA . LYS A 1 507 ? 2.982 -12.865 -7.278 1.00 91.44 507 LYS A CA 1
ATOM 4027 C C . LYS A 1 507 ? 1.840 -11.856 -7.374 1.00 91.44 507 LYS A C 1
ATOM 4029 O O . LYS A 1 507 ? 1.009 -11.812 -6.472 1.00 91.44 507 LYS A O 1
ATOM 4034 N N . VAL A 1 508 ? 1.778 -11.071 -8.449 1.00 88.50 508 VAL A N 1
ATOM 4035 C CA . VAL A 1 508 ? 0.732 -10.054 -8.625 1.00 88.50 508 VAL A CA 1
ATOM 4036 C C . VAL A 1 508 ? -0.633 -10.690 -8.874 1.00 88.50 508 VAL A C 1
ATOM 4038 O O . VAL A 1 508 ? -1.584 -10.331 -8.185 1.00 88.50 508 VAL A O 1
ATOM 4041 N N . TYR A 1 509 ? -0.741 -11.698 -9.749 1.00 91.38 509 TYR A N 1
ATOM 4042 C CA . TYR A 1 509 ? -2.005 -12.424 -9.938 1.00 91.38 509 TYR A CA 1
ATOM 4043 C C . TYR A 1 509 ? -2.460 -13.147 -8.661 1.00 91.38 509 TYR A C 1
ATOM 4045 O O . TYR A 1 509 ? -3.650 -13.153 -8.352 1.00 91.38 509 TYR A O 1
ATOM 4053 N N . ALA A 1 510 ? -1.533 -13.733 -7.896 1.00 93.50 510 ALA A N 1
ATOM 4054 C CA . ALA A 1 510 ? -1.855 -14.385 -6.629 1.00 93.50 510 ALA A CA 1
ATOM 4055 C C . ALA A 1 510 ? -2.359 -13.382 -5.577 1.00 93.50 510 ALA A C 1
ATOM 4057 O O . ALA A 1 510 ? -3.386 -13.633 -4.949 1.00 93.50 510 ALA A O 1
ATOM 4058 N N . LYS A 1 511 ? -1.686 -12.230 -5.429 1.00 88.44 511 LYS A N 1
ATOM 4059 C CA . LYS A 1 511 ? -2.140 -11.138 -4.553 1.00 88.44 511 LYS A CA 1
ATOM 4060 C C . LYS A 1 511 ? -3.509 -10.618 -4.974 1.00 88.44 511 LYS A C 1
ATOM 4062 O O . LYS A 1 511 ? -4.376 -10.471 -4.124 1.00 88.44 511 LYS A O 1
ATOM 4067 N N . PHE A 1 512 ? -3.725 -10.411 -6.272 1.00 90.38 512 PHE A N 1
ATOM 4068 C CA . PHE A 1 512 ? -5.014 -9.977 -6.797 1.00 90.38 512 PHE A CA 1
ATOM 4069 C C . PHE A 1 512 ? -6.144 -10.929 -6.403 1.00 90.38 512 PHE A C 1
ATOM 4071 O O . PHE A 1 512 ? -7.154 -10.510 -5.848 1.00 90.38 512 PHE A O 1
ATOM 4078 N N . LEU A 1 513 ? -5.956 -12.230 -6.630 1.00 92.56 513 LEU A N 1
ATOM 4079 C CA . LEU A 1 513 ? -6.952 -13.246 -6.298 1.00 92.56 513 LEU A CA 1
ATOM 4080 C C . LEU A 1 513 ? -7.203 -13.367 -4.788 1.00 92.56 513 LEU A C 1
ATOM 4082 O O . LEU A 1 513 ? -8.319 -13.697 -4.398 1.00 92.56 513 LEU A O 1
ATOM 4086 N N . ALA A 1 514 ? -6.205 -13.066 -3.951 1.00 91.31 514 ALA A N 1
ATOM 4087 C CA . ALA A 1 514 ? -6.357 -13.024 -2.497 1.00 91.31 514 ALA A CA 1
ATOM 4088 C C . ALA A 1 514 ? -7.244 -11.863 -2.007 1.00 91.31 514 ALA A C 1
ATOM 4090 O O . ALA A 1 514 ? -7.749 -11.926 -0.893 1.00 91.31 514 ALA A O 1
ATOM 4091 N N . THR A 1 515 ? -7.478 -10.833 -2.832 1.00 86.88 515 THR A N 1
ATOM 4092 C CA . THR A 1 515 ? -8.439 -9.753 -2.524 1.00 86.88 515 THR A CA 1
ATOM 4093 C C . THR A 1 515 ? -9.895 -10.121 -2.820 1.00 86.88 515 THR A C 1
ATOM 4095 O O . THR A 1 515 ? -10.775 -9.288 -2.622 1.00 86.88 515 THR A O 1
ATOM 4098 N N . GLU A 1 516 ? -10.146 -11.340 -3.315 1.00 89.19 516 GLU A N 1
ATOM 4099 C CA . GLU A 1 516 ? -11.469 -11.851 -3.690 1.00 89.19 516 GLU A CA 1
ATOM 4100 C C . GLU A 1 516 ? -12.248 -10.899 -4.625 1.00 89.19 516 GLU A C 1
ATOM 4102 O O . GLU A 1 516 ? -13.299 -10.371 -4.255 1.00 89.19 516 GLU A O 1
ATOM 4107 N N . PRO A 1 517 ? -11.767 -10.673 -5.867 1.00 87.44 517 PRO A N 1
ATOM 4108 C CA . PRO A 1 517 ? -12.395 -9.741 -6.806 1.00 87.44 517 PRO A CA 1
ATOM 4109 C C . PRO A 1 517 ? -13.873 -10.068 -7.009 1.00 87.44 517 PRO A C 1
ATOM 4111 O O . PRO A 1 517 ? -14.195 -11.208 -7.354 1.00 87.44 517 PRO A O 1
ATOM 4114 N N . LYS A 1 518 ? -14.759 -9.087 -6.779 1.00 89.81 518 LYS A N 1
ATOM 4115 C CA . LYS A 1 518 ? -16.223 -9.276 -6.839 1.00 89.81 518 LYS A CA 1
ATOM 4116 C C . LYS A 1 518 ? -16.704 -9.615 -8.257 1.00 89.81 518 LYS A C 1
ATOM 4118 O O . LYS A 1 518 ? -17.626 -10.406 -8.413 1.00 89.81 518 LYS A O 1
ATOM 4123 N N . ASP A 1 519 ? -16.047 -9.064 -9.276 1.00 92.31 519 ASP A N 1
ATOM 4124 C CA . ASP A 1 519 ? -16.334 -9.339 -10.686 1.00 92.31 519 ASP A CA 1
ATOM 4125 C C . ASP A 1 519 ? -15.797 -10.725 -11.101 1.00 92.31 519 ASP A C 1
ATOM 4127 O O . ASP A 1 519 ? -14.588 -11.002 -11.088 1.00 92.31 519 ASP A O 1
ATOM 4131 N N . ASN A 1 520 ? -16.720 -11.603 -11.494 1.00 94.31 520 ASN A N 1
ATOM 4132 C CA . ASN A 1 520 ? -16.439 -12.977 -11.895 1.00 94.31 520 ASN A CA 1
ATOM 4133 C C . ASN A 1 520 ? -15.607 -13.079 -13.188 1.00 94.31 520 ASN A C 1
ATOM 4135 O O . ASN A 1 520 ? -14.789 -13.995 -13.324 1.00 94.31 520 ASN A O 1
ATOM 4139 N N . LEU A 1 521 ? -15.760 -12.146 -14.133 1.00 94.38 521 LEU A N 1
ATOM 4140 C CA . LEU A 1 521 ? -14.972 -12.116 -15.369 1.00 94.38 521 LEU A CA 1
ATOM 4141 C C . LEU A 1 521 ? -13.527 -11.725 -15.088 1.00 94.38 521 LEU A C 1
ATOM 4143 O O . LEU A 1 521 ? -12.599 -12.352 -15.606 1.00 94.38 521 LEU A O 1
ATOM 4147 N N . ILE A 1 522 ? -13.330 -10.726 -14.237 1.00 92.62 522 ILE A N 1
ATOM 4148 C CA . ILE A 1 522 ? -12.006 -10.305 -13.780 1.00 92.62 522 ILE A CA 1
ATOM 4149 C C . ILE A 1 522 ? -11.311 -11.452 -13.031 1.00 92.62 522 ILE A C 1
ATOM 4151 O O . ILE A 1 522 ? -10.156 -11.786 -13.324 1.00 92.62 522 ILE A O 1
ATOM 4155 N N . ARG A 1 523 ? -12.039 -12.132 -12.136 1.00 94.31 523 ARG A N 1
ATOM 4156 C CA . ARG A 1 523 ? -11.563 -13.326 -11.422 1.00 94.31 523 ARG A CA 1
ATOM 4157 C C . ARG A 1 523 ? -11.166 -14.450 -12.383 1.00 94.31 523 ARG A C 1
ATOM 4159 O O . ARG A 1 523 ? -10.095 -15.042 -12.225 1.00 94.31 523 ARG A O 1
ATOM 4166 N N . CYS A 1 524 ? -11.977 -14.711 -13.412 1.00 96.06 524 CYS A N 1
ATOM 4167 C CA . CYS A 1 524 ? -11.642 -15.659 -14.475 1.00 96.06 524 CYS A CA 1
ATOM 4168 C C . CYS A 1 524 ? -10.338 -15.285 -15.181 1.00 96.06 524 CYS A C 1
ATOM 4170 O O . CYS A 1 524 ? -9.486 -16.149 -15.377 1.00 96.06 524 CYS A O 1
ATOM 4172 N N . VAL A 1 525 ? -10.174 -14.025 -15.598 1.00 94.62 525 VAL A N 1
ATOM 4173 C CA . VAL A 1 525 ? -8.973 -13.581 -16.324 1.00 94.62 525 VAL A CA 1
ATOM 4174 C C . VAL A 1 525 ? -7.724 -13.775 -15.469 1.00 94.62 525 VAL A C 1
ATOM 4176 O O . VAL A 1 525 ? -6.734 -14.319 -15.960 1.00 94.62 525 VAL A O 1
ATOM 4179 N N . ALA A 1 526 ? -7.779 -13.402 -14.190 1.00 94.62 526 ALA A N 1
ATOM 4180 C CA . ALA A 1 526 ? -6.666 -13.578 -13.265 1.00 94.62 526 ALA A CA 1
ATOM 4181 C C . ALA A 1 526 ? -6.300 -15.057 -13.069 1.00 94.62 526 ALA A C 1
ATOM 4183 O O . ALA A 1 526 ? -5.131 -15.424 -13.196 1.00 94.62 526 ALA A O 1
ATOM 4184 N N . HIS A 1 527 ? -7.288 -15.926 -12.828 1.00 97.75 527 HIS A N 1
ATOM 4185 C CA . HIS A 1 527 ? -7.052 -17.366 -12.726 1.00 97.75 527 HIS A CA 1
ATOM 4186 C C . HIS A 1 527 ? -6.515 -17.966 -14.028 1.00 97.75 527 HIS A C 1
ATOM 4188 O O . HIS A 1 527 ? -5.581 -18.760 -13.982 1.00 97.75 527 HIS A O 1
ATOM 4194 N N . ASN A 1 528 ? -7.038 -17.567 -15.187 1.00 97.19 528 ASN A N 1
ATOM 4195 C CA . ASN A 1 528 ? -6.577 -18.087 -16.470 1.00 97.19 528 ASN A CA 1
ATOM 4196 C C . ASN A 1 528 ? -5.125 -17.675 -16.769 1.00 97.19 528 ASN A C 1
ATOM 4198 O O . ASN A 1 528 ? -4.321 -18.505 -17.183 1.00 97.19 528 ASN A O 1
ATOM 4202 N N . ASN A 1 529 ? -4.762 -16.416 -16.502 1.00 95.31 529 ASN A N 1
ATOM 4203 C CA . ASN A 1 529 ? -3.391 -15.935 -16.683 1.00 95.31 529 ASN A CA 1
ATOM 4204 C C . ASN A 1 529 ? -2.417 -16.615 -15.713 1.00 95.31 529 ASN A C 1
ATOM 4206 O O . ASN A 1 529 ? -1.320 -16.996 -16.114 1.00 95.31 529 ASN A O 1
ATOM 4210 N N . LEU A 1 530 ? -2.819 -16.810 -14.455 1.00 96.38 530 LEU A N 1
ATOM 4211 C CA . LEU A 1 530 ? -2.010 -17.535 -13.478 1.00 96.38 530 LEU A CA 1
ATOM 4212 C C . LEU A 1 530 ? -1.840 -19.012 -13.874 1.00 96.38 530 LEU A C 1
ATOM 4214 O O . LEU A 1 530 ? -0.740 -19.551 -13.772 1.00 96.38 530 LEU A O 1
ATOM 4218 N N . GLY A 1 531 ? -2.896 -19.638 -14.403 1.00 97.56 531 GLY A N 1
ATOM 4219 C CA . GLY A 1 531 ? -2.841 -20.975 -14.994 1.00 97.56 531 GLY A CA 1
ATOM 4220 C C . GLY A 1 531 ? -1.845 -21.062 -16.152 1.00 97.56 531 GLY A C 1
ATOM 4221 O O . GLY A 1 531 ? -1.015 -21.967 -16.158 1.00 97.56 531 GLY A O 1
ATOM 4222 N N . ASN A 1 532 ? -1.850 -20.084 -17.066 1.00 96.38 532 ASN A N 1
ATOM 4223 C CA . ASN A 1 532 ? -0.885 -20.015 -18.169 1.00 96.38 532 ASN A CA 1
ATOM 4224 C C . ASN A 1 532 ? 0.558 -19.908 -17.668 1.00 96.38 532 ASN A C 1
ATOM 4226 O O . ASN A 1 532 ? 1.431 -20.572 -18.214 1.00 96.38 532 ASN A O 1
ATOM 4230 N N . ILE A 1 533 ? 0.814 -19.136 -16.607 1.00 95.69 533 ILE A N 1
ATOM 4231 C CA . ILE A 1 533 ? 2.166 -19.026 -16.043 1.00 95.69 533 ILE A CA 1
ATOM 4232 C C . ILE A 1 533 ? 2.658 -20.386 -15.537 1.00 95.69 533 ILE A C 1
ATOM 4234 O O . ILE A 1 533 ? 3.769 -20.804 -15.869 1.00 95.69 533 ILE A O 1
ATOM 4238 N N . PHE A 1 534 ? 1.821 -21.102 -14.782 1.00 97.00 534 PHE A N 1
ATOM 4239 C CA . PHE A 1 534 ? 2.162 -22.442 -14.305 1.00 97.00 534 PHE A CA 1
ATOM 4240 C C . PHE A 1 534 ? 2.327 -23.447 -15.450 1.00 97.00 534 PHE A C 1
ATOM 4242 O O . PHE A 1 534 ? 3.231 -24.280 -15.399 1.00 97.00 534 PHE A O 1
ATOM 4249 N N . TYR A 1 535 ? 1.482 -23.361 -16.481 1.00 97.06 535 TYR A N 1
ATOM 4250 C CA . TYR A 1 535 ? 1.498 -24.260 -17.633 1.00 97.06 535 TYR A CA 1
ATOM 4251 C C . TYR A 1 535 ? 2.732 -24.050 -18.523 1.00 97.06 535 TYR A C 1
ATOM 4253 O O . TYR A 1 535 ? 3.422 -25.015 -18.848 1.00 97.06 535 TYR A O 1
ATOM 4261 N N . GLU A 1 536 ? 3.018 -22.806 -18.915 1.00 95.25 536 GLU A N 1
ATOM 4262 C CA . GLU A 1 536 ? 4.049 -22.480 -19.907 1.00 95.25 536 GLU A CA 1
ATOM 4263 C C . GLU A 1 536 ? 5.446 -22.356 -19.292 1.00 95.25 536 GLU A C 1
ATOM 4265 O O . GLU A 1 536 ? 6.416 -22.823 -19.891 1.00 95.25 536 GLU A O 1
ATOM 4270 N N . HIS A 1 537 ? 5.571 -21.745 -18.107 1.00 94.44 537 HIS A N 1
ATOM 4271 C CA . HIS A 1 537 ? 6.880 -21.403 -17.536 1.00 94.44 537 HIS A CA 1
ATOM 4272 C C . HIS A 1 537 ? 7.339 -22.385 -16.472 1.00 94.44 537 HIS A C 1
ATOM 4274 O O . HIS A 1 537 ? 8.481 -22.834 -16.510 1.00 94.44 537 HIS A O 1
ATOM 4280 N N . SER A 1 538 ? 6.462 -22.740 -15.533 1.00 93.06 538 SER A N 1
ATOM 4281 C CA . SER A 1 538 ? 6.821 -23.669 -14.454 1.00 93.06 538 SER A CA 1
ATOM 4282 C C . SER A 1 538 ? 6.665 -25.137 -14.848 1.00 93.06 538 SER A C 1
ATOM 4284 O O . SER A 1 538 ? 7.183 -26.002 -14.149 1.00 93.06 538 SER A O 1
ATOM 4286 N N . GLN A 1 539 ? 5.923 -25.421 -15.928 1.00 95.88 539 GLN A N 1
ATOM 4287 C CA . GLN A 1 539 ? 5.476 -26.768 -16.309 1.00 95.88 539 GLN A CA 1
ATOM 4288 C C . GLN A 1 539 ? 4.784 -27.525 -15.156 1.00 95.88 539 GLN A C 1
ATOM 4290 O O . GLN A 1 539 ? 4.731 -28.755 -15.134 1.00 95.88 539 GLN A O 1
ATOM 4295 N N . ASP A 1 540 ? 4.210 -26.791 -14.197 1.00 97.31 540 ASP A N 1
ATOM 4296 C CA . ASP A 1 540 ? 3.427 -27.346 -13.098 1.00 97.31 540 ASP A CA 1
ATOM 4297 C C . ASP A 1 540 ? 1.975 -27.487 -13.553 1.00 97.31 540 ASP A C 1
ATOM 4299 O O . ASP A 1 540 ? 1.086 -26.686 -13.241 1.00 97.31 540 ASP A O 1
ATOM 4303 N N . TYR A 1 541 ? 1.737 -28.536 -14.337 1.00 97.44 541 TYR A N 1
ATOM 4304 C CA . TYR A 1 541 ? 0.424 -28.785 -14.914 1.00 97.44 541 TYR A CA 1
ATOM 4305 C C . TYR A 1 541 ? -0.646 -29.069 -13.846 1.00 97.44 541 TYR A C 1
ATOM 4307 O O . TYR A 1 541 ? -1.829 -28.833 -14.088 1.00 97.44 541 TYR A O 1
ATOM 4315 N N . LYS A 1 542 ? -0.270 -29.532 -12.642 1.00 97.81 542 LYS A N 1
ATOM 4316 C CA . LYS A 1 542 ? -1.233 -29.759 -11.551 1.00 97.81 542 LYS A CA 1
ATOM 4317 C C . LYS A 1 542 ? -1.762 -28.430 -11.021 1.00 97.81 542 LYS A C 1
ATOM 4319 O O . LYS A 1 542 ? -2.980 -28.268 -10.924 1.00 97.81 542 LYS A O 1
ATOM 4324 N N . SER A 1 543 ? -0.871 -27.481 -10.736 1.00 97.25 543 SER A N 1
ATOM 4325 C CA . SER A 1 543 ? -1.256 -26.137 -10.291 1.00 97.25 543 SER A CA 1
ATOM 4326 C C . SER A 1 543 ? -1.995 -25.367 -11.388 1.00 97.25 543 SER A C 1
ATOM 4328 O O . SER A 1 543 ? -3.027 -24.748 -11.115 1.00 97.25 543 SER A O 1
ATOM 4330 N N . ALA A 1 544 ? -1.548 -25.479 -12.645 1.00 98.00 544 ALA A N 1
ATOM 4331 C CA . ALA A 1 544 ? -2.239 -24.885 -13.790 1.00 98.00 544 ALA A CA 1
ATOM 4332 C C . ALA A 1 544 ? -3.695 -25.371 -13.902 1.00 98.00 544 ALA A C 1
ATOM 4334 O O . ALA A 1 544 ? -4.614 -24.554 -14.006 1.00 98.00 544 ALA A O 1
ATOM 4335 N N . ARG A 1 545 ? -3.929 -26.689 -13.785 1.00 98.25 545 ARG A N 1
ATOM 4336 C CA . ARG A 1 545 ? -5.273 -27.283 -13.843 1.00 98.25 545 ARG A CA 1
ATOM 4337 C C . ARG A 1 545 ? -6.211 -26.694 -12.795 1.00 98.25 545 ARG A C 1
ATOM 4339 O O . ARG A 1 545 ? -7.346 -26.359 -13.125 1.00 98.25 545 ARG A O 1
ATOM 4346 N N . VAL A 1 546 ? -5.749 -26.552 -11.549 1.00 98.25 546 VAL A N 1
ATOM 4347 C CA . VAL A 1 546 ? -6.558 -25.979 -10.458 1.00 98.25 546 VAL A CA 1
ATOM 4348 C C . VAL A 1 546 ? -7.009 -24.563 -10.813 1.00 98.25 546 VAL A C 1
ATOM 4350 O O . VAL A 1 546 ? -8.172 -24.211 -10.616 1.00 98.25 546 VAL A O 1
ATOM 4353 N N . HIS A 1 547 ? -6.115 -23.752 -11.375 1.00 98.25 547 HIS A N 1
ATOM 4354 C CA . HIS A 1 547 ? -6.453 -22.393 -11.777 1.00 98.25 547 HIS A CA 1
ATOM 4355 C C . HIS A 1 547 ? -7.398 -22.340 -12.980 1.00 98.25 547 HIS A C 1
ATOM 4357 O O . HIS A 1 547 ? -8.353 -21.566 -12.945 1.00 98.25 547 HIS A O 1
ATOM 4363 N N . TYR A 1 548 ? -7.231 -23.198 -13.989 1.00 98.50 548 TYR A N 1
ATOM 4364 C CA . TYR A 1 548 ? -8.188 -23.272 -15.098 1.00 98.50 548 TYR A CA 1
ATOM 4365 C C . TYR A 1 548 ? -9.578 -23.741 -14.646 1.00 98.50 548 TYR A C 1
ATOM 4367 O O . TYR A 1 548 ? -10.577 -23.175 -15.081 1.00 98.50 548 TYR A O 1
ATOM 4375 N N . GLN A 1 549 ? -9.666 -24.695 -13.713 1.00 98.44 549 GLN A N 1
ATOM 4376 C CA . GLN A 1 549 ? -10.945 -25.107 -13.118 1.00 98.44 549 GLN A CA 1
ATOM 4377 C C . GLN A 1 549 ? -11.633 -23.949 -12.385 1.00 98.44 549 GLN A C 1
ATOM 4379 O O . GLN A 1 549 ? -12.828 -23.727 -12.570 1.00 98.44 549 GLN A O 1
ATOM 4384 N N . LYS A 1 550 ? -10.878 -23.166 -11.602 1.00 97.94 550 LYS A N 1
ATOM 4385 C CA . LYS A 1 550 ? -11.407 -21.966 -10.937 1.00 97.94 550 LYS A CA 1
ATOM 4386 C C . LYS A 1 550 ? -11.830 -20.882 -11.933 1.00 97.94 550 LYS A C 1
ATOM 4388 O O . LYS A 1 550 ? -12.827 -20.207 -11.696 1.00 97.94 550 LYS A O 1
ATOM 4393 N N . ALA A 1 551 ? -11.113 -20.729 -13.049 1.00 97.94 551 ALA A N 1
ATOM 4394 C CA . ALA A 1 551 ? -11.500 -19.812 -14.118 1.00 97.94 551 ALA A CA 1
ATOM 4395 C C . ALA A 1 551 ? -12.834 -20.227 -14.763 1.00 97.94 551 ALA A C 1
ATOM 4397 O O . ALA A 1 551 ? -13.716 -19.387 -14.906 1.00 97.94 551 ALA A O 1
ATOM 4398 N N . VAL A 1 552 ? -13.012 -21.518 -15.080 1.00 98.31 552 VAL A N 1
ATOM 4399 C CA . VAL A 1 552 ? -14.281 -22.060 -15.602 1.00 98.31 552 VAL A CA 1
ATOM 4400 C C . VAL A 1 552 ? -15.427 -21.807 -14.621 1.00 98.31 552 VAL A C 1
ATOM 4402 O O . VAL A 1 552 ? -16.438 -21.238 -15.021 1.00 98.31 552 VAL A O 1
ATOM 4405 N N . ALA A 1 553 ? -15.243 -22.143 -13.341 1.00 98.00 553 ALA A N 1
ATOM 4406 C CA . ALA A 1 553 ? -16.271 -21.957 -12.317 1.00 98.00 553 ALA A CA 1
ATOM 4407 C C . ALA A 1 553 ? -16.698 -20.485 -12.163 1.00 98.00 553 ALA A C 1
ATOM 4409 O O . ALA A 1 553 ? -17.890 -20.200 -12.073 1.00 98.00 553 ALA A O 1
ATOM 4410 N N . ALA A 1 554 ? -15.743 -19.546 -12.188 1.00 96.75 554 ALA A N 1
ATOM 4411 C CA . ALA A 1 554 ? -16.045 -18.117 -12.108 1.00 96.75 554 ALA A CA 1
ATOM 4412 C C . ALA A 1 554 ? -16.912 -17.648 -13.292 1.00 96.75 554 ALA A C 1
ATOM 4414 O O . ALA A 1 554 ? -17.899 -16.947 -13.096 1.00 96.75 554 ALA A O 1
ATOM 4415 N N . VAL A 1 555 ? -16.601 -18.071 -14.523 1.00 97.38 555 VAL A N 1
ATOM 4416 C CA . VAL A 1 555 ? -17.401 -17.684 -15.700 1.00 97.38 555 VAL A CA 1
ATOM 4417 C C . VAL A 1 555 ? -18.761 -18.374 -15.734 1.00 97.38 555 VAL A C 1
ATOM 4419 O O . VAL A 1 555 ? -19.737 -17.773 -16.173 1.00 97.38 555 VAL A O 1
ATOM 4422 N N . GLU A 1 556 ? -18.855 -19.623 -15.280 1.00 97.81 556 GLU A N 1
ATOM 4423 C CA . GLU A 1 556 ? -20.146 -20.310 -15.170 1.00 97.81 556 GLU A CA 1
ATOM 4424 C C . GLU A 1 556 ? -21.063 -19.589 -14.175 1.00 97.81 556 GLU A C 1
ATOM 4426 O O . GLU A 1 556 ? -22.238 -19.394 -14.475 1.00 97.81 556 GLU A O 1
ATOM 4431 N N . GLN A 1 557 ? -20.524 -19.096 -13.055 1.00 96.81 557 GLN A N 1
ATOM 4432 C CA . GLN A 1 557 ? -21.276 -18.268 -12.110 1.00 96.81 557 GLN A CA 1
ATOM 4433 C C . GLN A 1 557 ? -21.756 -16.949 -12.740 1.00 96.81 557 GLN A C 1
ATOM 4435 O O . GLN A 1 557 ? -22.912 -16.571 -12.549 1.00 96.81 557 GLN A O 1
ATOM 4440 N N . GLU A 1 558 ? -20.912 -16.283 -13.534 1.00 97.06 558 GLU A N 1
ATOM 4441 C CA . GLU A 1 558 ? -21.302 -15.086 -14.292 1.00 97.06 558 GLU A CA 1
ATOM 4442 C C . GLU A 1 558 ? -22.440 -15.379 -15.276 1.00 97.06 558 GLU A C 1
ATOM 4444 O O . GLU A 1 558 ? -23.397 -14.619 -15.361 1.00 97.06 558 GLU A O 1
ATOM 4449 N N . LEU A 1 559 ? -22.378 -16.499 -15.998 1.00 96.88 559 LEU A N 1
ATOM 4450 C CA . LEU A 1 559 ? -23.412 -16.882 -16.963 1.00 96.88 559 LEU A CA 1
ATOM 4451 C C . LEU A 1 559 ? -24.726 -17.309 -16.302 1.00 96.88 559 LEU A C 1
ATOM 4453 O O . LEU A 1 559 ? -25.776 -17.184 -16.923 1.00 96.88 559 LEU A O 1
ATOM 4457 N N . VAL A 1 560 ? -24.701 -17.786 -15.054 1.00 97.19 560 VAL A N 1
ATOM 4458 C CA . VAL A 1 560 ? -25.929 -18.009 -14.274 1.00 97.19 560 VAL A CA 1
ATOM 4459 C C . VAL A 1 560 ? -26.614 -16.677 -13.962 1.00 97.19 560 VAL A C 1
ATOM 4461 O O . VAL A 1 560 ? -27.836 -16.585 -14.049 1.00 97.19 560 VAL A O 1
ATOM 4464 N N . GLN A 1 561 ? -25.837 -15.646 -13.620 1.00 95.81 561 GLN A N 1
ATOM 4465 C CA . GLN A 1 561 ? -26.359 -14.311 -13.314 1.00 95.81 561 GLN A CA 1
ATOM 4466 C C . GLN A 1 561 ? -26.745 -13.534 -14.582 1.00 95.81 561 GLN A C 1
ATOM 4468 O O . GLN A 1 561 ? -27.729 -12.797 -14.579 1.00 95.81 561 GLN A O 1
ATOM 4473 N N . ASN A 1 562 ? -25.996 -13.718 -15.670 1.00 96.25 562 ASN A N 1
ATOM 4474 C CA . ASN A 1 562 ? -26.179 -13.031 -16.943 1.00 96.25 562 ASN A CA 1
ATOM 4475 C C . ASN A 1 562 ? -25.956 -13.982 -18.142 1.00 96.25 562 ASN A C 1
ATOM 4477 O O . ASN A 1 562 ? -24.880 -13.984 -18.755 1.00 96.25 562 ASN A O 1
ATOM 4481 N N . PRO A 1 563 ? -26.978 -14.778 -18.521 1.00 97.50 563 PRO A N 1
ATOM 4482 C CA . PRO A 1 563 ? -26.858 -15.795 -19.571 1.00 97.50 56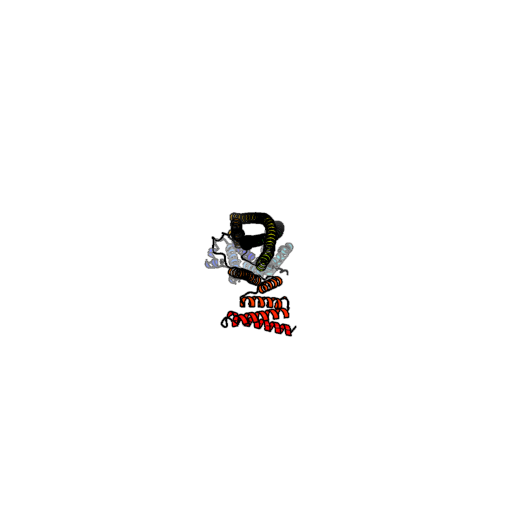3 PRO A CA 1
ATOM 4483 C C . PRO A 1 563 ? -26.514 -15.252 -20.963 1.00 97.50 563 PRO A C 1
ATOM 4485 O O . PRO A 1 563 ? -25.965 -15.977 -21.791 1.00 97.50 563 PRO A O 1
ATOM 4488 N N . GLU A 1 564 ? -26.822 -13.982 -21.240 1.00 96.75 564 GLU A N 1
ATOM 4489 C CA . GLU A 1 564 ? -26.596 -13.357 -22.550 1.00 96.75 564 GLU A CA 1
ATOM 4490 C C . GLU A 1 564 ? -25.221 -12.676 -22.677 1.00 96.75 564 GLU A C 1
ATOM 4492 O O . GLU A 1 564 ? -24.893 -12.102 -23.723 1.00 96.75 564 GLU A O 1
ATOM 4497 N N . ASN A 1 565 ? -24.375 -12.748 -21.642 1.00 96.44 565 ASN A N 1
ATOM 4498 C CA . ASN A 1 565 ? -23.061 -12.114 -21.638 1.00 96.44 565 ASN A CA 1
ATOM 4499 C C . ASN A 1 565 ? -22.097 -12.791 -22.638 1.00 96.44 565 ASN A C 1
ATOM 4501 O O . ASN A 1 565 ? -21.396 -13.758 -22.333 1.00 96.44 565 ASN A O 1
ATOM 4505 N N . LYS A 1 566 ? -22.011 -12.243 -23.857 1.00 97.25 566 LYS A N 1
ATOM 4506 C CA . LYS A 1 566 ? -21.149 -12.754 -24.944 1.00 97.25 566 LYS A CA 1
ATOM 4507 C C . LYS A 1 566 ? -19.664 -12.820 -24.566 1.00 97.25 566 LYS A C 1
ATOM 4509 O O . LYS A 1 566 ? -18.942 -13.701 -25.046 1.00 97.25 566 LYS A O 1
ATOM 4514 N N . VAL A 1 567 ? -19.197 -11.903 -23.712 1.00 94.75 567 VAL A N 1
ATOM 4515 C CA . VAL A 1 567 ? -17.809 -11.903 -23.224 1.00 94.75 567 VAL A CA 1
ATOM 4516 C C . VAL A 1 567 ? -17.590 -13.110 -22.320 1.00 94.75 567 VAL A C 1
ATOM 4518 O O . VAL A 1 567 ? -16.614 -13.834 -22.516 1.00 94.75 567 VAL A O 1
ATOM 4521 N N . ALA A 1 568 ? -18.524 -13.380 -21.405 1.00 96.00 568 ALA A N 1
ATOM 4522 C CA . ALA A 1 568 ? -18.492 -14.560 -20.548 1.00 96.00 568 ALA A CA 1
ATOM 4523 C C . ALA A 1 568 ? -18.483 -15.857 -21.376 1.00 96.00 568 ALA A C 1
ATOM 4525 O O . ALA A 1 568 ? -17.602 -16.688 -21.187 1.00 96.00 568 ALA A O 1
ATOM 4526 N N . VAL A 1 569 ? -19.348 -15.994 -22.388 1.00 97.12 569 VAL A N 1
ATOM 4527 C CA . VAL A 1 569 ? -19.349 -17.173 -23.284 1.00 97.12 569 VAL A CA 1
ATOM 4528 C C . VAL A 1 569 ? -17.981 -17.391 -23.944 1.00 97.12 569 VAL A C 1
ATOM 4530 O O . VAL A 1 569 ? -17.457 -18.507 -23.956 1.00 97.12 569 VAL A O 1
ATOM 4533 N N . THR A 1 570 ? -17.362 -16.319 -24.444 1.00 97.38 570 THR A N 1
ATOM 4534 C CA . THR A 1 570 ? -16.034 -16.388 -25.078 1.00 97.38 570 THR A CA 1
ATOM 4535 C C . THR A 1 570 ? -14.952 -16.796 -24.074 1.00 97.38 570 THR A C 1
ATOM 4537 O O . THR A 1 570 ? -14.093 -17.627 -24.372 1.00 97.38 570 THR A O 1
ATOM 4540 N N . ARG A 1 571 ? -14.994 -16.241 -22.857 1.00 96.31 571 ARG A N 1
ATOM 4541 C CA . ARG A 1 571 ? -14.047 -16.574 -21.784 1.00 96.31 571 ARG A CA 1
ATOM 4542 C C . ARG A 1 571 ? -14.215 -18.005 -21.288 1.00 96.31 571 ARG A C 1
ATOM 4544 O O . ARG A 1 571 ? -13.206 -18.657 -21.032 1.00 96.31 571 ARG A O 1
ATOM 4551 N N . LEU A 1 572 ? -15.446 -18.510 -21.222 1.00 97.81 572 LEU A N 1
ATOM 4552 C CA . LEU A 1 572 ? -15.730 -19.893 -20.855 1.00 97.81 572 LEU A CA 1
ATOM 4553 C C . LEU A 1 572 ? -15.110 -20.862 -21.861 1.00 97.81 572 LEU A C 1
ATOM 4555 O O . LEU A 1 572 ? -14.447 -21.815 -21.461 1.00 97.81 572 LEU A O 1
ATOM 4559 N N . ALA A 1 573 ? -15.293 -20.598 -23.158 1.00 97.69 573 ALA A N 1
ATOM 4560 C CA . ALA A 1 573 ? -14.703 -21.409 -24.218 1.00 97.69 573 ALA A CA 1
ATOM 4561 C C . ALA A 1 573 ? -13.169 -21.447 -24.108 1.00 97.69 573 ALA A C 1
ATOM 4563 O O . ALA A 1 573 ? -12.582 -22.528 -24.121 1.00 97.69 573 ALA A O 1
ATOM 4564 N N . GLN A 1 574 ? -12.528 -20.291 -23.901 1.00 97.69 574 GLN A N 1
ATOM 4565 C CA . GLN A 1 574 ? -11.077 -20.213 -23.713 1.00 97.69 574 GLN A CA 1
ATOM 4566 C C . GLN A 1 574 ? -10.602 -20.967 -22.461 1.00 97.69 574 GLN A C 1
ATOM 4568 O O . GLN A 1 574 ? -9.616 -21.699 -22.522 1.00 97.69 574 GLN A O 1
ATOM 4573 N N . ALA A 1 575 ? -11.279 -20.791 -21.322 1.00 97.56 575 ALA A N 1
ATOM 4574 C CA . ALA A 1 575 ? -10.905 -21.449 -20.073 1.00 97.56 575 ALA A CA 1
ATOM 4575 C C . ALA A 1 575 ? -11.063 -22.977 -20.168 1.00 97.56 575 ALA A C 1
ATOM 4577 O O . ALA A 1 575 ? -10.200 -23.710 -19.685 1.00 97.56 575 ALA A O 1
ATOM 4578 N N . LYS A 1 576 ? -12.117 -23.463 -20.846 1.00 98.25 576 LYS A N 1
ATOM 4579 C CA . LYS A 1 576 ? -12.322 -24.895 -21.121 1.00 98.25 576 LYS A CA 1
ATOM 4580 C C . LYS A 1 576 ? -11.249 -25.458 -22.050 1.00 98.25 576 LYS A C 1
ATOM 4582 O O . LYS A 1 576 ? -10.683 -26.497 -21.736 1.00 98.25 576 LYS A O 1
ATOM 4587 N N . GLN A 1 577 ? -10.893 -24.741 -23.116 1.00 98.12 577 GLN A N 1
ATOM 4588 C CA . GLN A 1 577 ? -9.798 -25.151 -23.999 1.00 98.12 577 GLN A CA 1
ATOM 4589 C C . GLN A 1 577 ? -8.465 -25.271 -23.243 1.00 98.12 577 GLN A C 1
ATOM 4591 O O . GLN A 1 577 ? -7.782 -26.287 -23.356 1.00 98.12 577 GLN A O 1
ATOM 4596 N N . ASN A 1 578 ? -8.122 -24.271 -22.426 1.00 97.69 578 ASN A N 1
ATOM 4597 C CA . ASN A 1 578 ? -6.901 -24.290 -21.620 1.00 97.69 578 ASN A CA 1
ATOM 4598 C C . ASN A 1 578 ? -6.894 -25.456 -20.615 1.00 97.69 578 ASN A C 1
ATOM 4600 O O . ASN A 1 578 ? -5.871 -26.118 -20.431 1.00 97.69 578 ASN A O 1
ATOM 4604 N N . LEU A 1 579 ? -8.042 -25.739 -19.991 1.00 98.25 579 LEU A N 1
ATOM 4605 C CA . LEU A 1 579 ? -8.208 -26.880 -19.092 1.00 98.25 579 LEU A CA 1
ATOM 4606 C C . LEU A 1 579 ? -8.012 -28.217 -19.824 1.00 98.25 579 LEU A C 1
ATOM 4608 O O . LEU A 1 579 ? -7.316 -29.095 -19.312 1.00 98.25 579 LEU A O 1
ATOM 4612 N N . ASP A 1 580 ? -8.584 -28.367 -21.017 1.00 98.06 580 ASP A N 1
ATOM 4613 C CA . ASP A 1 580 ? -8.452 -29.576 -21.833 1.00 98.06 580 ASP A CA 1
ATOM 4614 C C . ASP A 1 580 ? -7.006 -29.806 -22.282 1.00 98.06 580 ASP A C 1
ATOM 4616 O O . ASP A 1 580 ? -6.491 -30.922 -22.180 1.00 98.06 580 ASP A O 1
ATOM 4620 N N . ASP A 1 581 ? -6.316 -28.756 -22.728 1.00 97.75 581 ASP A N 1
ATOM 4621 C CA . ASP A 1 581 ? -4.908 -28.843 -23.120 1.00 97.75 581 ASP A CA 1
ATOM 4622 C C . ASP A 1 581 ? -4.004 -29.162 -21.920 1.00 97.75 581 ASP A C 1
ATOM 4624 O O . ASP A 1 581 ? -3.103 -30.003 -22.020 1.00 97.75 581 ASP A O 1
ATOM 4628 N N . CYS A 1 582 ? -4.307 -28.597 -20.748 1.00 97.81 582 CYS A N 1
ATOM 4629 C CA . CYS A 1 582 ? -3.651 -28.945 -19.492 1.00 97.81 582 CYS A CA 1
ATOM 4630 C C . CYS A 1 582 ? -3.860 -30.419 -19.110 1.00 97.81 582 CYS A C 1
ATOM 4632 O O . CYS A 1 582 ? -2.899 -31.109 -18.764 1.00 97.81 582 CYS A O 1
ATOM 4634 N N . ASN A 1 583 ? -5.083 -30.939 -19.242 1.00 97.81 583 ASN A N 1
ATOM 4635 C CA . ASN A 1 583 ? -5.385 -32.347 -18.977 1.00 97.81 583 ASN A CA 1
ATOM 4636 C C . ASN A 1 583 ? -4.649 -33.290 -19.940 1.00 97.81 583 ASN A C 1
ATOM 4638 O O . ASN A 1 583 ? -4.128 -34.314 -19.498 1.00 97.81 583 ASN A O 1
ATOM 4642 N N . LYS A 1 584 ? -4.529 -32.934 -21.228 1.00 97.81 584 LYS A N 1
ATOM 4643 C CA . LYS A 1 584 ? -3.720 -33.705 -22.189 1.00 97.81 584 LYS A CA 1
ATOM 4644 C C . LYS A 1 584 ? -2.257 -33.766 -21.755 1.00 97.81 584 LYS A C 1
ATOM 4646 O O . LYS A 1 584 ? -1.674 -34.849 -21.758 1.00 97.81 584 LYS A O 1
ATOM 4651 N N . LYS A 1 585 ? -1.667 -32.639 -21.337 1.00 97.62 585 LYS A N 1
ATOM 4652 C CA . LYS A 1 585 ? -0.285 -32.613 -20.825 1.00 97.62 585 LYS A CA 1
ATOM 4653 C C . LYS A 1 585 ? -0.119 -33.437 -19.553 1.00 97.62 585 LYS A C 1
ATOM 4655 O O . LYS A 1 585 ? 0.823 -34.213 -19.484 1.00 97.62 585 LYS A O 1
ATOM 4660 N N . LEU A 1 586 ? -1.052 -33.336 -18.605 1.00 96.44 586 LEU A N 1
ATOM 4661 C CA . LEU A 1 586 ? -1.055 -34.156 -17.388 1.00 96.44 586 LEU A CA 1
ATOM 4662 C C . LEU A 1 586 ? -1.173 -35.654 -17.664 1.00 96.44 586 LEU A C 1
ATOM 4664 O O . LEU A 1 586 ? -0.648 -36.435 -16.890 1.00 96.44 586 LEU A O 1
ATOM 4668 N N . SER A 1 587 ? -1.891 -36.056 -18.715 1.00 95.81 587 SER A N 1
ATOM 4669 C CA . SER A 1 587 ? -1.992 -37.470 -19.096 1.00 95.81 587 SER A CA 1
ATOM 4670 C C . SER A 1 587 ? -0.751 -37.996 -19.822 1.00 95.81 587 SER A C 1
ATOM 4672 O O . SER A 1 587 ? -0.536 -39.203 -19.866 1.00 95.81 587 SER A O 1
ATOM 4674 N N . ALA A 1 588 ? 0.030 -37.096 -20.425 1.00 94.56 588 ALA A N 1
ATOM 4675 C CA . ALA A 1 588 ? 1.243 -37.428 -21.163 1.00 94.56 588 ALA A CA 1
ATOM 4676 C C . ALA A 1 588 ? 2.506 -37.419 -20.284 1.00 94.56 588 ALA A C 1
ATOM 4678 O O . ALA A 1 588 ? 3.481 -38.078 -20.642 1.00 94.56 588 ALA A O 1
ATOM 4679 N N . ALA A 1 589 ? 2.495 -36.644 -19.195 1.00 88.62 589 ALA A N 1
ATOM 4680 C CA . ALA A 1 589 ? 3.533 -36.592 -18.167 1.00 88.62 589 ALA A CA 1
ATOM 4681 C C . ALA A 1 589 ? 3.327 -37.702 -17.132 1.00 88.62 589 ALA A C 1
ATOM 4683 O O . ALA A 1 589 ? 4.347 -38.296 -16.716 1.00 88.62 589 ALA A O 1
#

Secondary structure (DSSP, 8-state):
--PPPPPPPPPP-TTSHHHHHHHHHHHHHHHHS-TTTHHHHS-HHHHHGGGS-------HHHHHHHHHHHHHHHHHHHHHS----HHHHHHHHHHHHHHHHHHHHHHHHHHTS-GGG--GGGHHHHHHHHHHHHHHHHHHH-GGGGGS-HHHHHHHHHHHHHHHHHHHHHHHHHHHHHHHHHHHHHHHHHHHHHHHHHHHHHHHHHHHHHHHHHHHHHHHHHHHHHHHHHHHHHHHHHHHHHHHHHHHHHHHHHHHHHHHHHHHHHHHHHHHHHHHHHHHHHHHHHHHHHHHHHHHHHHHHHHHHHHHT-S-HHHHHHHHHHHHHHHHHHHHHHHHHHHHHHHHHHHHHHHHHHHHHHHHHHHHHHHHHHHHHHHHHHHHHHHHHHHHHHHHHHHHHHHHHHHHHHH-GGGGG-HHHHHHHHHHHHHHHHHHHHHHHHHHTTTHHHHHHHHH---PPPPS--PPPHHHHHHHHHHHHHHHHHHHHHHHHHHHHHHHHTT--HHHHHHHHHHHHHT--S-HHHHHHHHHHHHHHHHHTS--HHHHHHHHHHHHHHHHHHHHH-TT-HHHHHHHHHHHHHHHHHHHHHHH-